Protein AF-A0A1V5XIF6-F1 (afdb_monomer)

Sequence (585 aa):
MMAWSLGCGCPCPEPATPQAPAAAAARTRPTLPPGALRQQCADTPAESTSPTIEVFADLGVIRLSADTFVDLPVQQRKLAYALAKVAQAATPIQYEQRHPQGKHIQILAEELALHLNAVPADLRPSVKTFVALVFAHKGPRDAWSDERLSFSLTRAQLETAVLAAWKAGASFPGVSSEPALRTWLSKLTPALFNDHPQVSPRKADSADAKRFEPIRQALREARPYATAAQQRLLDLQDRALDSTNPQEQRAFLDAWVSDGSSLELALSLRPGEPREASLTPQLFLVDSSATAALQEPVATFAGTTASSARWVVATPLWMGLVSPTPWATRMPDQDKTKIFQVPTAASAISHYLRGAMERAYVLDAEQKQDLLRCLGPSQKIMQMAQAAVAPASSPTLHTVARAHATAAVLASPLSFSDLFADRTCVNLLGETYLLASFFELGLEGTEEASARLTPSALILSYASQQGAIQESLREGRTQLQPSDQESWARTMAALRDETKRIIEKREEGGAEKLLTQSHESPMGRWTHQARQQVQALGIARRFVWQPPLLIPLRHDDGSLQDVTLDEEASWIEACLQAQGRERGP

Secondary structure (DSSP, 8-state):
-------------------PPPP----------TTHHHHHT--S--S-SPPPEEEETTEEEEE---GGGGGS-HHHHHHHHHHHHHHHHHHHHHHHHH-TTHHHHHHHHHHHHHTGGGS-TTTHHHHHHHHHHHHHHTSSB-TTT-PBPPPS--HHHHHHHHHHHHHTT---TT--SHHHHHHHHHHHHHHHHS--PPPPP----TT-GGGGHHHHHHHHHHGGGS-HHHHHHHHHHHHHTSTT-HHHHHHHHHHHHT---SEEEEEEE---SSS---EEEEEEEEEHHHHHHHHHHHHTSTTEEEEEEEEEEE-TT-PEESS---SEEEESSSSSEEEEE-HHHHHHHHHHHHHHHHHHS---HHHHHHHHHHHHHHHHHHHHHHHTSPPPSSHHHHHHHHHHHHHHHHH-GGGGGGG-SSGGGGGGHHHHHHHHHHHHHHHS-SHHHHTS--HHHHHHHHHHHTT-EEEEEETTEEEEEES-HHHHHHHHHHHHHHHHHHHHHT-HHHHHHHHHHHHSSSHHHHHHHHHHHHHTTT--SEEEEEPPEEEEEE-TTS-EEEEEEESS--HHHHHHHHTT-PPP-

Radius of gyration: 27.26 Å; Cα contacts (8 Å, |Δi|>4): 894; chains: 1; bounding box: 92×88×71 Å

pLDDT: mean 77.24, std 19.62, range [22.09, 98.31]

Solvent-accessible surface area (backbone atoms only — not comparable to full-atom values): 32429 Å² total; per-residue (Å²): 133,80,87,86,86,89,82,90,88,83,86,87,90,84,87,83,85,84,88,83,83,81,86,78,77,84,79,77,76,84,79,75,60,84,71,58,61,66,58,68,68,54,70,63,73,76,96,77,69,84,59,56,68,52,74,44,87,50,36,27,39,38,51,34,70,52,79,71,56,77,75,44,56,62,49,52,34,43,22,50,53,28,48,47,45,27,39,26,46,44,44,59,56,42,14,34,27,61,28,95,58,12,55,62,53,48,50,52,33,53,36,45,64,72,27,41,85,53,21,56,78,88,49,35,65,47,50,51,38,48,34,51,49,34,62,42,32,35,34,53,30,38,72,78,82,64,45,73,51,87,64,90,56,50,73,68,54,48,51,52,35,51,52,32,12,40,78,71,67,40,82,56,94,92,45,88,46,72,72,42,42,54,58,55,49,58,70,47,44,51,67,60,76,47,96,69,78,89,67,80,56,44,70,73,58,54,88,52,62,78,73,47,44,58,31,48,53,25,48,60,68,20,42,87,40,42,53,79,68,52,36,53,51,49,56,30,47,56,51,26,68,47,59,84,40,70,65,39,40,46,54,29,49,60,53,55,53,67,56,82,56,58,66,44,77,47,73,40,66,43,71,71,60,98,74,58,44,54,67,49,38,34,31,33,42,41,39,69,71,60,15,59,71,37,41,70,70,38,56,78,40,79,56,42,46,48,39,29,26,33,50,55,34,59,54,36,80,60,51,18,49,72,46,77,51,63,44,28,42,57,38,57,79,55,76,63,25,24,30,41,30,25,60,57,60,46,51,38,51,41,55,55,46,42,63,49,46,63,72,53,45,86,65,55,72,64,49,52,61,49,45,55,63,30,33,52,64,47,55,48,56,42,42,46,40,31,37,66,47,71,85,47,98,41,73,59,49,30,24,42,47,32,30,22,37,35,22,48,46,63,35,40,34,73,85,48,34,89,78,38,90,54,59,71,41,47,81,41,42,63,44,33,46,39,50,50,45,48,51,33,44,18,43,43,69,58,76,72,57,63,70,47,85,41,35,58,55,41,52,53,28,51,35,47,76,71,57,24,47,39,80,45,75,48,97,90,35,80,46,59,37,54,59,41,75,66,54,31,24,52,48,23,41,53,48,21,52,53,34,45,53,32,61,78,68,65,37,60,71,54,36,52,48,54,49,55,58,22,59,58,72,58,46,67,60,50,34,53,54,25,26,56,46,45,58,75,66,74,61,54,36,32,36,32,62,38,41,31,38,77,42,77,38,60,44,96,87,67,49,81,70,36,52,49,76,41,75,78,67,50,74,65,56,50,52,32,48,49,65,72,41,71,80,74,133

Nearest PDB structures (foldseek):
  5na8-assembly2_B  TM=8.129E-01  e=2.710E-19  Bacteroides thetaiotaomicron VPI-5482
  5na8-assembly1_A  TM=8.142E-01  e=2.457E-18  Bacteroides thetaiotaomicron VPI-5482
  5na6-assembly1_A  TM=7.320E-01  e=7.807E-19  Bacteroides thetaiotaomicron VPI-5482
  5na7-assembly1_A  TM=7.131E-01  e=2.059E-18  Bacteroides thetaiotaomicron VPI-5482

Foldseek 3Di:
DDDDDDDDDDDDDDDDDDDDDDDDDPPPDPDDPPVVVLVLVVPPPPLPDQFDWDDQQQEIETFFDPPCLVVDDQLVQLLLVLLLLLLLLQLCVLLQQLDVCLNQLLLLLLLLLLQLVLQDPVCSSLSVSSSLQCQLCSFQARLPLRHGDDGPDDLVSSLRSQVSSVVVPRDHPPDDDNVSSVVSSVVCCCRNPNDDPDDQGDAPDDPPLVSCVSSLVSLVVSLVSDDPLVNVLSVLVSVVSNVVDVVSVVVSQVSLLVDPDQKGWDQWQADFAPRHRRGWIWIWRFDNSVQVLCQVVCVVQQLEGETETATQDGRSSQKDFLLDSQCFAWPHLDSHTYTYRHSRSLSNSLSVVLVLLVQLDDDDPVCNVQLSVLLSLLSNQLSNQLNSFHRDPDPLLNLLSSLLSNLVCLLCVVVCCSSDSDSSSSQCNQVSLQSSLLLSLLLADPPVRLLDSHSSLLLVLQCVVLVQWDWDQDPNAIGIDGPDSVSRSVSSVVSNVQSVVCNVVVPSVSSVVSSVSSVPDDSSVSSVRSNVSSVVSSHRRMYGYQYWDWAFDADPVRHGPGIDTDSPDDSSQSSCVSNVHHNDD

Mean predicted aligned error: 10.82 Å

Structure (mmCIF, N/CA/C/O backbone):
data_AF-A0A1V5XIF6-F1
#
_entry.id   AF-A0A1V5XIF6-F1
#
loop_
_atom_site.group_PDB
_atom_site.id
_atom_site.type_symbol
_atom_site.label_atom_id
_atom_site.label_alt_id
_atom_site.label_comp_id
_atom_site.label_asym_id
_atom_site.label_entity_id
_atom_site.label_seq_id
_atom_site.pdbx_PDB_ins_code
_atom_site.Cartn_x
_atom_site.Cartn_y
_atom_site.Cartn_z
_atom_site.occupancy
_atom_site.B_iso_or_equiv
_atom_site.auth_seq_id
_atom_site.auth_comp_id
_atom_site.auth_asym_id
_atom_site.auth_atom_id
_atom_site.pdbx_PDB_model_num
ATOM 1 N N . MET A 1 1 ? -57.150 38.498 31.988 1.00 28.66 1 MET A N 1
ATOM 2 C CA . MET A 1 1 ? -58.175 38.966 31.033 1.00 28.66 1 MET A CA 1
ATOM 3 C C . MET A 1 1 ? -57.476 39.730 29.925 1.00 28.66 1 MET A C 1
ATOM 5 O O . MET A 1 1 ? -56.672 40.584 30.250 1.00 28.66 1 MET A O 1
ATOM 9 N N . MET A 1 2 ? -57.768 39.335 28.684 1.00 26.33 2 MET A N 1
ATOM 10 C CA . MET A 1 2 ? -57.760 40.094 27.424 1.00 26.33 2 MET A CA 1
ATOM 11 C C . MET A 1 2 ? -56.645 41.114 27.126 1.00 26.33 2 MET A C 1
ATOM 13 O O . MET A 1 2 ? -56.431 42.091 27.832 1.00 26.33 2 MET A O 1
ATOM 17 N N . ALA A 1 3 ? -56.035 40.882 25.961 1.00 25.33 3 ALA A N 1
ATOM 18 C CA . ALA A 1 3 ? -55.310 41.835 25.131 1.00 25.33 3 ALA A CA 1
ATOM 19 C C . ALA A 1 3 ? -56.084 43.149 24.898 1.00 25.33 3 ALA A C 1
ATOM 21 O O . ALA A 1 3 ? -57.299 43.177 25.074 1.00 25.33 3 ALA A O 1
ATOM 22 N N . TRP A 1 4 ? -55.392 44.181 24.401 1.00 22.42 4 TRP A N 1
ATOM 23 C CA . TRP A 1 4 ? -55.706 44.862 23.135 1.00 22.42 4 TRP A CA 1
ATOM 24 C C . TRP A 1 4 ? -54.588 45.845 22.739 1.00 22.42 4 TRP A C 1
ATOM 26 O O . TRP A 1 4 ? -53.777 46.283 23.547 1.00 22.42 4 TRP A O 1
ATOM 36 N N . SER A 1 5 ? -54.553 46.072 21.434 1.00 24.61 5 SER A N 1
ATOM 37 C CA . SER A 1 5 ? -53.554 46.664 20.544 1.00 24.61 5 SER A CA 1
ATOM 38 C C . SER A 1 5 ? -53.737 48.178 20.296 1.00 24.61 5 SER A C 1
ATOM 40 O O . SER A 1 5 ? -54.641 48.776 20.871 1.00 24.61 5 SER A O 1
ATOM 42 N N . LEU A 1 6 ? -52.949 48.715 19.335 1.00 25.70 6 LEU A N 1
ATOM 43 C CA . LEU A 1 6 ? -52.946 50.050 18.671 1.00 25.70 6 LEU A CA 1
ATOM 44 C C . LEU A 1 6 ? -51.820 50.970 19.192 1.00 25.70 6 LEU A C 1
ATOM 46 O O . LEU A 1 6 ? -51.610 51.051 20.390 1.00 25.70 6 LEU A O 1
ATOM 50 N N . GLY A 1 7 ? -51.040 51.709 18.401 1.00 22.09 7 GLY A N 1
ATOM 51 C CA . GLY A 1 7 ? -51.010 51.994 16.968 1.00 22.09 7 GLY A CA 1
ATOM 52 C C . GLY A 1 7 ? -50.217 53.300 16.727 1.00 22.09 7 GLY A C 1
ATOM 53 O O . GLY A 1 7 ? -50.218 54.175 17.583 1.00 22.09 7 GLY A O 1
ATOM 54 N N . CYS A 1 8 ? -49.585 53.403 15.551 1.00 22.78 8 CYS A N 1
ATOM 55 C CA . CYS A 1 8 ? -49.217 54.615 14.791 1.00 22.78 8 CYS A CA 1
ATOM 56 C C . CYS A 1 8 ? -48.235 55.678 15.350 1.00 22.78 8 CYS A C 1
ATOM 58 O O . CYS A 1 8 ? -48.515 56.390 16.305 1.00 22.78 8 CYS A O 1
ATOM 60 N N . GLY A 1 9 ? -47.164 55.916 14.576 1.00 24.72 9 GLY A N 1
ATOM 61 C CA . GLY A 1 9 ? -46.367 57.148 14.576 1.00 24.72 9 GLY A CA 1
ATOM 62 C C . GLY A 1 9 ? -45.382 57.210 13.392 1.00 24.72 9 GLY A C 1
ATOM 63 O O . GLY A 1 9 ? -44.321 56.603 13.442 1.00 24.72 9 GLY A O 1
ATOM 64 N N . CYS A 1 10 ? -45.741 57.946 12.336 1.00 24.64 10 CYS A N 1
ATOM 65 C CA . CYS A 1 10 ? -44.896 58.416 11.214 1.00 24.64 10 CYS A CA 1
ATOM 66 C C . CYS A 1 10 ? -45.082 59.957 11.123 1.00 24.64 10 CYS A C 1
ATOM 68 O O . CYS A 1 10 ? -46.149 60.392 11.572 1.00 24.64 10 CYS A O 1
ATOM 70 N N . PRO A 1 11 ? -44.162 60.799 10.563 1.00 34.88 11 PRO A N 1
ATOM 71 C CA . PRO A 1 11 ? -43.586 60.644 9.209 1.00 34.88 11 PRO A CA 1
ATOM 72 C C . PRO A 1 11 ? -42.136 61.158 8.940 1.00 34.88 11 PRO A C 1
ATOM 74 O O . PRO A 1 11 ? -41.473 61.740 9.792 1.00 34.88 11 PRO A O 1
ATOM 77 N N . CYS A 1 12 ? -41.690 60.880 7.702 1.00 25.00 12 CYS A N 1
ATOM 78 C CA . CYS A 1 12 ? -40.376 61.038 7.039 1.00 25.00 12 CYS A CA 1
ATOM 79 C C . CYS A 1 12 ? -39.979 62.496 6.661 1.00 25.00 12 CYS A C 1
ATOM 81 O O . CYS A 1 12 ? -40.798 63.397 6.847 1.00 25.00 12 CYS A O 1
ATOM 83 N N . PRO A 1 13 ? -38.772 62.753 6.085 1.00 29.33 13 PRO A N 1
ATOM 84 C CA . PRO A 1 13 ? -38.560 62.543 4.633 1.00 29.33 13 PRO A CA 1
ATOM 85 C C . PRO A 1 13 ? -37.133 62.109 4.215 1.00 29.33 13 PRO A C 1
ATOM 87 O O . PRO A 1 13 ? -36.151 62.582 4.770 1.00 29.33 13 PRO A O 1
ATOM 90 N N . GLU A 1 14 ? -37.002 61.318 3.146 1.00 24.78 14 GLU A N 1
ATOM 91 C CA . GLU A 1 14 ? -35.771 61.296 2.332 1.00 24.78 14 GLU A CA 1
ATOM 92 C C . GLU A 1 14 ? -36.114 60.963 0.864 1.00 24.78 14 GLU A C 1
ATOM 94 O O . GLU A 1 14 ? -36.847 59.997 0.622 1.00 24.78 14 GLU A O 1
ATOM 99 N N . PRO A 1 15 ? -35.680 61.770 -0.128 1.00 30.14 15 PRO A N 1
ATOM 100 C CA . PRO A 1 15 ? -36.108 61.606 -1.512 1.00 30.14 15 PRO A CA 1
ATOM 101 C C . PRO A 1 15 ? -35.135 60.798 -2.392 1.00 30.14 15 PRO A C 1
ATOM 103 O O . PRO A 1 15 ? -33.950 61.092 -2.493 1.00 30.14 15 PRO A O 1
ATOM 106 N N . ALA A 1 16 ? -35.752 59.855 -3.107 1.00 26.86 16 ALA A N 1
ATOM 107 C CA . ALA A 1 16 ? -35.633 59.522 -4.534 1.00 26.86 16 ALA A CA 1
ATOM 108 C C . ALA A 1 16 ? -34.300 59.019 -5.150 1.00 26.86 16 ALA A C 1
ATOM 110 O O . ALA A 1 16 ? -33.390 59.760 -5.507 1.00 26.86 16 ALA A O 1
ATOM 111 N N . THR A 1 17 ? -34.353 57.710 -5.400 1.00 30.20 17 THR A N 1
ATOM 112 C CA . THR A 1 17 ? -33.726 56.801 -6.381 1.00 30.20 17 THR A CA 1
ATOM 113 C C . THR A 1 17 ? -33.236 57.348 -7.734 1.00 30.20 17 THR A C 1
ATOM 115 O O . THR A 1 17 ? -33.827 58.260 -8.311 1.00 30.20 17 THR A O 1
ATOM 118 N N . PRO A 1 18 ? -32.328 56.577 -8.375 1.00 27.83 18 PRO A N 1
ATOM 119 C CA . PRO A 1 18 ? -32.686 55.984 -9.669 1.00 27.83 18 PRO A CA 1
ATOM 120 C C . PRO A 1 18 ? -32.462 54.455 -9.778 1.00 27.83 18 PRO A C 1
ATOM 122 O O . PRO A 1 18 ? -31.476 53.898 -9.312 1.00 27.83 18 PRO A O 1
ATOM 125 N N . GLN A 1 19 ? -33.463 53.841 -10.416 1.00 27.06 19 GLN A N 1
ATOM 126 C CA . GLN A 1 19 ? -33.689 52.512 -11.021 1.00 27.06 19 GLN A CA 1
ATOM 127 C C . GLN A 1 19 ? -32.634 51.377 -11.014 1.00 27.06 19 GLN A C 1
ATOM 129 O O . GLN A 1 19 ? -31.458 51.541 -11.314 1.00 27.06 19 GLN A O 1
ATOM 134 N N . ALA A 1 20 ? -33.176 50.170 -10.796 1.00 29.30 20 ALA A N 1
ATOM 135 C CA . ALA A 1 20 ? -32.545 48.849 -10.801 1.00 29.30 20 ALA A CA 1
ATOM 136 C C . ALA A 1 20 ? -32.330 48.241 -12.205 1.00 29.30 20 ALA A C 1
ATOM 138 O O . ALA A 1 20 ? -33.104 48.537 -13.118 1.00 29.30 20 ALA A O 1
ATOM 139 N N . PRO A 1 21 ? -31.420 47.257 -12.353 1.00 26.77 21 PRO A N 1
ATOM 140 C CA . PRO A 1 21 ? -31.573 46.180 -13.317 1.00 26.77 21 PRO A CA 1
ATOM 141 C C . PRO A 1 21 ? -32.215 44.927 -12.692 1.00 26.77 21 PRO A C 1
ATOM 143 O O . PRO A 1 21 ? -32.210 44.705 -11.482 1.00 26.77 21 PRO A O 1
ATOM 146 N N . ALA A 1 22 ? -32.806 44.143 -13.587 1.00 26.08 22 ALA A N 1
ATOM 147 C CA . ALA A 1 22 ? -33.778 43.081 -13.388 1.00 26.08 22 ALA A CA 1
ATOM 148 C C . ALA A 1 22 ? -33.375 41.910 -12.469 1.00 26.08 22 ALA A C 1
ATOM 150 O O . ALA A 1 22 ? -32.211 41.551 -12.308 1.00 26.08 22 ALA A O 1
ATOM 151 N N . ALA A 1 23 ? -34.425 41.279 -11.941 1.00 31.83 23 ALA A N 1
ATOM 152 C CA . ALA A 1 23 ? -34.443 40.093 -11.102 1.00 31.83 23 ALA A CA 1
ATOM 153 C C . ALA A 1 23 ? -33.575 38.931 -11.620 1.00 31.83 23 ALA A C 1
ATOM 155 O O . ALA A 1 23 ? -33.812 38.386 -12.699 1.00 31.83 23 ALA A O 1
ATOM 156 N N . ALA A 1 24 ? -32.642 38.473 -10.783 1.00 27.25 24 ALA A N 1
ATOM 157 C CA . ALA A 1 24 ? -32.083 37.133 -10.881 1.00 27.25 24 ALA A CA 1
ATOM 158 C C . ALA A 1 24 ? -33.062 36.156 -10.215 1.00 27.25 24 ALA A C 1
ATOM 160 O O . ALA A 1 24 ? -33.324 36.238 -9.015 1.00 27.25 24 ALA A O 1
ATOM 161 N N . ALA A 1 25 ? -33.635 35.265 -11.021 1.00 27.06 25 ALA A N 1
ATOM 162 C CA . ALA A 1 25 ? -34.560 34.228 -10.592 1.00 27.06 25 ALA A CA 1
ATOM 163 C C . ALA A 1 25 ? -34.013 33.442 -9.389 1.00 27.06 25 ALA A C 1
ATOM 165 O O . ALA A 1 25 ? -32.906 32.898 -9.429 1.00 27.06 25 ALA A O 1
ATOM 166 N N . ALA A 1 26 ? -34.822 33.357 -8.332 1.00 25.55 26 ALA A N 1
ATOM 167 C CA . ALA A 1 26 ? -34.600 32.452 -7.220 1.00 25.55 26 ALA A CA 1
ATOM 168 C C . ALA A 1 26 ? -34.512 31.015 -7.759 1.00 25.55 26 ALA A C 1
ATOM 170 O O . ALA A 1 26 ? -35.507 30.432 -8.185 1.00 25.55 26 ALA A O 1
ATOM 171 N N . ARG A 1 27 ? -33.305 30.440 -7.750 1.00 27.03 27 ARG A N 1
ATOM 172 C CA . ARG A 1 27 ? -33.116 29.001 -7.927 1.00 27.03 27 ARG A CA 1
ATOM 173 C C . ARG A 1 27 ? -33.636 28.326 -6.663 1.00 27.03 27 ARG A C 1
ATOM 175 O O . ARG A 1 27 ? -32.949 28.289 -5.645 1.00 27.03 27 ARG A O 1
ATOM 182 N N . THR A 1 28 ? -34.862 27.826 -6.717 1.00 26.77 28 THR A N 1
ATOM 183 C CA . THR A 1 28 ? -35.382 26.859 -5.751 1.00 26.77 28 THR A CA 1
ATOM 184 C C . THR A 1 28 ? -34.393 25.700 -5.634 1.00 26.77 28 THR A C 1
ATOM 186 O O . THR A 1 28 ? -34.146 24.991 -6.610 1.00 26.77 28 THR A O 1
ATOM 189 N N . ARG A 1 29 ? -33.803 25.529 -4.443 1.00 24.67 29 ARG A N 1
ATOM 190 C CA . ARG A 1 29 ? -33.075 24.311 -4.063 1.00 24.67 29 ARG A CA 1
ATOM 191 C C . ARG A 1 29 ? -34.016 23.120 -4.276 1.00 24.67 29 ARG A C 1
ATOM 193 O O . ARG A 1 29 ? -35.115 23.158 -3.723 1.00 24.67 29 ARG A O 1
ATOM 200 N N . PRO A 1 30 ? -33.625 22.073 -5.018 1.00 29.92 30 PRO A N 1
ATOM 201 C CA . PRO A 1 30 ? -34.385 20.838 -5.002 1.00 29.92 30 PRO A CA 1
ATOM 202 C C . PRO A 1 30 ? -34.231 20.219 -3.609 1.00 29.92 30 PRO A C 1
ATOM 204 O O . PRO A 1 30 ? -33.148 19.791 -3.214 1.00 29.92 30 PRO A O 1
ATOM 207 N N . THR A 1 31 ? -35.309 20.229 -2.833 1.00 28.78 31 THR A N 1
ATOM 208 C CA . THR A 1 31 ? -35.442 19.427 -1.619 1.00 28.78 31 THR A CA 1
ATOM 209 C C . THR A 1 31 ? -35.558 17.967 -2.042 1.00 28.78 31 THR A C 1
ATOM 211 O O . THR A 1 31 ? -36.592 17.533 -2.547 1.00 28.78 31 THR A O 1
ATOM 214 N N . LEU A 1 32 ? -34.471 17.214 -1.874 1.00 27.52 32 LEU A N 1
ATOM 215 C CA . LEU A 1 32 ? -34.483 15.762 -2.021 1.00 27.52 32 LEU A CA 1
ATOM 216 C C . LEU A 1 32 ? -35.378 15.145 -0.929 1.00 27.52 32 LEU A C 1
ATOM 218 O O . LEU A 1 32 ? -35.324 15.585 0.224 1.00 27.52 32 LEU A O 1
ATOM 222 N N . PRO A 1 33 ? -36.211 14.144 -1.261 1.00 30.83 33 PRO A N 1
ATOM 223 C CA . PRO A 1 33 ? -37.062 13.484 -0.284 1.00 30.83 33 PRO A CA 1
ATOM 224 C C . PRO A 1 33 ? -36.209 12.750 0.773 1.00 30.83 33 PRO A C 1
ATOM 226 O O . PRO A 1 33 ? -35.182 12.166 0.420 1.00 30.83 33 PRO A O 1
ATOM 229 N N . PRO A 1 34 ? -36.643 12.689 2.049 1.00 32.28 34 PRO A N 1
ATOM 230 C CA . PRO A 1 34 ? -35.883 12.079 3.154 1.00 32.28 34 PRO A CA 1
ATOM 231 C C . PRO A 1 34 ? -35.483 10.606 2.946 1.00 32.28 34 PRO A C 1
ATOM 233 O O . PRO A 1 34 ? -34.604 10.100 3.637 1.00 32.28 34 PRO A O 1
ATOM 236 N N . GLY A 1 35 ? -36.114 9.909 1.993 1.00 28.23 35 GLY A N 1
ATOM 237 C CA . GLY A 1 35 ? -35.775 8.534 1.618 1.00 28.23 35 GLY A CA 1
ATOM 238 C C . GLY A 1 35 ? -34.529 8.394 0.734 1.00 28.23 35 GLY A C 1
ATOM 239 O O . GLY A 1 35 ? -33.907 7.338 0.761 1.00 28.23 35 GLY A O 1
ATOM 240 N N . ALA A 1 36 ? -34.120 9.441 0.006 1.00 28.23 36 ALA A N 1
ATOM 241 C CA . ALA A 1 36 ? -32.973 9.387 -0.911 1.00 28.23 36 ALA A CA 1
ATOM 242 C C . ALA A 1 36 ? -31.613 9.425 -0.182 1.00 28.23 36 ALA A C 1
ATOM 244 O O . ALA A 1 36 ? -30.641 8.842 -0.656 1.00 28.23 36 ALA A O 1
ATOM 245 N N . LEU A 1 37 ? -31.559 10.019 1.018 1.00 32.50 37 LEU A N 1
ATOM 246 C CA . LEU A 1 37 ? -30.355 10.041 1.862 1.00 32.50 37 LEU A CA 1
ATOM 247 C C . LEU A 1 37 ? -30.000 8.655 2.431 1.00 32.50 37 LEU A C 1
ATOM 249 O O . LEU A 1 37 ? -28.827 8.360 2.631 1.00 32.50 37 LEU A O 1
ATOM 253 N N . ARG A 1 38 ? -30.988 7.768 2.636 1.00 30.55 38 ARG A N 1
ATOM 254 C CA . ARG A 1 38 ? -30.735 6.398 3.127 1.00 30.55 38 ARG A CA 1
ATOM 255 C C . ARG A 1 38 ? -30.078 5.491 2.088 1.00 30.55 38 ARG A C 1
ATOM 257 O O . ARG A 1 38 ? -29.415 4.540 2.478 1.00 30.55 38 ARG A O 1
ATOM 264 N N . GLN A 1 39 ? -30.252 5.778 0.798 1.00 29.23 39 GLN A N 1
ATOM 265 C CA . GLN A 1 39 ? -29.619 5.023 -0.288 1.00 29.23 39 GLN A CA 1
ATOM 266 C C . GLN A 1 39 ? -28.257 5.595 -0.699 1.00 29.23 39 GLN A C 1
ATOM 268 O O . GLN A 1 39 ? -27.436 4.852 -1.208 1.00 29.23 39 GLN A O 1
ATOM 273 N N . GLN A 1 40 ? -27.964 6.869 -0.421 1.00 34.44 40 GLN A N 1
ATOM 274 C CA . GLN A 1 40 ? -26.689 7.493 -0.817 1.00 34.44 40 GLN A CA 1
ATOM 275 C C . GLN A 1 40 ? -25.540 7.293 0.182 1.00 34.44 40 GLN A C 1
ATOM 277 O O . GLN A 1 40 ? -24.381 7.423 -0.193 1.00 34.44 40 GLN A O 1
ATOM 282 N N . CYS A 1 41 ? -25.831 6.899 1.425 1.00 29.78 41 CYS A N 1
ATOM 283 C CA . CYS A 1 41 ? -24.819 6.361 2.345 1.00 29.78 41 CYS A CA 1
ATOM 284 C C . CYS A 1 41 ? -24.669 4.829 2.232 1.00 29.78 41 CYS A C 1
ATOM 286 O O . CYS A 1 41 ? -23.877 4.242 2.969 1.00 29.78 41 CYS A O 1
ATOM 288 N N . ALA A 1 42 ? -25.445 4.184 1.346 1.00 33.12 42 ALA A N 1
ATOM 289 C CA . ALA A 1 42 ? -25.475 2.732 1.175 1.00 33.12 42 ALA A CA 1
ATOM 290 C C . ALA A 1 42 ? -24.398 2.196 0.218 1.00 33.12 42 ALA A C 1
ATOM 292 O O . ALA A 1 42 ? -24.170 0.992 0.200 1.00 33.12 42 ALA A O 1
ATOM 293 N N . ASP A 1 43 ? -23.666 3.056 -0.492 1.00 36.06 43 ASP A N 1
ATOM 294 C CA . ASP A 1 43 ? -22.615 2.615 -1.410 1.00 36.06 43 ASP A CA 1
ATOM 295 C C . ASP A 1 43 ? -21.246 2.571 -0.710 1.00 36.06 43 ASP A C 1
ATOM 297 O O . ASP A 1 43 ? -20.288 3.261 -1.053 1.00 36.06 43 ASP A O 1
ATOM 301 N N . THR A 1 44 ? -21.120 1.665 0.264 1.00 38.38 44 THR A N 1
ATOM 302 C CA . THR A 1 44 ? -19.988 0.744 0.109 1.00 38.38 44 THR A CA 1
ATOM 303 C C . THR A 1 44 ? -20.399 -0.105 -1.086 1.00 38.38 44 THR A C 1
ATOM 305 O O . THR A 1 44 ? -21.470 -0.706 -0.986 1.00 38.38 44 THR A O 1
ATOM 308 N N . PRO A 1 45 ? -19.669 -0.107 -2.220 1.00 35.62 45 PRO A N 1
ATOM 309 C CA . PRO A 1 45 ? -20.046 -0.933 -3.357 1.00 35.62 45 PRO A CA 1
ATOM 310 C C . PRO A 1 45 ? -20.407 -2.320 -2.848 1.00 35.62 45 PRO A C 1
ATOM 312 O O . PRO A 1 45 ? -19.708 -2.837 -1.967 1.00 35.62 45 PRO A O 1
ATOM 315 N N . ALA A 1 46 ? -21.528 -2.850 -3.344 1.00 34.38 46 ALA A N 1
ATOM 316 C CA . ALA A 1 46 ? -22.008 -4.174 -3.002 1.00 34.38 46 ALA A CA 1
ATOM 317 C C . ALA A 1 46 ? -20.826 -5.141 -2.862 1.00 34.38 46 ALA A C 1
ATOM 319 O O . ALA A 1 46 ? -19.902 -5.150 -3.674 1.00 34.38 46 ALA A O 1
ATOM 320 N N . GLU A 1 47 ? -20.880 -5.922 -1.795 1.00 42.78 47 GLU A N 1
ATOM 321 C CA . GLU A 1 47 ? -19.930 -6.927 -1.329 1.00 42.78 47 GLU A CA 1
ATOM 322 C C . GLU A 1 47 ? -19.745 -8.090 -2.339 1.00 42.78 47 GLU A C 1
ATOM 324 O O . GLU A 1 47 ? -19.814 -9.254 -1.963 1.00 42.78 47 GLU A O 1
ATOM 329 N N . SER A 1 48 ? -19.589 -7.823 -3.644 1.00 41.22 48 SER A N 1
ATOM 330 C CA . SER A 1 48 ? -19.887 -8.804 -4.697 1.00 41.22 48 SER A CA 1
ATOM 331 C C . SER A 1 48 ? -18.766 -9.119 -5.687 1.00 41.22 48 SER A C 1
ATOM 333 O O . SER A 1 48 ? -19.056 -9.651 -6.756 1.00 41.22 48 SER A O 1
ATOM 335 N N . THR A 1 49 ? -17.501 -8.904 -5.333 1.00 53.44 49 THR A N 1
ATOM 336 C CA . THR A 1 49 ? -16.395 -9.681 -5.919 1.00 53.44 49 THR A CA 1
ATOM 337 C C . THR A 1 49 ? -15.312 -9.879 -4.872 1.00 53.44 49 THR A C 1
ATOM 339 O O . THR A 1 49 ? -14.777 -8.904 -4.342 1.00 53.44 49 THR A O 1
ATOM 342 N N . SER A 1 50 ? -14.976 -11.135 -4.568 1.00 64.50 50 SER A N 1
ATOM 343 C CA . SER A 1 50 ? -13.771 -11.434 -3.796 1.00 64.50 50 SER A CA 1
ATOM 344 C C . SER A 1 50 ? -12.572 -10.766 -4.477 1.00 64.50 50 SER A C 1
ATOM 346 O O . SER A 1 50 ? -12.439 -10.892 -5.695 1.00 64.50 50 SER A O 1
ATOM 348 N N . PRO A 1 51 ? -11.721 -10.039 -3.735 1.00 72.62 51 PRO A N 1
ATOM 349 C CA . PRO A 1 51 ? -10.597 -9.340 -4.335 1.00 72.62 51 PRO A CA 1
ATOM 350 C C . PRO A 1 51 ? -9.646 -10.344 -4.984 1.00 72.62 51 PRO A C 1
ATOM 352 O O . PRO A 1 51 ? -9.335 -11.386 -4.399 1.00 72.62 51 PRO A O 1
ATOM 355 N N . THR A 1 52 ? -9.155 -10.021 -6.177 1.00 81.31 52 THR A N 1
ATOM 356 C CA . THR A 1 52 ? -8.093 -10.799 -6.815 1.00 81.31 52 THR A CA 1
ATOM 357 C C . THR A 1 52 ? -6.780 -10.522 -6.096 1.00 81.31 52 THR A C 1
ATOM 359 O O . THR A 1 52 ? -6.360 -9.366 -5.975 1.00 81.31 52 THR A O 1
ATOM 362 N N . ILE A 1 53 ? -6.138 -11.587 -5.608 1.00 84.00 53 ILE A N 1
ATOM 363 C CA . ILE A 1 53 ? -4.892 -11.499 -4.847 1.00 84.00 53 ILE A CA 1
ATOM 364 C C . ILE A 1 53 ? -3.825 -12.384 -5.480 1.00 84.00 53 ILE A C 1
ATOM 366 O O . ILE A 1 53 ? -4.001 -13.597 -5.592 1.00 84.00 53 ILE A O 1
ATOM 370 N N . GLU A 1 54 ? -2.689 -11.787 -5.834 1.00 89.69 54 GLU A N 1
ATOM 371 C CA . GLU A 1 54 ? -1.468 -12.530 -6.155 1.00 89.69 54 GLU A CA 1
ATOM 372 C C . GLU A 1 54 ? -0.586 -12.628 -4.907 1.00 89.69 54 GLU A C 1
ATOM 374 O O . GLU A 1 54 ? -0.403 -11.644 -4.195 1.00 89.69 54 GLU A O 1
ATOM 379 N N . VAL A 1 55 ? -0.019 -13.804 -4.628 1.00 89.75 55 VAL A N 1
ATOM 380 C CA . VAL A 1 55 ? 0.833 -14.018 -3.448 1.00 89.75 55 VAL A CA 1
ATOM 381 C C . VAL A 1 55 ? 2.260 -14.360 -3.869 1.00 89.75 55 VAL A C 1
ATOM 383 O O . VAL A 1 55 ? 2.489 -15.269 -4.668 1.00 89.75 55 VAL A O 1
ATOM 386 N N . PHE A 1 56 ? 3.228 -13.652 -3.289 1.00 89.94 56 PHE A N 1
ATOM 387 C CA . PHE A 1 56 ? 4.663 -13.830 -3.490 1.00 89.94 56 PHE A CA 1
ATOM 388 C C . PHE A 1 56 ? 5.360 -13.959 -2.132 1.00 89.94 56 PHE A C 1
ATOM 390 O O . PHE A 1 56 ? 5.672 -12.959 -1.494 1.00 89.94 56 PHE A O 1
ATOM 397 N N . ALA A 1 57 ? 5.628 -15.194 -1.697 1.00 87.19 57 ALA A N 1
ATOM 398 C CA . ALA A 1 57 ? 6.094 -15.470 -0.334 1.00 87.19 57 ALA A CA 1
ATOM 399 C C . ALA A 1 57 ? 5.134 -14.869 0.714 1.00 87.19 57 ALA A C 1
ATOM 401 O O . ALA A 1 57 ? 4.004 -15.338 0.821 1.00 87.19 57 ALA A O 1
ATOM 402 N N . ASP A 1 58 ? 5.549 -13.851 1.468 1.00 82.00 58 ASP A N 1
ATOM 403 C CA . ASP A 1 58 ? 4.720 -13.177 2.471 1.00 82.00 58 ASP A CA 1
ATOM 404 C C . ASP A 1 58 ? 4.083 -11.861 1.993 1.00 82.00 58 ASP A C 1
ATOM 406 O O . ASP A 1 58 ? 3.395 -11.200 2.780 1.00 82.00 58 ASP A O 1
ATOM 410 N N . LEU A 1 59 ? 4.248 -11.520 0.712 1.00 85.56 59 LEU A N 1
ATOM 411 C CA . LEU A 1 59 ? 3.608 -10.391 0.044 1.00 85.56 59 LEU A CA 1
ATOM 412 C C . LEU A 1 59 ? 2.305 -10.824 -0.640 1.00 85.56 59 LEU A C 1
ATOM 414 O O . LEU A 1 59 ? 2.313 -11.700 -1.501 1.00 85.56 59 LEU A O 1
ATOM 418 N N . GLY A 1 60 ? 1.200 -10.169 -0.305 1.00 87.06 60 GLY A N 1
ATOM 419 C CA . GLY A 1 60 ? -0.068 -10.234 -1.019 1.00 87.06 60 GLY A CA 1
ATOM 420 C C . GLY A 1 60 ? -0.277 -8.961 -1.833 1.00 87.06 60 GLY A C 1
ATOM 421 O O . GLY A 1 60 ? -0.154 -7.852 -1.321 1.00 87.06 60 GLY A O 1
ATOM 422 N N . VAL A 1 61 ? -0.592 -9.111 -3.109 1.00 87.44 61 VAL A N 1
ATOM 423 C CA . VAL A 1 61 ? -0.892 -8.011 -4.022 1.00 87.44 61 VAL A CA 1
ATOM 424 C C . VAL A 1 61 ? -2.391 -7.998 -4.237 1.00 87.44 61 VAL A C 1
ATOM 426 O O . VAL A 1 61 ? -2.922 -8.926 -4.840 1.00 87.44 61 VAL A O 1
ATOM 429 N N . ILE A 1 62 ? -3.068 -6.972 -3.732 1.00 85.75 62 ILE A N 1
ATOM 430 C CA . ILE A 1 62 ? -4.513 -6.805 -3.890 1.00 85.75 62 ILE A CA 1
ATOM 431 C C . ILE A 1 62 ? -4.758 -5.908 -5.097 1.00 85.75 62 ILE A C 1
ATOM 433 O O . ILE A 1 62 ? -4.354 -4.741 -5.096 1.00 85.75 62 ILE A O 1
ATOM 437 N N . ARG A 1 63 ? -5.442 -6.443 -6.109 1.00 86.44 63 ARG A N 1
ATOM 438 C CA . ARG A 1 63 ? -5.889 -5.651 -7.257 1.00 86.44 63 ARG A CA 1
ATOM 439 C C . ARG A 1 63 ? -7.074 -4.782 -6.863 1.00 86.44 63 ARG A C 1
ATOM 441 O O . ARG A 1 63 ? -7.991 -5.239 -6.181 1.00 86.44 63 ARG A O 1
ATOM 448 N N . LEU A 1 64 ? -7.028 -3.525 -7.278 1.00 83.69 64 LEU A N 1
ATOM 449 C CA . LEU A 1 64 ? -8.082 -2.549 -7.051 1.00 83.69 64 LEU A CA 1
ATOM 450 C C . LEU A 1 64 ? -8.796 -2.248 -8.356 1.00 83.69 64 LEU A C 1
ATOM 452 O O . LEU A 1 64 ? -8.160 -2.184 -9.403 1.00 83.69 64 LEU A O 1
ATOM 456 N N . SER A 1 65 ? -10.096 -1.993 -8.265 1.00 82.38 65 SER A N 1
ATOM 457 C CA . SER A 1 65 ? -10.865 -1.449 -9.375 1.00 82.38 65 SER A CA 1
ATOM 458 C C . SER A 1 65 ? -10.819 0.077 -9.379 1.00 82.38 65 SER A C 1
ATOM 460 O O . SER A 1 65 ? -10.760 0.736 -8.329 1.00 82.38 65 SER A O 1
ATOM 462 N N . ALA A 1 66 ? -10.884 0.637 -10.582 1.00 82.81 66 ALA A N 1
ATOM 463 C CA . ALA A 1 66 ? -11.143 2.055 -10.810 1.00 82.81 66 ALA A CA 1
ATOM 464 C C . ALA A 1 66 ? -12.288 2.203 -11.820 1.00 82.81 66 ALA A C 1
ATOM 466 O O . ALA A 1 66 ? -12.182 2.923 -12.808 1.00 82.81 66 ALA A O 1
ATOM 467 N N . ASP A 1 67 ? -13.387 1.503 -11.541 1.00 79.25 67 ASP A N 1
ATOM 468 C CA . ASP A 1 67 ? -14.602 1.402 -12.354 1.00 79.25 67 ASP A CA 1
ATOM 469 C C . ASP A 1 67 ? -15.121 2.753 -12.870 1.00 79.25 67 ASP A C 1
ATOM 471 O O . ASP A 1 67 ? -15.455 2.876 -14.044 1.00 79.25 67 ASP A O 1
ATOM 475 N N . THR A 1 68 ? -15.096 3.798 -12.043 1.00 84.06 68 THR A N 1
ATOM 476 C CA . THR A 1 68 ? -15.553 5.145 -12.431 1.00 84.06 68 THR A CA 1
ATOM 477 C C . THR A 1 68 ? -14.579 5.914 -13.338 1.00 84.06 68 THR A C 1
ATOM 479 O O . THR A 1 68 ? -14.856 7.045 -13.739 1.00 84.06 68 THR A O 1
ATOM 482 N N . PHE A 1 69 ? -13.424 5.345 -13.702 1.00 88.12 69 PHE A N 1
ATOM 483 C CA . PHE A 1 69 ? -12.462 5.990 -14.606 1.00 88.12 69 PHE A CA 1
ATOM 484 C C . PHE A 1 69 ? -13.028 6.185 -16.015 1.00 88.12 69 PHE A C 1
ATOM 486 O O . PHE A 1 69 ? -12.719 7.179 -16.677 1.00 88.12 69 PHE A O 1
ATOM 493 N N . VAL A 1 70 ? -13.878 5.263 -16.475 1.00 87.69 70 VAL A N 1
A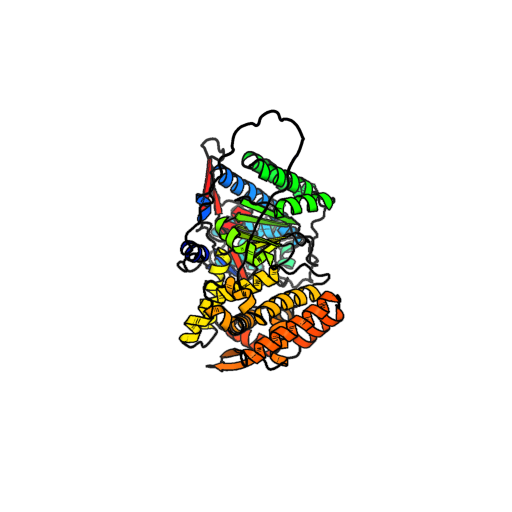TOM 494 C CA . VAL A 1 70 ? -14.508 5.345 -17.804 1.00 87.69 70 VAL A CA 1
ATOM 495 C C . VAL A 1 70 ? -15.464 6.535 -17.922 1.00 87.69 70 VAL A C 1
ATOM 497 O O . VAL A 1 70 ? -15.665 7.047 -19.025 1.00 87.69 70 VAL A O 1
ATOM 500 N N . ASP A 1 71 ? -15.968 7.034 -16.790 1.00 88.88 71 ASP A N 1
ATOM 501 C CA . ASP A 1 71 ? -16.875 8.181 -16.719 1.00 88.88 71 ASP A CA 1
ATOM 502 C C . ASP A 1 71 ? -16.140 9.527 -16.831 1.00 88.88 71 ASP A C 1
ATOM 504 O O . ASP A 1 71 ? -16.760 10.568 -17.071 1.00 88.88 71 ASP A O 1
ATOM 508 N N . LEU A 1 72 ? -14.808 9.538 -16.688 1.00 90.38 72 LEU A N 1
ATOM 509 C CA . LEU A 1 72 ? -14.017 10.749 -16.882 1.00 90.38 72 LEU A CA 1
ATOM 510 C C . LEU A 1 72 ? -14.113 11.231 -18.335 1.00 90.38 72 LEU A C 1
ATOM 512 O O . LEU A 1 72 ? -13.994 10.426 -19.257 1.00 90.38 72 LEU A O 1
ATOM 516 N N . PRO A 1 73 ? -14.193 12.549 -18.589 1.00 93.12 73 PRO A N 1
ATOM 517 C CA . PRO A 1 73 ? -14.008 13.075 -19.935 1.00 93.12 73 PRO A CA 1
ATOM 518 C C . PRO A 1 73 ? -12.667 12.622 -20.529 1.00 93.12 73 PRO A C 1
ATOM 520 O O . PRO A 1 73 ? -11.662 12.578 -19.819 1.00 93.12 73 PRO A O 1
ATOM 523 N N . VAL A 1 74 ? -12.615 12.387 -21.845 1.00 94.19 74 VAL A N 1
ATOM 524 C CA . VAL A 1 74 ? -11.398 11.955 -22.571 1.00 94.19 74 VAL A CA 1
ATOM 525 C C . VAL A 1 74 ? -10.163 12.777 -22.177 1.00 94.19 74 VAL A C 1
ATOM 527 O O . VAL A 1 74 ? -9.096 12.225 -21.927 1.00 94.19 74 VAL A O 1
ATOM 530 N N . GLN A 1 75 ? -10.296 14.103 -22.061 1.00 93.56 75 GLN A N 1
ATOM 531 C CA . GLN A 1 75 ? -9.187 14.973 -21.649 1.00 93.56 75 GLN A CA 1
ATOM 532 C C . GLN A 1 75 ? -8.671 14.664 -20.235 1.00 93.56 75 GLN A C 1
ATOM 534 O O . GLN A 1 75 ? -7.466 14.669 -20.011 1.00 93.56 75 GLN A O 1
ATOM 539 N N . GLN A 1 76 ? -9.552 14.328 -19.290 1.00 93.62 76 GLN A N 1
ATOM 540 C CA . GLN A 1 76 ? -9.156 13.942 -17.933 1.00 93.62 76 GLN A CA 1
ATOM 541 C C . GLN A 1 76 ? -8.524 12.544 -17.891 1.00 93.62 76 GLN A C 1
ATOM 543 O O . GLN A 1 76 ? -7.584 12.336 -17.129 1.00 93.62 76 GLN A O 1
ATOM 548 N N . ARG A 1 77 ? -8.942 11.609 -18.755 1.00 94.06 77 ARG A N 1
ATOM 549 C CA . ARG A 1 77 ? -8.252 10.314 -18.904 1.00 94.06 77 ARG A CA 1
ATOM 550 C C . ARG A 1 77 ? -6.839 10.476 -19.469 1.00 94.06 77 ARG A C 1
ATOM 552 O O . ARG A 1 77 ? -5.892 9.889 -18.948 1.00 94.06 77 ARG A O 1
ATOM 559 N N . LYS A 1 78 ? -6.668 11.344 -20.473 1.00 94.38 78 LYS A N 1
ATOM 560 C CA . LYS A 1 78 ? -5.341 11.726 -20.991 1.00 94.38 78 LYS A CA 1
ATOM 561 C C . LYS A 1 78 ? -4.480 12.395 -19.925 1.00 94.38 78 LYS A C 1
ATOM 563 O O . LYS A 1 78 ? -3.302 12.063 -19.806 1.00 94.38 78 LYS A O 1
ATOM 568 N N . LEU A 1 79 ? -5.070 13.290 -19.129 1.00 93.31 79 LEU A N 1
ATOM 569 C CA . LEU A 1 79 ? -4.393 13.908 -17.994 1.00 93.31 79 LEU A CA 1
ATOM 570 C C . LEU A 1 79 ? -3.935 12.849 -16.985 1.00 93.31 79 LEU A C 1
ATOM 572 O O . LEU A 1 79 ? -2.778 12.878 -16.587 1.00 93.31 79 LEU A O 1
ATOM 576 N N . ALA A 1 80 ? -4.786 11.886 -16.623 1.00 91.38 80 ALA A N 1
ATOM 577 C CA . ALA A 1 80 ? -4.425 10.808 -15.704 1.00 91.38 80 ALA A CA 1
ATOM 578 C C . ALA A 1 80 ? -3.216 10.001 -16.192 1.00 91.38 80 ALA A C 1
ATOM 580 O O . ALA A 1 80 ? -2.267 9.799 -15.436 1.00 91.38 80 ALA A O 1
ATOM 581 N N . TYR A 1 81 ? -3.192 9.625 -17.472 1.00 90.56 81 TYR A N 1
ATOM 582 C CA . TYR A 1 81 ? -2.031 8.964 -18.074 1.00 90.56 81 TYR A CA 1
ATOM 583 C C . TYR A 1 81 ? -0.776 9.843 -18.078 1.00 90.56 81 TYR A C 1
ATOM 585 O O . TYR A 1 81 ? 0.315 9.367 -17.763 1.00 90.56 81 TYR A O 1
ATOM 593 N N . ALA A 1 82 ? -0.903 11.136 -18.376 1.00 90.75 82 ALA A N 1
ATOM 594 C CA . ALA A 1 82 ? 0.232 12.051 -18.312 1.00 90.75 82 ALA A CA 1
ATOM 595 C C . ALA A 1 82 ? 0.765 12.220 -16.874 1.00 90.75 82 ALA A C 1
ATOM 597 O O . ALA A 1 82 ? 1.976 12.230 -16.667 1.00 90.75 82 ALA A O 1
ATOM 598 N N . LEU A 1 83 ? -0.113 12.266 -15.868 1.00 89.50 83 LEU A N 1
ATOM 599 C CA . LEU A 1 83 ? 0.269 12.314 -14.451 1.00 89.50 83 LEU A CA 1
ATOM 600 C C . LEU A 1 83 ? 0.867 10.983 -13.964 1.00 89.50 83 LEU A C 1
ATOM 602 O O . LEU A 1 83 ? 1.765 10.989 -13.124 1.00 89.50 83 LEU A O 1
ATOM 606 N N . ALA A 1 84 ? 0.466 9.845 -14.533 1.00 86.62 84 ALA A N 1
ATOM 607 C CA . ALA A 1 84 ? 1.115 8.561 -14.267 1.00 86.62 84 ALA A CA 1
ATOM 608 C C . ALA A 1 84 ? 2.589 8.554 -14.705 1.00 86.62 84 ALA A C 1
ATOM 610 O O . ALA A 1 84 ? 3.441 8.010 -14.003 1.00 86.62 84 ALA A O 1
ATOM 611 N N . LYS A 1 85 ? 2.929 9.247 -15.800 1.00 88.38 85 LYS A N 1
ATOM 612 C CA . LYS A 1 85 ? 4.332 9.438 -16.205 1.00 88.38 85 LYS A CA 1
ATOM 613 C C . LYS A 1 85 ? 5.130 10.288 -15.216 1.00 88.38 85 LYS A C 1
ATOM 615 O O . LYS A 1 85 ? 6.329 10.071 -15.060 1.00 88.38 85 LYS A O 1
ATOM 620 N N . VAL A 1 86 ? 4.484 11.223 -14.514 1.00 86.44 86 VAL A N 1
ATOM 621 C CA . VAL A 1 86 ? 5.121 11.979 -13.419 1.00 86.44 86 VAL A CA 1
ATOM 622 C C . VAL A 1 86 ? 5.511 11.022 -12.288 1.00 86.44 86 VAL A C 1
ATOM 624 O O . VAL A 1 86 ? 6.639 11.070 -11.796 1.00 86.44 86 VAL A O 1
ATOM 627 N N . ALA A 1 87 ? 4.617 10.099 -11.919 1.00 81.62 87 ALA A N 1
ATOM 628 C CA . ALA A 1 87 ? 4.900 9.063 -10.926 1.00 81.62 87 ALA A CA 1
ATOM 629 C C . ALA A 1 87 ? 6.017 8.102 -11.371 1.00 81.62 87 ALA A C 1
ATOM 631 O O . ALA A 1 87 ? 6.912 7.767 -10.593 1.00 81.62 87 ALA A O 1
ATOM 632 N N . GLN A 1 88 ? 6.009 7.709 -12.642 1.00 85.69 88 GLN A N 1
ATOM 633 C CA . GLN A 1 88 ? 7.059 6.895 -13.246 1.00 85.69 88 GLN A CA 1
ATOM 634 C C . GLN A 1 88 ? 8.428 7.589 -13.163 1.00 85.69 88 GLN A C 1
ATOM 636 O O . GLN A 1 88 ? 9.402 6.987 -12.712 1.00 85.69 88 GLN A O 1
ATOM 641 N N . ALA A 1 89 ? 8.500 8.874 -13.520 1.00 86.19 89 ALA A N 1
ATOM 642 C CA . ALA A 1 89 ? 9.726 9.670 -13.453 1.00 86.19 89 ALA A CA 1
ATOM 643 C C . ALA A 1 89 ? 10.290 9.797 -12.023 1.00 86.19 89 ALA A C 1
ATOM 645 O O . ALA A 1 89 ? 11.500 9.934 -11.845 1.00 86.19 89 ALA A O 1
ATOM 646 N N . ALA A 1 90 ? 9.432 9.705 -11.004 1.00 80.69 90 ALA A N 1
ATOM 647 C CA . ALA A 1 90 ? 9.822 9.703 -9.598 1.00 80.69 90 ALA A CA 1
ATOM 648 C C . ALA A 1 90 ? 10.381 8.356 -9.103 1.00 80.69 90 ALA A C 1
ATOM 650 O O . ALA A 1 90 ? 11.106 8.328 -8.107 1.00 80.69 90 ALA A O 1
ATOM 651 N N . THR A 1 91 ? 10.084 7.244 -9.781 1.00 81.69 91 THR A N 1
ATOM 652 C CA . THR A 1 91 ? 10.403 5.890 -9.297 1.00 81.69 91 THR A CA 1
ATOM 653 C C . THR A 1 91 ? 11.898 5.671 -9.016 1.00 81.69 91 THR A C 1
ATOM 655 O O . THR A 1 91 ? 12.214 5.191 -7.926 1.00 81.69 91 THR A O 1
ATOM 658 N N . PRO A 1 92 ? 12.851 6.065 -9.888 1.00 83.19 92 PRO A N 1
ATOM 659 C CA . PRO A 1 92 ? 14.277 5.884 -9.600 1.00 83.19 92 PRO A CA 1
ATOM 660 C C . PRO A 1 92 ? 14.742 6.588 -8.318 1.00 83.19 92 PRO A C 1
ATOM 662 O O . PRO A 1 92 ? 15.577 6.055 -7.588 1.00 83.19 92 PRO A O 1
ATOM 665 N N . ILE A 1 93 ? 14.162 7.755 -8.008 1.00 80.12 93 ILE A N 1
ATOM 666 C CA . ILE A 1 93 ? 14.461 8.499 -6.778 1.00 80.12 93 ILE A CA 1
ATOM 667 C C . ILE A 1 93 ? 14.028 7.678 -5.559 1.00 80.12 93 ILE A C 1
ATOM 669 O O . ILE A 1 93 ? 14.790 7.571 -4.603 1.00 80.12 93 ILE A O 1
ATOM 673 N N . GLN A 1 94 ? 12.862 7.025 -5.606 1.00 78.94 94 GLN A N 1
ATOM 674 C CA . GLN A 1 94 ? 12.364 6.185 -4.506 1.00 78.94 94 GLN A CA 1
ATOM 675 C C . GLN A 1 94 ? 13.325 5.039 -4.164 1.00 78.94 94 GLN A C 1
ATOM 677 O O . GLN A 1 94 ? 13.601 4.786 -2.990 1.00 78.94 94 GLN A O 1
ATOM 682 N N . TYR A 1 95 ? 13.878 4.368 -5.178 1.00 83.25 95 TYR A N 1
ATOM 683 C CA . TYR A 1 95 ? 14.874 3.315 -4.970 1.00 83.25 95 TYR A CA 1
ATOM 684 C C . TYR A 1 95 ? 16.165 3.867 -4.354 1.00 83.25 95 TYR A C 1
ATOM 686 O O . TYR A 1 95 ? 16.714 3.274 -3.424 1.00 83.25 95 TYR A O 1
ATOM 694 N N . GLU A 1 96 ? 16.657 5.007 -4.847 1.00 80.56 96 GLU A N 1
ATOM 695 C CA . GLU A 1 96 ? 17.868 5.650 -4.319 1.00 80.56 96 GLU A CA 1
ATOM 696 C C . GLU A 1 96 ? 17.709 6.138 -2.876 1.00 80.56 96 GLU A C 1
ATOM 698 O O . GLU A 1 96 ? 18.670 6.074 -2.107 1.00 80.56 96 GLU A 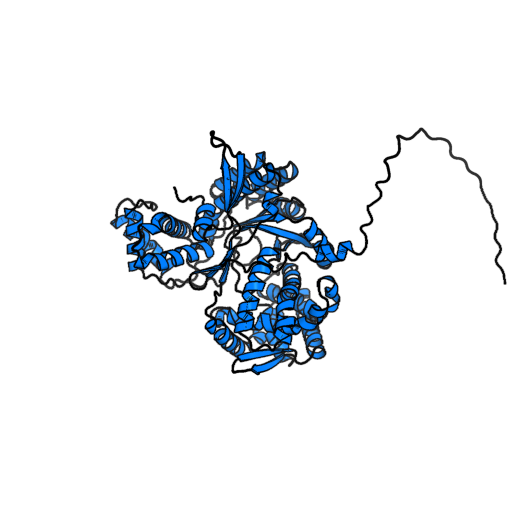O 1
ATOM 703 N N . GLN A 1 97 ? 16.509 6.590 -2.500 1.00 76.31 97 GLN A N 1
ATOM 704 C CA . GLN A 1 97 ? 16.190 6.951 -1.122 1.00 76.31 97 GLN A CA 1
ATOM 705 C C . GLN A 1 97 ? 16.278 5.728 -0.209 1.00 76.31 97 GLN A C 1
ATOM 707 O O . GLN A 1 97 ? 16.895 5.805 0.846 1.00 76.31 97 GLN A O 1
ATOM 712 N N . ARG A 1 98 ? 15.741 4.577 -0.632 1.00 77.06 98 ARG A N 1
ATOM 713 C CA . ARG A 1 98 ? 15.728 3.342 0.172 1.00 77.06 98 ARG A CA 1
ATOM 714 C C . ARG A 1 98 ? 17.099 2.695 0.333 1.00 77.06 98 ARG A C 1
ATOM 716 O O . ARG A 1 98 ? 17.348 2.052 1.351 1.00 77.06 98 ARG A O 1
ATOM 723 N N . HIS A 1 99 ? 17.977 2.805 -0.663 1.00 79.12 99 HIS A N 1
ATOM 724 C CA . HIS A 1 99 ? 19.301 2.192 -0.599 1.00 79.12 99 HIS A CA 1
ATOM 725 C C . HIS A 1 99 ? 20.310 2.891 -1.528 1.00 79.12 99 HIS A C 1
ATOM 727 O O . HIS A 1 99 ? 19.971 3.191 -2.674 1.00 79.12 99 HIS A O 1
ATOM 733 N N . PRO A 1 100 ? 21.595 3.042 -1.140 1.00 82.56 100 PRO A N 1
ATOM 734 C CA . PRO A 1 100 ? 22.617 3.643 -2.009 1.00 82.56 100 PRO A CA 1
ATOM 735 C C . PRO A 1 100 ? 22.808 2.939 -3.361 1.00 82.56 100 PRO A C 1
ATOM 737 O O . PRO A 1 100 ? 23.206 3.568 -4.337 1.00 82.56 100 PRO A O 1
ATOM 740 N N . GLN A 1 101 ? 22.534 1.632 -3.422 1.00 88.00 101 GLN A N 1
ATOM 741 C CA . GLN A 1 101 ? 22.559 0.833 -4.657 1.00 88.00 101 GLN A CA 1
ATOM 742 C C . GLN A 1 101 ? 21.163 0.636 -5.273 1.00 88.00 101 GLN A C 1
ATOM 744 O O . GLN A 1 101 ? 21.006 -0.184 -6.174 1.00 88.00 101 GLN A O 1
ATOM 749 N N . GLY A 1 102 ? 20.146 1.353 -4.790 1.00 87.00 102 GLY A N 1
ATOM 750 C CA . GLY A 1 102 ? 18.743 1.145 -5.144 1.00 87.00 102 GLY A CA 1
ATOM 751 C C . GLY A 1 102 ? 18.490 1.161 -6.646 1.00 87.00 102 GLY A C 1
ATOM 752 O O . GLY A 1 102 ? 17.862 0.242 -7.154 1.00 87.00 102 GLY A O 1
ATOM 753 N N . LYS A 1 103 ? 19.075 2.114 -7.381 1.00 88.88 103 LYS A N 1
ATOM 754 C CA . LYS A 1 103 ? 18.977 2.172 -8.848 1.00 88.88 103 LYS A CA 1
ATOM 755 C C . LYS A 1 103 ? 19.515 0.916 -9.546 1.00 88.88 103 LYS A C 1
ATOM 757 O O . LYS A 1 103 ? 18.938 0.449 -10.519 1.00 88.88 103 LYS A O 1
ATOM 762 N N . HIS A 1 104 ? 20.613 0.340 -9.058 1.00 93.81 104 HIS A N 1
ATOM 763 C CA . HIS A 1 104 ? 21.153 -0.900 -9.627 1.00 93.81 104 HIS A CA 1
ATOM 764 C C . HIS A 1 104 ? 20.276 -2.111 -9.294 1.00 93.81 104 HIS A C 1
ATOM 766 O O . HIS A 1 104 ? 20.128 -3.003 -10.124 1.00 93.81 104 HIS A O 1
ATOM 772 N N . ILE A 1 105 ? 19.679 -2.127 -8.100 1.00 94.31 105 ILE A N 1
ATOM 773 C CA . ILE A 1 105 ? 18.730 -3.161 -7.670 1.00 94.31 105 ILE A CA 1
ATOM 774 C C . ILE A 1 105 ? 17.425 -3.070 -8.476 1.00 94.31 105 ILE A C 1
ATOM 776 O O . ILE A 1 105 ? 16.888 -4.100 -8.873 1.00 94.31 105 ILE A O 1
ATOM 780 N N . GLN A 1 106 ? 16.957 -1.856 -8.776 1.00 93.38 106 GLN A N 1
ATOM 781 C CA . GLN A 1 106 ? 15.837 -1.611 -9.682 1.00 93.38 106 GLN A CA 1
ATOM 782 C C . GLN A 1 106 ? 16.116 -2.223 -11.058 1.00 93.38 106 GLN A C 1
ATOM 784 O O . GLN A 1 106 ? 15.363 -3.082 -11.505 1.00 93.38 106 GLN A O 1
ATOM 789 N N . ILE A 1 107 ? 17.242 -1.856 -11.683 1.00 95.44 107 ILE A N 1
ATOM 790 C CA . ILE A 1 107 ? 17.629 -2.376 -13.004 1.00 95.44 107 ILE A CA 1
ATOM 791 C C . ILE A 1 107 ? 17.752 -3.905 -12.978 1.00 95.44 107 ILE A C 1
ATOM 793 O O . ILE A 1 107 ? 17.274 -4.572 -13.888 1.00 95.44 107 ILE A O 1
ATOM 797 N N . LEU A 1 108 ? 18.337 -4.481 -11.920 1.00 97.38 108 LEU A N 1
ATOM 798 C CA . LEU A 1 108 ? 18.398 -5.934 -11.750 1.00 97.38 108 LEU A CA 1
ATOM 799 C C . LEU A 1 108 ? 17.004 -6.580 -11.814 1.00 97.38 108 LEU A C 1
ATOM 801 O O . LEU A 1 108 ? 16.825 -7.572 -12.519 1.00 97.38 108 LEU A O 1
ATOM 805 N N . ALA A 1 109 ? 16.029 -6.030 -11.089 1.00 96.44 109 ALA A N 1
ATOM 806 C CA . ALA A 1 109 ? 14.669 -6.557 -11.069 1.00 96.44 109 ALA A CA 1
ATOM 807 C C . ALA A 1 109 ? 13.933 -6.343 -12.404 1.00 96.44 109 ALA A C 1
ATOM 809 O O . ALA A 1 109 ? 13.292 -7.276 -12.883 1.00 96.44 109 ALA A O 1
ATOM 810 N N . GLU A 1 110 ? 14.061 -5.167 -13.030 1.00 95.81 110 GLU A N 1
ATOM 811 C CA . GLU A 1 110 ? 13.479 -4.871 -14.350 1.00 95.81 110 GLU A CA 1
ATOM 812 C C . GLU A 1 110 ? 13.979 -5.844 -15.422 1.00 95.81 110 GLU A C 1
ATOM 814 O O . GLU A 1 110 ? 13.186 -6.465 -16.131 1.00 95.81 110 GLU A O 1
ATOM 819 N N . GLU A 1 111 ? 15.295 -6.022 -15.519 1.00 97.50 111 GLU A N 1
ATOM 820 C CA . GLU A 1 111 ? 15.907 -6.870 -16.537 1.00 97.50 111 GLU A CA 1
ATOM 821 C C . GLU A 1 111 ? 15.551 -8.350 -16.344 1.00 97.50 111 GLU A C 1
ATOM 823 O O . GLU A 1 111 ? 15.237 -9.039 -17.317 1.00 97.50 111 GLU A O 1
ATOM 828 N N . LEU A 1 112 ? 15.520 -8.838 -15.098 1.00 97.69 112 LEU A N 1
ATOM 829 C CA . LEU A 1 112 ? 15.058 -10.197 -14.795 1.00 97.69 112 LEU A CA 1
ATOM 830 C C . LEU A 1 112 ? 13.568 -10.390 -15.108 1.00 97.69 112 LEU A C 1
ATOM 832 O O . LEU A 1 112 ? 13.176 -11.464 -15.560 1.00 97.69 112 LEU A O 1
ATOM 836 N N . ALA A 1 113 ? 12.734 -9.371 -14.891 1.00 96.44 113 ALA A N 1
ATOM 837 C CA . ALA A 1 113 ? 11.303 -9.425 -15.181 1.00 96.44 113 ALA A CA 1
ATOM 838 C C . ALA A 1 113 ? 11.001 -9.458 -16.690 1.00 96.44 113 ALA A C 1
ATOM 840 O O . ALA A 1 113 ? 10.123 -10.212 -17.135 1.00 96.44 113 ALA A O 1
ATOM 841 N N . LEU A 1 114 ? 11.736 -8.660 -17.472 1.00 96.00 114 LEU A N 1
ATOM 842 C CA . LEU A 1 114 ? 11.631 -8.597 -18.933 1.00 96.00 114 LEU A CA 1
ATOM 843 C C . LEU A 1 114 ? 12.150 -9.876 -19.598 1.00 96.00 114 LEU A C 1
ATOM 845 O O . LEU A 1 114 ? 11.551 -10.353 -20.557 1.00 96.00 114 LEU A O 1
ATOM 849 N N . HIS A 1 115 ? 13.203 -10.480 -19.045 1.00 96.94 115 HIS A N 1
ATOM 850 C CA . HIS A 1 115 ? 13.852 -11.670 -19.605 1.00 96.94 115 HIS A CA 1
ATOM 851 C C . HIS A 1 115 ? 13.543 -12.948 -18.813 1.00 96.94 115 HIS A C 1
ATOM 853 O O . HIS A 1 115 ? 14.286 -13.928 -18.886 1.00 96.94 115 HIS A O 1
ATOM 859 N N . LEU A 1 116 ? 12.428 -12.977 -18.073 1.00 96.00 116 LEU A N 1
ATOM 860 C CA . LEU A 1 116 ? 12.059 -14.109 -17.214 1.00 96.00 116 LEU A CA 1
ATOM 861 C C . LEU A 1 116 ? 11.950 -15.431 -17.994 1.00 96.00 116 LEU A C 1
ATOM 863 O O . LEU A 1 116 ? 12.254 -16.496 -17.462 1.00 96.00 116 LEU A O 1
ATOM 867 N N . ASN A 1 117 ? 11.571 -15.374 -19.274 1.00 95.88 117 ASN A N 1
ATOM 868 C CA . ASN A 1 117 ? 11.473 -16.551 -20.141 1.00 95.88 117 ASN A CA 1
ATOM 869 C C . ASN A 1 117 ? 12.838 -17.197 -20.438 1.00 95.88 117 ASN A C 1
ATOM 871 O O . ASN A 1 117 ? 12.904 -18.410 -20.644 1.00 95.88 117 ASN A O 1
ATOM 875 N N . ALA A 1 118 ? 13.924 -16.419 -20.419 1.00 97.12 118 ALA A N 1
ATOM 876 C CA . ALA A 1 118 ? 15.282 -16.920 -20.624 1.00 97.12 118 ALA A CA 1
ATOM 877 C C . ALA A 1 118 ? 15.866 -17.596 -19.374 1.00 97.12 118 ALA A C 1
ATOM 879 O O . ALA A 1 118 ? 16.792 -18.397 -19.479 1.00 97.12 118 ALA A O 1
ATOM 880 N N . VAL A 1 119 ? 15.321 -17.301 -18.191 1.00 97.94 119 VAL A N 1
ATOM 881 C CA . VAL A 1 119 ? 15.737 -17.916 -16.925 1.00 97.94 119 VAL A CA 1
ATOM 882 C C . VAL A 1 119 ? 15.395 -19.418 -16.933 1.00 97.94 119 VAL A C 1
ATOM 884 O O . VAL A 1 119 ? 14.306 -19.781 -17.403 1.00 97.94 119 VAL A O 1
ATOM 887 N N . PRO A 1 120 ? 16.273 -20.297 -16.396 1.00 98.06 120 PRO A N 1
ATOM 888 C CA . PRO A 1 120 ? 15.983 -21.722 -16.233 1.00 98.06 120 PRO A CA 1
ATOM 889 C C . PRO A 1 120 ? 14.626 -21.967 -15.570 1.00 98.06 120 PRO A C 1
ATOM 891 O O . PRO A 1 120 ? 14.273 -21.293 -14.602 1.00 98.06 120 PRO A O 1
ATOM 894 N N . ALA A 1 121 ? 13.848 -22.905 -16.114 1.00 97.62 121 ALA A N 1
ATOM 895 C CA . ALA A 1 121 ? 12.441 -23.088 -15.751 1.00 97.62 121 ALA A CA 1
ATOM 896 C C . ALA A 1 121 ? 12.225 -23.368 -14.253 1.00 97.62 121 ALA A C 1
ATOM 898 O O . ALA A 1 121 ? 11.253 -22.885 -13.679 1.00 97.62 121 ALA A O 1
ATOM 899 N N . ASP A 1 122 ? 13.156 -24.082 -13.622 1.00 97.00 122 ASP A N 1
ATOM 900 C CA . ASP A 1 122 ? 13.190 -24.386 -12.190 1.00 97.00 122 ASP A CA 1
ATOM 901 C C . ASP A 1 122 ? 13.455 -23.149 -11.311 1.00 97.00 122 ASP A C 1
ATOM 903 O O . ASP A 1 122 ? 12.979 -23.081 -10.180 1.00 97.00 122 ASP A O 1
ATOM 907 N N . LEU A 1 123 ? 14.156 -22.137 -11.834 1.00 98.06 123 LEU A N 1
ATOM 908 C CA . LEU A 1 123 ? 14.452 -20.891 -11.119 1.00 98.06 123 LEU A CA 1
ATOM 909 C C . LEU A 1 123 ? 13.391 -19.804 -11.324 1.00 98.06 123 LEU A C 1
ATOM 911 O O . LEU A 1 123 ? 13.309 -18.882 -10.508 1.00 98.06 123 LEU A O 1
ATOM 915 N N . ARG A 1 124 ? 12.570 -19.890 -12.381 1.00 97.06 124 ARG A N 1
ATOM 916 C CA . ARG A 1 124 ? 11.577 -18.853 -12.723 1.00 97.06 124 ARG A CA 1
ATOM 917 C C . ARG A 1 124 ? 10.645 -18.487 -11.563 1.00 97.06 124 ARG A C 1
ATOM 919 O O . ARG A 1 124 ? 10.477 -17.287 -11.357 1.00 97.06 124 ARG A O 1
ATOM 926 N N . PRO A 1 125 ? 10.067 -19.425 -10.780 1.00 96.06 125 PRO A N 1
ATOM 927 C CA . PRO A 1 125 ? 9.201 -19.055 -9.659 1.00 96.06 125 PRO A CA 1
ATOM 928 C C . PRO A 1 125 ? 9.934 -18.220 -8.601 1.00 96.06 125 PRO A C 1
ATOM 930 O O . PRO A 1 125 ? 9.447 -17.166 -8.202 1.00 96.06 125 PRO A O 1
ATOM 933 N N . SER A 1 126 ? 11.144 -18.630 -8.213 1.00 96.94 126 SER A N 1
ATOM 934 C CA . SER A 1 126 ? 11.952 -17.915 -7.217 1.00 96.94 126 SER A CA 1
ATOM 935 C C . SER A 1 126 ? 12.431 -16.550 -7.721 1.00 96.94 126 SER A C 1
ATOM 937 O O . SER A 1 126 ? 12.439 -15.584 -6.960 1.00 96.94 126 SER A O 1
ATOM 939 N N . VAL A 1 127 ? 12.771 -16.432 -9.010 1.00 97.75 127 VAL A N 1
ATOM 940 C CA . VAL A 1 127 ? 13.081 -15.139 -9.647 1.00 97.75 127 VAL A CA 1
ATOM 941 C C . VAL A 1 127 ? 11.845 -14.246 -9.714 1.00 97.75 127 VAL A C 1
ATOM 943 O O . VAL A 1 127 ? 11.945 -13.061 -9.404 1.00 97.75 127 VAL A O 1
ATOM 946 N N . LYS A 1 128 ? 10.670 -14.802 -10.036 1.00 96.62 128 LYS A N 1
ATOM 947 C CA . LYS A 1 128 ? 9.395 -14.071 -10.034 1.00 96.62 128 LYS A CA 1
ATOM 948 C C . LYS A 1 128 ? 9.117 -13.471 -8.651 1.00 96.62 128 LYS A C 1
ATOM 950 O O . LYS A 1 128 ? 8.829 -12.282 -8.554 1.00 96.62 128 LYS A O 1
ATOM 955 N N . THR A 1 129 ? 9.269 -14.261 -7.588 1.00 95.88 129 THR A N 1
ATOM 956 C CA . THR A 1 129 ? 9.121 -13.793 -6.200 1.00 95.88 129 THR A CA 1
ATOM 957 C C . THR A 1 129 ? 10.166 -12.741 -5.830 1.00 95.88 129 THR A C 1
ATOM 959 O O . THR A 1 129 ? 9.808 -11.718 -5.254 1.00 95.88 129 THR A O 1
ATOM 962 N N . PHE A 1 130 ? 11.439 -12.938 -6.194 1.00 96.31 130 PHE A N 1
ATOM 963 C CA . PHE A 1 130 ? 12.500 -11.950 -5.967 1.00 96.31 130 PHE A CA 1
ATOM 964 C C . PHE A 1 130 ? 12.159 -10.589 -6.592 1.00 96.31 130 PHE A C 1
ATOM 966 O O . PHE A 1 130 ? 12.197 -9.567 -5.908 1.00 96.31 130 PHE A O 1
ATOM 973 N N . VAL A 1 131 ? 11.771 -10.584 -7.871 1.00 95.88 131 VAL A N 1
ATOM 974 C CA . VAL A 1 131 ? 11.359 -9.378 -8.603 1.00 95.88 131 VAL A CA 1
ATOM 975 C C . VAL A 1 131 ? 10.162 -8.713 -7.923 1.00 95.88 131 VAL A C 1
ATOM 977 O O . VAL A 1 131 ? 10.195 -7.509 -7.668 1.00 95.88 131 VAL A O 1
ATOM 980 N N . ALA A 1 132 ? 9.126 -9.490 -7.590 1.00 93.56 132 ALA A N 1
ATOM 981 C CA . ALA A 1 132 ? 7.910 -8.978 -6.968 1.00 93.56 132 ALA A CA 1
ATOM 982 C C . ALA A 1 132 ? 8.192 -8.268 -5.634 1.00 93.56 132 ALA A C 1
ATOM 984 O O . ALA A 1 132 ? 7.691 -7.163 -5.416 1.00 93.56 132 ALA A O 1
ATOM 985 N N . LEU A 1 133 ? 9.032 -8.867 -4.784 1.00 91.69 133 LEU A N 1
ATOM 986 C CA . LEU A 1 133 ? 9.447 -8.289 -3.508 1.00 91.69 133 LEU A CA 1
ATOM 987 C C . LEU A 1 133 ? 10.267 -7.007 -3.714 1.00 91.69 133 LEU A C 1
ATOM 989 O O . LEU A 1 133 ? 9.963 -5.979 -3.112 1.00 91.69 133 LEU A O 1
ATOM 993 N N . VAL A 1 134 ? 11.261 -7.011 -4.608 1.00 92.06 134 VAL A N 1
ATOM 994 C CA . VAL A 1 134 ? 12.066 -5.806 -4.888 1.00 92.06 134 VAL A CA 1
ATOM 995 C C . VAL A 1 134 ? 11.199 -4.652 -5.405 1.00 92.06 134 VAL A C 1
ATOM 997 O O . VAL A 1 134 ? 11.427 -3.495 -5.041 1.00 92.06 134 VAL A O 1
ATOM 1000 N N . PHE A 1 135 ? 10.188 -4.940 -6.228 1.00 90.50 135 PHE A N 1
ATOM 1001 C CA . PHE A 1 135 ? 9.250 -3.931 -6.720 1.00 90.50 135 PHE A CA 1
ATOM 1002 C C . PHE A 1 135 ? 8.326 -3.368 -5.640 1.00 90.50 135 PHE A C 1
ATOM 1004 O O . PHE A 1 135 ? 8.109 -2.151 -5.628 1.00 90.50 135 PHE A O 1
ATOM 1011 N N . ALA A 1 136 ? 7.831 -4.214 -4.733 1.00 86.75 136 ALA A N 1
ATOM 1012 C CA . ALA A 1 136 ? 6.990 -3.802 -3.610 1.00 86.75 136 ALA A CA 1
ATOM 1013 C C . ALA A 1 136 ? 7.763 -2.933 -2.613 1.00 86.75 136 ALA A C 1
ATOM 1015 O O . ALA A 1 136 ? 7.343 -1.837 -2.260 1.00 86.75 136 ALA A O 1
ATOM 1016 N N . HIS A 1 137 ? 8.950 -3.390 -2.226 1.00 83.75 137 HIS A N 1
ATOM 1017 C CA . HIS A 1 137 ? 9.740 -2.780 -1.162 1.00 83.75 137 HIS A CA 1
ATOM 1018 C C . HIS A 1 137 ? 10.668 -1.646 -1.629 1.00 83.75 137 HIS A C 1
ATOM 1020 O O . HIS A 1 137 ? 11.313 -0.985 -0.807 1.00 83.75 137 HIS A O 1
ATOM 1026 N N . LYS A 1 138 ? 10.763 -1.434 -2.949 1.00 85.12 138 LYS A N 1
ATOM 1027 C CA . LYS A 1 138 ? 11.686 -0.487 -3.599 1.00 85.12 138 LYS A CA 1
ATOM 1028 C C . LYS A 1 138 ? 13.151 -0.700 -3.200 1.00 85.12 138 LYS A C 1
ATOM 1030 O O . LYS A 1 138 ? 13.931 0.244 -3.096 1.00 85.12 138 LYS A O 1
ATOM 1035 N N . GLY A 1 139 ? 13.540 -1.954 -2.969 1.00 87.62 139 GLY A N 1
ATOM 1036 C CA . GLY A 1 139 ? 14.886 -2.301 -2.525 1.00 87.62 139 GLY A CA 1
ATOM 1037 C C . GLY A 1 139 ? 14.968 -3.648 -1.800 1.00 87.62 139 GLY A C 1
ATOM 1038 O O . GLY A 1 139 ? 14.033 -4.441 -1.859 1.00 87.62 139 GLY A O 1
ATOM 1039 N N . PRO A 1 140 ? 16.096 -3.919 -1.117 1.00 86.50 140 PRO A N 1
ATOM 1040 C CA . PRO A 1 140 ? 16.377 -5.203 -0.469 1.00 86.50 140 PRO A CA 1
ATOM 1041 C C . PRO A 1 140 ? 15.881 -5.296 0.985 1.00 86.50 140 PRO A C 1
ATOM 1043 O O . PRO A 1 140 ? 16.186 -6.262 1.684 1.00 86.50 140 PRO A O 1
ATOM 1046 N N . ARG A 1 141 ? 15.168 -4.278 1.472 1.00 82.62 141 ARG A N 1
ATOM 1047 C CA . ARG A 1 141 ? 14.673 -4.177 2.850 1.00 82.62 141 ARG A CA 1
ATOM 1048 C C . ARG A 1 141 ? 13.178 -3.943 2.851 1.00 82.62 141 ARG A C 1
ATOM 1050 O O . ARG A 1 141 ? 12.694 -3.166 2.030 1.00 82.62 141 ARG A O 1
ATOM 1057 N N . ASP A 1 142 ? 12.483 -4.544 3.805 1.00 78.88 142 ASP A N 1
ATOM 1058 C CA . ASP A 1 142 ? 11.060 -4.336 4.026 1.00 78.88 142 ASP A CA 1
ATOM 1059 C C . ASP A 1 142 ? 10.782 -2.835 4.230 1.00 78.88 142 ASP A C 1
ATOM 1061 O O . ASP A 1 142 ? 11.433 -2.178 5.041 1.00 78.88 142 ASP A O 1
ATOM 1065 N N . ALA A 1 143 ? 9.878 -2.251 3.438 1.00 73.19 143 ALA A N 1
ATOM 1066 C CA . ALA A 1 143 ? 9.593 -0.813 3.476 1.00 73.19 143 ALA A CA 1
ATOM 1067 C C . ALA A 1 143 ? 8.923 -0.351 4.782 1.00 73.19 143 ALA A C 1
ATOM 1069 O O . ALA A 1 143 ? 8.932 0.842 5.069 1.00 73.19 143 ALA A O 1
ATOM 1070 N N . TRP A 1 144 ? 8.396 -1.279 5.584 1.00 70.75 144 TRP A N 1
ATOM 1071 C CA . TRP A 1 144 ? 7.767 -1.013 6.871 1.00 70.75 144 TRP A CA 1
ATOM 1072 C C . TRP A 1 144 ? 8.708 -1.309 8.047 1.00 70.75 144 TRP A C 1
ATOM 1074 O O . TRP A 1 144 ? 8.949 -0.460 8.911 1.00 70.75 144 TRP A O 1
ATOM 1084 N N . SER A 1 145 ? 9.266 -2.522 8.108 1.00 69.31 145 SER A N 1
ATOM 1085 C CA . SER A 1 145 ? 10.122 -2.939 9.218 1.00 69.31 145 SER A CA 1
ATOM 1086 C C . SER A 1 145 ? 11.568 -2.461 9.078 1.00 69.31 145 SER A C 1
ATOM 1088 O O . SER A 1 145 ? 12.253 -2.328 10.092 1.00 69.31 145 SER A O 1
ATOM 1090 N N . ASP A 1 146 ? 12.011 -2.150 7.859 1.00 72.94 146 ASP A N 1
ATOM 1091 C CA . ASP A 1 146 ? 13.411 -1.923 7.474 1.00 72.94 146 ASP A CA 1
ATOM 1092 C C . ASP A 1 146 ? 14.341 -3.136 7.699 1.00 72.94 146 ASP A C 1
ATOM 1094 O O . ASP A 1 146 ? 15.565 -3.073 7.519 1.00 72.94 146 ASP A O 1
ATOM 1098 N N . GLU A 1 147 ? 13.758 -4.286 8.046 1.00 76.50 147 GLU A N 1
ATOM 1099 C CA . GLU A 1 147 ? 14.466 -5.561 8.098 1.00 76.50 147 GLU A CA 1
ATOM 1100 C C . GLU A 1 147 ? 14.862 -5.991 6.682 1.00 76.50 147 GLU A C 1
ATOM 1102 O O . GLU A 1 147 ? 14.222 -5.640 5.689 1.00 76.50 147 GLU A O 1
ATOM 1107 N N . ARG A 1 148 ? 15.948 -6.756 6.566 1.00 82.44 148 ARG A N 1
ATOM 1108 C CA . ARG A 1 148 ? 16.375 -7.303 5.277 1.00 82.44 148 ARG A CA 1
ATOM 1109 C C . ARG A 1 148 ? 15.336 -8.307 4.775 1.00 82.44 148 ARG A C 1
ATOM 1111 O O . ARG A 1 148 ? 14.887 -9.165 5.531 1.00 82.44 148 ARG A O 1
ATOM 1118 N N . LEU A 1 149 ? 15.013 -8.241 3.487 1.00 84.44 149 LEU A N 1
ATOM 1119 C CA . LEU A 1 149 ? 14.162 -9.242 2.852 1.00 84.44 149 LEU A CA 1
ATOM 1120 C C . LEU A 1 149 ? 14.891 -10.583 2.774 1.00 84.44 149 LEU A C 1
ATOM 1122 O O . LEU A 1 149 ? 16.087 -10.658 2.474 1.00 84.44 149 LEU A O 1
ATOM 1126 N N . SER A 1 150 ? 14.152 -11.658 3.030 1.00 84.12 150 SER A N 1
ATOM 1127 C CA . SER A 1 150 ? 14.643 -13.014 2.823 1.00 84.12 150 SER A CA 1
ATOM 1128 C C . SER A 1 150 ? 14.188 -13.506 1.455 1.00 84.12 150 SER A C 1
ATOM 1130 O O . SER A 1 150 ? 12.991 -13.604 1.190 1.00 84.12 150 SER A O 1
ATOM 1132 N N . PHE A 1 151 ? 15.141 -13.804 0.575 1.00 90.94 151 PHE A N 1
ATOM 1133 C CA . PHE A 1 151 ? 14.862 -14.341 -0.754 1.00 90.94 151 PHE A CA 1
ATOM 1134 C C . PHE A 1 151 ? 15.050 -15.859 -0.764 1.00 90.94 151 PHE A C 1
ATOM 1136 O O . PHE A 1 151 ? 15.988 -16.376 -0.162 1.00 90.94 151 PHE A O 1
ATOM 1143 N N . SER A 1 152 ? 14.198 -16.574 -1.501 1.00 89.38 152 SER A N 1
ATOM 1144 C CA . SER A 1 152 ? 14.334 -18.025 -1.701 1.00 89.38 152 SER A CA 1
ATOM 1145 C C . SER A 1 152 ? 15.499 -18.407 -2.623 1.00 89.38 152 SER A C 1
ATOM 1147 O O . SER A 1 152 ? 15.915 -19.564 -2.647 1.00 89.38 152 SER A O 1
ATOM 1149 N N . LEU A 1 153 ? 16.028 -17.451 -3.394 1.00 93.38 153 LEU A N 1
ATOM 1150 C CA . LEU A 1 153 ? 17.187 -17.650 -4.259 1.00 93.38 153 LEU A CA 1
ATOM 1151 C C . LEU A 1 153 ? 18.483 -17.681 -3.453 1.00 93.38 153 LEU A C 1
ATOM 1153 O O . LEU A 1 153 ? 18.737 -16.820 -2.619 1.00 93.38 153 LEU A O 1
ATOM 1157 N N . THR A 1 154 ? 19.372 -18.607 -3.793 1.00 94.69 154 THR A N 1
ATOM 1158 C CA . THR A 1 154 ? 20.786 -18.512 -3.417 1.00 94.69 154 THR A CA 1
ATOM 1159 C C . THR A 1 154 ? 21.533 -17.546 -4.341 1.00 94.69 154 THR A C 1
ATOM 1161 O O . THR A 1 154 ? 21.093 -17.242 -5.453 1.00 94.69 154 THR A O 1
ATOM 1164 N N . ARG A 1 155 ? 22.729 -17.115 -3.925 1.00 94.19 155 ARG A N 1
ATOM 1165 C CA . ARG A 1 155 ? 23.616 -16.268 -4.746 1.00 94.19 155 ARG A CA 1
ATOM 1166 C C . ARG A 1 155 ? 23.928 -16.891 -6.107 1.00 94.19 155 ARG A C 1
ATOM 1168 O O . ARG A 1 155 ? 23.845 -16.208 -7.120 1.00 94.19 155 ARG A O 1
ATOM 1175 N N . ALA A 1 156 ? 24.242 -18.187 -6.126 1.00 95.75 156 ALA A N 1
ATOM 1176 C CA . ALA A 1 156 ? 24.569 -18.918 -7.350 1.00 95.75 156 ALA A CA 1
ATOM 1177 C C . ALA A 1 156 ? 23.358 -19.047 -8.290 1.00 95.75 156 ALA A C 1
ATOM 1179 O O . ALA A 1 156 ? 23.495 -18.935 -9.508 1.00 95.75 156 ALA A O 1
ATOM 1180 N N . GLN A 1 157 ? 22.157 -19.236 -7.733 1.00 97.69 157 GLN A N 1
ATOM 1181 C CA . GLN A 1 157 ? 20.923 -19.258 -8.521 1.00 97.69 157 GLN A CA 1
ATOM 1182 C C . GLN A 1 157 ? 20.603 -17.879 -9.106 1.00 97.69 157 GLN A C 1
ATOM 1184 O O . GLN A 1 157 ? 20.247 -17.797 -10.280 1.00 97.69 157 GLN A O 1
ATOM 1189 N N . LEU A 1 158 ? 20.782 -16.798 -8.336 1.00 97.44 158 LEU A N 1
ATOM 1190 C CA . LEU A 1 158 ? 20.633 -15.440 -8.863 1.00 97.44 158 LEU A CA 1
ATOM 1191 C C . LEU A 1 158 ? 21.633 -15.178 -9.994 1.00 97.44 158 LEU A C 1
ATOM 1193 O O . LEU A 1 158 ? 21.245 -14.686 -11.046 1.00 97.44 158 LEU A O 1
ATOM 1197 N N . GLU A 1 159 ? 22.901 -15.546 -9.815 1.00 97.44 159 GLU A N 1
ATOM 1198 C CA . GLU A 1 159 ? 23.926 -15.397 -10.851 1.00 97.44 159 GLU A CA 1
ATOM 1199 C C . GLU A 1 159 ? 23.583 -16.179 -12.124 1.00 97.44 159 GLU A C 1
ATOM 1201 O O . GLU A 1 159 ? 23.719 -15.652 -13.227 1.00 97.44 159 GLU A O 1
ATOM 1206 N N . THR A 1 160 ? 23.062 -17.398 -11.978 1.00 98.25 160 THR A N 1
ATOM 1207 C CA . THR A 1 160 ? 22.589 -18.214 -13.105 1.00 98.25 160 THR A CA 1
ATOM 1208 C C . THR A 1 160 ? 21.440 -17.529 -13.847 1.00 98.25 160 THR A C 1
ATOM 1210 O O . THR A 1 160 ? 21.469 -17.436 -15.074 1.00 98.25 160 THR A O 1
ATOM 1213 N N . ALA A 1 161 ? 20.447 -17.009 -13.119 1.00 98.31 161 ALA A N 1
ATOM 1214 C CA . ALA A 1 161 ? 19.314 -16.296 -13.704 1.00 98.31 161 ALA A CA 1
ATOM 1215 C C . ALA A 1 161 ? 19.747 -15.006 -14.421 1.00 98.31 161 ALA A C 1
ATOM 1217 O O . ALA A 1 161 ? 19.323 -14.754 -15.547 1.00 98.31 161 ALA A O 1
ATOM 1218 N N . VAL A 1 162 ? 20.633 -14.223 -13.801 1.00 98.25 162 VAL A N 1
ATOM 1219 C CA . VAL A 1 162 ? 21.172 -12.975 -14.362 1.00 98.25 162 VAL A CA 1
ATOM 1220 C C . VAL A 1 162 ? 22.004 -13.244 -15.613 1.00 98.25 162 VAL A C 1
ATOM 1222 O O . VAL A 1 162 ? 21.869 -12.529 -16.603 1.00 98.25 162 VAL A O 1
ATOM 1225 N N . LEU A 1 163 ? 22.823 -14.299 -15.612 1.00 98.25 163 LEU A N 1
ATOM 1226 C CA . LEU A 1 163 ? 23.593 -14.701 -16.786 1.00 98.25 163 LEU A CA 1
ATOM 1227 C C . LEU A 1 163 ? 22.687 -15.135 -17.942 1.00 98.25 163 LEU A C 1
ATOM 1229 O O . LEU A 1 163 ? 22.956 -14.789 -19.092 1.00 98.25 163 LEU A O 1
ATOM 1233 N N . ALA A 1 164 ? 21.624 -15.883 -17.648 1.00 98.31 164 ALA A N 1
ATOM 1234 C CA . ALA A 1 164 ? 20.656 -16.307 -18.652 1.00 98.31 164 ALA A CA 1
ATOM 1235 C C . ALA A 1 164 ? 19.907 -15.108 -19.258 1.00 98.31 164 ALA A C 1
ATOM 1237 O O . ALA A 1 164 ? 19.820 -14.998 -20.480 1.00 98.31 164 ALA A O 1
ATOM 1238 N N . ALA A 1 165 ? 19.451 -14.173 -18.419 1.00 98.12 165 ALA A N 1
ATOM 1239 C CA . ALA A 1 165 ? 18.833 -12.926 -18.861 1.00 98.12 165 ALA A CA 1
ATOM 1240 C C . ALA A 1 165 ? 19.791 -12.092 -19.731 1.00 98.12 165 ALA A C 1
ATOM 1242 O O . ALA A 1 165 ? 19.416 -11.662 -20.818 1.00 98.12 165 ALA A O 1
ATOM 1243 N N . TRP A 1 166 ? 21.049 -11.924 -19.305 1.00 98.31 166 TRP A N 1
ATOM 1244 C CA . TRP A 1 166 ? 22.069 -11.186 -20.061 1.00 98.31 166 TRP A CA 1
ATOM 1245 C C . TRP A 1 166 ? 22.332 -11.800 -21.439 1.00 98.31 166 TRP A C 1
ATOM 1247 O O . TRP A 1 166 ? 22.343 -11.092 -22.443 1.00 98.31 166 TRP A O 1
ATOM 1257 N N . LYS A 1 167 ? 22.466 -13.131 -21.516 1.00 97.50 167 LYS A N 1
ATOM 1258 C CA . LYS A 1 167 ? 22.612 -13.853 -22.793 1.00 97.50 167 LYS A CA 1
ATOM 1259 C C . LYS A 1 167 ? 21.399 -13.688 -23.712 1.00 97.50 167 LYS A C 1
ATOM 1261 O O . LYS A 1 167 ? 21.552 -13.792 -24.924 1.00 97.50 167 LYS A O 1
ATOM 1266 N N . ALA A 1 168 ? 20.223 -13.424 -23.148 1.00 97.31 168 ALA A N 1
ATOM 1267 C CA . ALA A 1 168 ? 18.993 -13.149 -23.883 1.00 97.31 168 ALA A CA 1
ATOM 1268 C C . ALA A 1 168 ? 18.785 -11.662 -24.223 1.00 97.31 168 ALA A C 1
ATOM 1270 O O . ALA A 1 168 ? 17.728 -11.313 -24.738 1.00 97.31 168 ALA A O 1
ATOM 1271 N N . GLY A 1 169 ? 19.776 -10.801 -23.967 1.00 96.69 169 GLY A N 1
ATOM 1272 C CA . GLY A 1 169 ? 19.736 -9.384 -24.335 1.00 96.69 169 GLY A CA 1
ATOM 1273 C C . GLY A 1 169 ? 19.505 -8.418 -23.175 1.00 96.69 169 GLY A C 1
ATOM 1274 O O . GLY A 1 169 ? 19.447 -7.213 -23.420 1.00 96.69 169 GLY A O 1
ATOM 1275 N N . ALA A 1 170 ? 19.429 -8.901 -21.930 1.00 96.75 170 ALA A N 1
ATOM 1276 C CA . ALA A 1 170 ? 19.312 -8.013 -20.779 1.00 96.75 170 ALA A CA 1
ATOM 1277 C C . ALA A 1 170 ? 20.506 -7.057 -20.674 1.00 96.75 170 ALA A C 1
ATOM 1279 O O . ALA A 1 170 ? 21.664 -7.459 -20.824 1.00 96.75 170 ALA A O 1
ATOM 1280 N N . SER A 1 171 ? 20.225 -5.790 -20.373 1.00 95.31 171 SER A N 1
ATOM 1281 C CA . SER A 1 171 ? 21.224 -4.721 -20.382 1.00 95.31 171 SER A CA 1
ATOM 1282 C C . SER A 1 171 ? 21.528 -4.223 -18.973 1.00 95.31 171 SER A C 1
ATOM 1284 O O . SER A 1 171 ? 20.664 -3.691 -18.280 1.00 95.31 171 SER A O 1
ATOM 1286 N N . PHE A 1 172 ? 22.788 -4.360 -18.550 1.00 95.69 172 PHE A N 1
ATOM 1287 C CA . PHE A 1 172 ? 23.251 -3.925 -17.232 1.00 95.69 172 PHE A CA 1
ATOM 1288 C C . PHE A 1 172 ? 24.301 -2.804 -17.350 1.00 95.69 172 PHE A C 1
ATOM 1290 O O . PHE A 1 172 ? 25.176 -2.866 -18.219 1.00 95.69 172 PHE A O 1
ATOM 1297 N N . PRO A 1 173 ? 24.275 -1.777 -16.475 1.00 93.25 173 PRO A N 1
ATOM 1298 C CA . PRO A 1 173 ? 25.172 -0.628 -16.579 1.00 93.25 173 PRO A CA 1
ATOM 1299 C C . PRO A 1 173 ? 26.653 -1.011 -16.545 1.00 93.25 173 PRO A C 1
ATOM 1301 O O . PRO A 1 173 ? 27.133 -1.584 -15.566 1.00 93.25 173 PRO A O 1
ATOM 1304 N N . GLY A 1 174 ? 27.389 -0.635 -17.594 1.00 91.94 174 GLY A N 1
ATOM 1305 C CA . GLY A 1 174 ? 28.831 -0.879 -17.692 1.00 91.94 174 GLY A CA 1
ATOM 1306 C C . GLY A 1 174 ? 29.213 -2.351 -17.889 1.00 91.94 174 GLY A C 1
ATOM 1307 O O . GLY A 1 174 ? 30.366 -2.708 -17.656 1.00 91.94 174 GLY A O 1
ATOM 1308 N N . VAL A 1 175 ? 28.270 -3.206 -18.298 1.00 95.25 175 VAL A N 1
ATOM 1309 C CA . VAL A 1 175 ? 28.507 -4.633 -18.539 1.00 95.25 175 VAL A CA 1
ATOM 1310 C C . VAL A 1 175 ? 28.607 -4.911 -20.038 1.00 95.25 175 VAL A C 1
ATOM 1312 O O . VAL A 1 175 ? 27.630 -4.786 -20.766 1.00 95.25 175 VAL A O 1
ATOM 1315 N N . SER A 1 176 ? 29.789 -5.334 -20.493 1.00 93.75 176 SER A N 1
ATOM 1316 C CA . SER A 1 176 ? 30.059 -5.709 -21.894 1.00 93.75 176 SER A CA 1
ATOM 1317 C C . SER A 1 176 ? 30.550 -7.151 -22.071 1.00 93.75 176 SER A C 1
ATOM 1319 O O . SER A 1 176 ? 30.787 -7.597 -23.189 1.00 93.75 176 SER A O 1
ATOM 1321 N N . SER A 1 177 ? 30.733 -7.890 -20.976 1.00 97.06 177 SER A N 1
ATOM 1322 C CA . SER A 1 177 ? 31.222 -9.270 -20.982 1.00 97.06 177 SER A CA 1
ATOM 1323 C C . SER A 1 177 ? 30.736 -10.023 -19.746 1.00 97.06 177 SER A C 1
ATOM 1325 O O . SER A 1 177 ? 30.361 -9.410 -18.744 1.00 97.06 177 SER A O 1
ATOM 1327 N N . GLU A 1 178 ? 30.798 -11.354 -19.779 1.00 96.38 178 GLU A N 1
ATOM 1328 C CA . GLU A 1 178 ? 30.428 -12.185 -18.631 1.00 96.38 178 GLU A CA 1
ATOM 1329 C C . GLU A 1 178 ? 31.263 -11.870 -17.361 1.00 96.38 178 GLU A C 1
ATOM 1331 O O . GLU A 1 178 ? 30.668 -11.700 -16.296 1.00 96.38 178 GLU A O 1
ATOM 1336 N N . PRO A 1 179 ? 32.601 -11.680 -17.409 1.00 96.88 179 PRO A N 1
ATOM 1337 C CA . PRO A 1 179 ? 33.363 -11.236 -16.234 1.00 96.88 179 PRO A CA 1
ATOM 1338 C C . PRO A 1 179 ? 32.927 -9.867 -15.688 1.00 96.88 179 PRO A C 1
ATOM 1340 O O . PRO A 1 179 ? 32.889 -9.669 -14.469 1.00 96.88 179 PRO A O 1
ATOM 1343 N N . ALA A 1 180 ? 32.562 -8.927 -16.569 1.00 96.50 180 ALA A N 1
ATOM 1344 C CA . ALA A 1 180 ? 32.027 -7.629 -16.160 1.00 96.50 180 ALA A CA 1
ATOM 1345 C C . ALA A 1 180 ? 30.661 -7.784 -15.473 1.00 96.50 180 ALA A C 1
ATOM 1347 O O . ALA A 1 180 ? 30.423 -7.142 -14.451 1.00 96.50 180 ALA A O 1
ATOM 1348 N N . LEU A 1 181 ? 29.806 -8.689 -15.967 1.00 97.19 181 LEU A N 1
ATOM 1349 C CA . LEU A 1 181 ? 28.513 -9.015 -15.359 1.00 97.19 181 LEU A CA 1
ATOM 1350 C C . LEU A 1 181 ? 28.690 -9.562 -13.941 1.00 97.19 181 LEU A C 1
ATOM 1352 O O . LEU A 1 181 ? 28.066 -9.067 -13.005 1.00 97.19 181 LEU A O 1
ATOM 1356 N N . ARG A 1 182 ? 29.590 -10.537 -13.764 1.00 95.88 182 ARG A N 1
ATOM 1357 C CA . ARG A 1 182 ? 29.889 -11.126 -12.448 1.00 95.88 182 ARG A CA 1
ATOM 1358 C C . ARG A 1 182 ? 30.453 -10.087 -11.480 1.00 95.88 182 ARG A C 1
ATOM 1360 O O . ARG A 1 182 ? 30.070 -10.056 -10.314 1.00 95.88 182 ARG A O 1
ATOM 1367 N N . THR A 1 183 ? 31.304 -9.185 -11.973 1.00 96.06 183 THR A N 1
ATOM 1368 C CA . THR A 1 183 ? 31.856 -8.068 -11.187 1.00 96.06 183 THR A CA 1
ATOM 1369 C C . THR A 1 183 ? 30.790 -7.041 -10.805 1.00 96.06 183 THR A C 1
ATOM 1371 O O . THR A 1 183 ? 30.839 -6.461 -9.723 1.00 96.06 183 THR A O 1
ATOM 1374 N N . TRP A 1 184 ? 29.830 -6.772 -11.688 1.00 96.31 184 TRP A N 1
ATOM 1375 C CA . TRP A 1 184 ? 28.716 -5.875 -11.397 1.00 96.31 184 TRP A CA 1
ATOM 1376 C C . TRP A 1 184 ? 27.770 -6.491 -10.360 1.00 96.31 184 TRP A C 1
ATOM 1378 O O . TRP A 1 184 ? 27.454 -5.845 -9.361 1.00 96.31 184 TRP A O 1
ATOM 1388 N N . LEU A 1 185 ? 27.395 -7.761 -10.541 1.00 96.19 185 LEU A N 1
ATOM 1389 C CA . LEU A 1 185 ? 26.503 -8.481 -9.634 1.00 96.19 185 LEU A CA 1
ATOM 1390 C C . LEU A 1 185 ? 27.125 -8.669 -8.243 1.00 96.19 185 LEU A C 1
ATOM 1392 O O . LEU A 1 185 ? 26.444 -8.475 -7.237 1.00 96.19 185 LEU A O 1
ATOM 1396 N N . SER A 1 186 ? 28.427 -8.969 -8.162 1.00 93.88 186 SER A N 1
ATOM 1397 C CA . SER A 1 186 ? 29.122 -9.163 -6.882 1.00 93.88 186 SER A CA 1
ATOM 1398 C C . SER A 1 186 ? 29.093 -7.926 -5.982 1.00 93.88 186 SER A C 1
ATOM 1400 O O . SER A 1 186 ? 29.147 -8.070 -4.763 1.00 93.88 186 SER A O 1
ATOM 1402 N N . LYS A 1 187 ? 28.934 -6.721 -6.549 1.00 92.62 187 LYS A N 1
ATOM 1403 C CA . LYS A 1 187 ? 28.755 -5.477 -5.783 1.00 92.62 187 LYS A CA 1
ATOM 1404 C C . LYS A 1 187 ? 27.377 -5.374 -5.127 1.00 92.62 187 LYS A C 1
ATOM 1406 O O . LYS A 1 187 ? 27.267 -4.697 -4.110 1.00 92.62 187 LYS A O 1
ATOM 1411 N N . LEU A 1 188 ? 26.347 -6.010 -5.691 1.00 92.31 188 LEU A N 1
ATOM 1412 C CA . LEU A 1 188 ? 24.971 -5.996 -5.170 1.00 92.31 188 LEU A CA 1
ATOM 1413 C C . LEU A 1 188 ? 24.719 -7.126 -4.170 1.00 92.31 188 LEU A C 1
ATOM 1415 O O . LEU A 1 188 ? 23.921 -6.975 -3.248 1.00 92.31 188 LEU A O 1
ATOM 1419 N N . THR A 1 189 ? 25.426 -8.248 -4.323 1.00 88.12 189 THR A N 1
ATOM 1420 C CA . THR A 1 189 ? 25.311 -9.431 -3.459 1.00 88.12 189 THR A CA 1
ATOM 1421 C C . THR A 1 189 ? 25.348 -9.126 -1.956 1.00 88.12 189 THR A C 1
ATOM 1423 O O . THR A 1 189 ? 24.527 -9.703 -1.243 1.00 88.12 189 THR A O 1
ATOM 1426 N N . PRO A 1 190 ? 26.224 -8.238 -1.440 1.00 88.75 190 PRO A N 1
ATOM 1427 C CA . PRO A 1 190 ? 26.224 -7.894 -0.025 1.00 88.75 190 PRO A CA 1
ATOM 1428 C C . PRO A 1 190 ? 24.882 -7.302 0.422 1.00 88.75 190 PRO A C 1
ATOM 1430 O O . PRO A 1 190 ? 24.292 -7.791 1.378 1.00 88.75 190 PRO A O 1
ATOM 1433 N N . ALA A 1 191 ? 24.330 -6.340 -0.320 1.00 85.56 191 ALA A N 1
ATOM 1434 C CA . ALA A 1 191 ? 23.041 -5.734 0.010 1.00 85.56 191 ALA A CA 1
ATOM 1435 C C . ALA A 1 191 ? 21.863 -6.725 -0.059 1.00 85.56 191 ALA A C 1
ATOM 1437 O O . ALA A 1 191 ? 20.899 -6.577 0.688 1.00 85.56 191 ALA A O 1
ATOM 1438 N N . LEU A 1 192 ? 21.936 -7.725 -0.944 1.00 90.12 192 LEU A N 1
ATOM 1439 C CA . LEU A 1 192 ? 20.869 -8.711 -1.152 1.00 90.12 192 LEU A CA 1
ATOM 1440 C C . LEU A 1 192 ? 20.928 -9.902 -0.178 1.00 90.12 192 LEU A C 1
ATOM 1442 O O . LEU A 1 192 ? 19.883 -10.438 0.182 1.00 90.12 192 LEU A O 1
ATOM 1446 N N . PHE A 1 193 ? 22.125 -10.340 0.233 1.00 88.62 193 PHE A N 1
ATOM 1447 C CA . PHE A 1 193 ? 22.319 -11.640 0.900 1.00 88.62 193 PHE A CA 1
ATOM 1448 C C . PHE A 1 193 ? 23.220 -11.634 2.138 1.00 88.62 193 PHE A C 1
ATOM 1450 O O . PHE A 1 193 ? 23.434 -12.706 2.707 1.00 88.62 193 PHE A O 1
ATOM 1457 N N . ASN A 1 194 ? 23.813 -10.507 2.523 1.00 81.62 194 ASN A N 1
ATOM 1458 C CA . ASN A 1 194 ? 24.569 -10.400 3.770 1.00 81.62 194 ASN A CA 1
ATOM 1459 C C . ASN A 1 194 ? 23.792 -9.552 4.775 1.00 81.62 194 ASN A C 1
ATOM 1461 O O . ASN A 1 194 ? 23.099 -8.601 4.406 1.00 81.62 194 ASN A O 1
ATOM 1465 N N . ASP A 1 195 ? 23.985 -9.842 6.057 1.00 63.12 195 ASP A N 1
ATOM 1466 C CA . ASP A 1 195 ? 23.541 -8.952 7.120 1.00 63.12 195 ASP A CA 1
ATOM 1467 C C . ASP A 1 195 ? 24.512 -7.771 7.200 1.00 63.12 195 ASP A C 1
ATOM 1469 O O . ASP A 1 195 ? 25.646 -7.888 7.660 1.00 63.12 195 ASP A O 1
ATOM 1473 N N . HIS A 1 196 ? 24.075 -6.626 6.680 1.00 57.44 196 HIS A N 1
ATOM 1474 C CA . HIS A 1 196 ? 24.777 -5.357 6.830 1.00 57.44 196 HIS A CA 1
ATOM 1475 C C . HIS A 1 196 ? 24.019 -4.446 7.799 1.00 57.44 196 HIS A C 1
ATOM 1477 O O . HIS A 1 196 ? 22.779 -4.475 7.814 1.00 57.44 196 HIS A O 1
ATOM 1483 N N . PRO A 1 197 ? 24.741 -3.614 8.578 1.00 54.75 197 PRO A N 1
ATOM 1484 C CA . PRO A 1 197 ? 24.116 -2.608 9.426 1.00 54.75 197 PRO A CA 1
ATOM 1485 C C . PRO A 1 197 ? 23.187 -1.715 8.598 1.00 54.75 197 PRO A C 1
ATOM 1487 O O . PRO A 1 197 ? 23.386 -1.542 7.390 1.00 54.75 197 PRO A O 1
ATOM 1490 N N . GLN A 1 198 ? 22.148 -1.181 9.244 1.00 53.12 198 GLN A N 1
ATOM 1491 C CA . GLN A 1 198 ? 21.252 -0.219 8.610 1.00 53.12 198 GLN A CA 1
ATOM 1492 C C . GLN A 1 198 ? 22.086 0.918 8.017 1.00 53.12 198 GLN A C 1
ATOM 1494 O O . GLN A 1 198 ? 22.863 1.568 8.715 1.00 53.12 198 GLN A O 1
ATOM 1499 N N . VAL A 1 199 ? 21.951 1.124 6.711 1.00 51.69 199 VAL A N 1
ATOM 1500 C CA . VAL A 1 199 ? 22.515 2.294 6.048 1.00 51.69 199 VAL A CA 1
ATOM 1501 C C . VAL A 1 199 ? 21.413 3.331 6.063 1.00 51.69 199 VAL A C 1
ATOM 1503 O O . VAL A 1 199 ? 20.325 3.049 5.563 1.00 51.69 199 VAL A O 1
ATOM 1506 N N . SER A 1 200 ? 21.675 4.495 6.661 1.00 48.19 200 SER A N 1
ATOM 1507 C CA . SER A 1 200 ? 20.708 5.590 6.655 1.00 48.19 200 SER A CA 1
ATOM 1508 C C . SER A 1 200 ? 20.262 5.858 5.215 1.00 48.19 200 SER A C 1
ATOM 1510 O O . SER A 1 200 ? 21.126 5.918 4.325 1.00 48.19 200 SER A O 1
ATOM 1512 N N . PRO A 1 201 ? 18.947 5.960 4.970 1.00 52.44 201 PRO A N 1
ATOM 1513 C CA . PRO A 1 201 ? 18.455 6.247 3.641 1.00 52.44 201 PRO A CA 1
ATOM 1514 C C . PRO A 1 201 ? 19.055 7.569 3.125 1.00 52.44 201 PRO A C 1
ATOM 1516 O O . PRO A 1 201 ? 19.573 8.410 3.870 1.00 52.44 201 PRO A O 1
ATOM 1519 N N . ARG A 1 202 ? 19.159 7.702 1.799 1.00 51.72 202 ARG A N 1
ATOM 1520 C CA . ARG A 1 202 ? 19.625 8.970 1.233 1.00 51.72 202 ARG A CA 1
ATOM 1521 C C . ARG A 1 202 ? 18.456 9.934 1.301 1.00 51.72 202 ARG A C 1
ATOM 1523 O O . ARG A 1 202 ? 17.488 9.766 0.560 1.00 51.72 202 ARG A O 1
ATOM 1530 N N . LYS A 1 203 ? 18.601 11.006 2.083 1.00 51.47 203 LYS A N 1
ATOM 1531 C CA . LYS A 1 203 ? 17.724 12.174 1.957 1.00 51.47 203 LYS A CA 1
ATOM 1532 C C . LYS A 1 203 ? 17.645 12.575 0.482 1.00 51.47 203 LYS A C 1
ATOM 1534 O O . LYS A 1 203 ? 18.677 12.655 -0.191 1.00 51.47 203 LYS A O 1
ATOM 1539 N N . ALA A 1 204 ? 16.433 12.836 -0.016 1.00 49.16 204 ALA A N 1
ATOM 1540 C CA . ALA A 1 204 ? 16.283 13.559 -1.275 1.00 49.16 204 ALA A CA 1
ATOM 1541 C C . ALA A 1 204 ? 16.802 14.976 -1.050 1.00 49.16 204 ALA A C 1
ATOM 1543 O O . ALA A 1 204 ? 16.080 15.865 -0.610 1.00 49.16 204 ALA A O 1
ATOM 1544 N N . ASP A 1 205 ? 18.090 15.167 -1.291 1.00 49.09 205 ASP A N 1
ATOM 1545 C CA . ASP A 1 205 ? 18.669 16.491 -1.331 1.00 49.09 205 ASP A CA 1
ATOM 1546 C C . ASP A 1 205 ? 18.209 17.131 -2.653 1.00 49.09 205 ASP A C 1
ATOM 1548 O O . ASP A 1 205 ? 18.798 16.904 -3.709 1.00 49.09 205 ASP A O 1
ATOM 1552 N N . SER A 1 206 ? 17.193 18.004 -2.583 1.00 47.38 206 SER A N 1
ATOM 1553 C CA . SER A 1 206 ? 17.682 19.373 -2.513 1.00 47.38 206 SER A CA 1
ATOM 1554 C C . SER A 1 206 ? 18.461 19.959 -3.680 1.00 47.38 206 SER A C 1
ATOM 1556 O O . SER A 1 206 ? 17.958 20.441 -4.694 1.00 47.38 206 SER A O 1
ATOM 1558 N N . ALA A 1 207 ? 19.769 19.918 -3.435 1.00 43.84 207 ALA A N 1
ATOM 1559 C CA . ALA A 1 207 ? 20.835 20.490 -4.217 1.00 43.84 207 ALA A CA 1
ATOM 1560 C C . ALA A 1 207 ? 20.977 19.883 -5.618 1.00 43.84 207 ALA A C 1
ATOM 1562 O O . ALA A 1 207 ? 21.627 20.496 -6.463 1.00 43.84 207 ALA A O 1
ATOM 1563 N N . ASP A 1 208 ? 20.401 18.707 -5.894 1.00 61.16 208 ASP A N 1
ATOM 1564 C CA . ASP A 1 208 ? 20.568 18.025 -7.181 1.00 61.16 208 ASP A CA 1
ATOM 1565 C C . ASP A 1 208 ? 19.350 18.219 -8.100 1.00 61.16 208 ASP A C 1
ATOM 1567 O O . ASP A 1 208 ? 18.699 17.263 -8.525 1.00 61.16 208 ASP A O 1
ATOM 1571 N N . ALA A 1 209 ? 19.041 19.483 -8.424 1.00 64.19 209 ALA A N 1
ATOM 1572 C CA . ALA A 1 209 ? 17.908 19.894 -9.267 1.00 64.19 209 ALA A CA 1
ATOM 1573 C C . ALA A 1 209 ? 17.794 19.107 -10.592 1.00 64.19 209 ALA A C 1
ATOM 1575 O O . ALA A 1 209 ? 16.695 18.880 -11.098 1.00 64.19 209 ALA A O 1
ATOM 1576 N N . LYS A 1 210 ? 18.923 18.613 -11.125 1.00 74.25 210 LYS A N 1
ATOM 1577 C CA . LYS A 1 210 ? 18.968 17.773 -12.333 1.00 74.25 210 LYS A CA 1
ATOM 1578 C C . LYS A 1 210 ? 18.206 16.455 -12.179 1.00 74.25 210 LYS A C 1
ATOM 1580 O O . LYS A 1 210 ? 17.707 15.937 -13.173 1.00 74.25 210 LYS A O 1
ATOM 1585 N N . ARG A 1 211 ? 18.094 15.907 -10.963 1.00 76.06 211 ARG A N 1
ATOM 1586 C CA . ARG A 1 211 ? 17.364 14.652 -10.706 1.00 76.06 211 ARG A CA 1
ATOM 1587 C C . ARG A 1 211 ? 15.857 14.795 -10.870 1.00 76.06 211 ARG A C 1
ATOM 1589 O O . ARG A 1 211 ? 15.202 13.814 -11.200 1.00 76.06 211 ARG A O 1
ATOM 1596 N N . PHE A 1 212 ? 15.319 15.997 -10.673 1.00 81.69 212 PHE A N 1
ATOM 1597 C CA . PHE A 1 212 ? 13.889 16.265 -10.815 1.00 81.69 212 PHE A CA 1
ATOM 1598 C C . PHE A 1 212 ? 13.486 16.615 -12.252 1.00 81.69 212 PHE A C 1
ATOM 1600 O O . PHE A 1 212 ? 12.297 16.630 -12.549 1.00 81.69 212 PHE A O 1
ATOM 1607 N N . GLU A 1 213 ? 14.432 16.841 -13.169 1.00 87.50 213 GLU A N 1
ATOM 1608 C CA . GLU A 1 213 ? 14.120 17.248 -14.546 1.00 87.50 213 GLU A CA 1
ATOM 1609 C C . GLU A 1 213 ? 13.169 16.287 -15.289 1.00 87.50 213 GLU A C 1
ATOM 1611 O O . GLU A 1 213 ? 12.233 16.774 -15.922 1.00 87.50 213 GLU A O 1
ATOM 1616 N N . PRO A 1 214 ? 13.291 14.947 -15.175 1.00 89.06 214 PRO A N 1
ATOM 1617 C CA . PRO A 1 214 ? 12.307 14.037 -15.766 1.00 89.06 214 PRO A CA 1
ATOM 1618 C C . PRO A 1 214 ? 10.882 14.247 -15.228 1.00 89.06 214 PRO A C 1
ATOM 1620 O O . PRO A 1 214 ? 9.915 14.139 -15.978 1.00 89.06 214 PRO A O 1
ATOM 1623 N N . ILE A 1 215 ? 10.745 14.595 -13.943 1.00 88.00 215 ILE A N 1
ATOM 1624 C CA . ILE A 1 215 ? 9.453 14.902 -13.312 1.00 88.00 215 ILE A CA 1
ATOM 1625 C C . ILE A 1 215 ? 8.920 16.230 -13.859 1.00 88.00 215 ILE A C 1
ATOM 1627 O O . ILE A 1 215 ? 7.757 16.300 -14.253 1.00 88.00 215 ILE A O 1
ATOM 1631 N N . ARG A 1 216 ? 9.768 17.265 -13.959 1.00 89.38 216 ARG A N 1
ATOM 1632 C CA . ARG A 1 216 ? 9.400 18.568 -14.543 1.00 89.38 216 ARG A CA 1
ATOM 1633 C C . ARG A 1 216 ? 8.941 18.429 -15.991 1.00 89.38 216 ARG A C 1
ATOM 1635 O O . ARG A 1 216 ? 7.929 19.003 -16.385 1.00 89.38 216 ARG A O 1
ATOM 1642 N N . GLN A 1 217 ? 9.654 17.630 -16.780 1.00 92.31 217 GLN A N 1
ATOM 1643 C CA . GLN A 1 217 ? 9.278 17.328 -18.157 1.00 92.31 217 GLN A CA 1
ATOM 1644 C C . GLN A 1 217 ? 7.905 16.648 -18.226 1.00 92.31 217 GLN A C 1
ATOM 1646 O O . GLN A 1 217 ? 7.052 17.090 -18.994 1.00 92.31 217 GLN A O 1
ATOM 1651 N N . ALA A 1 218 ? 7.650 15.646 -17.381 1.00 91.00 218 ALA A N 1
ATOM 1652 C CA . ALA A 1 218 ? 6.348 14.987 -17.317 1.00 91.00 218 ALA A CA 1
ATOM 1653 C C . ALA A 1 218 ? 5.215 15.943 -16.880 1.00 91.00 218 ALA A C 1
ATOM 1655 O O . ALA A 1 218 ? 4.123 15.894 -17.445 1.00 91.00 218 ALA A O 1
ATOM 1656 N N . LEU A 1 219 ? 5.469 16.864 -15.938 1.00 91.81 219 LEU A N 1
ATOM 1657 C CA . LEU A 1 219 ? 4.504 17.904 -15.546 1.00 91.81 219 LEU A CA 1
ATOM 1658 C C . LEU A 1 219 ? 4.160 18.831 -16.725 1.00 91.81 219 LEU A C 1
ATOM 1660 O O . LEU A 1 219 ? 2.985 19.132 -16.954 1.00 91.81 219 LEU A O 1
ATOM 1664 N N . ARG A 1 220 ? 5.160 19.238 -17.520 1.00 93.44 220 ARG A N 1
ATOM 1665 C CA . ARG A 1 220 ? 4.947 20.045 -18.736 1.00 93.44 220 ARG A CA 1
ATOM 1666 C C . ARG A 1 220 ? 4.118 19.302 -19.783 1.00 93.44 220 ARG A C 1
ATOM 1668 O O . ARG A 1 220 ? 3.234 19.903 -20.387 1.00 93.44 220 ARG A O 1
ATOM 1675 N N . GLU A 1 221 ? 4.363 18.006 -19.967 1.00 92.50 221 GLU A N 1
ATOM 1676 C CA . GLU A 1 221 ? 3.600 17.150 -20.887 1.00 92.50 221 GLU A CA 1
ATOM 1677 C C . GLU A 1 221 ? 2.151 16.909 -20.437 1.00 92.50 221 GLU A C 1
ATOM 1679 O O . GLU A 1 221 ? 1.281 16.691 -21.280 1.00 92.50 221 GLU A O 1
ATOM 1684 N N . ALA A 1 222 ? 1.865 16.977 -19.134 1.00 92.75 222 ALA A N 1
ATOM 1685 C CA . ALA A 1 222 ? 0.509 16.857 -18.595 1.00 92.75 222 ALA A CA 1
ATOM 1686 C C . ALA A 1 222 ? -0.339 18.125 -18.794 1.00 92.75 222 ALA A C 1
ATOM 1688 O O . ALA A 1 222 ? -1.565 18.056 -18.912 1.00 92.75 222 ALA A O 1
ATOM 1689 N N . ARG A 1 223 ? 0.312 19.290 -18.878 1.00 93.75 223 ARG A N 1
ATOM 1690 C CA . ARG A 1 223 ? -0.322 20.616 -18.921 1.00 93.75 223 ARG A CA 1
ATOM 1691 C C . ARG A 1 223 ? -1.396 20.797 -20.013 1.00 93.75 223 ARG A C 1
ATOM 1693 O O . ARG A 1 223 ? -2.427 21.395 -19.697 1.00 93.75 223 ARG A O 1
ATOM 1700 N N . PRO A 1 224 ? -1.234 20.299 -21.258 1.00 94.44 224 PRO A N 1
ATOM 1701 C CA . PRO A 1 224 ? -2.239 20.460 -22.316 1.00 94.44 224 PRO A CA 1
ATOM 1702 C C . PRO A 1 224 ? -3.577 19.762 -22.037 1.00 94.44 224 PRO A C 1
ATOM 1704 O O . PRO A 1 224 ? -4.593 20.169 -22.591 1.00 94.44 224 PRO A O 1
ATOM 1707 N N . TYR A 1 225 ? -3.586 18.732 -21.186 1.00 93.56 225 TYR A N 1
ATOM 1708 C CA . TYR A 1 225 ? -4.790 17.969 -20.834 1.00 93.56 225 TYR A CA 1
ATOM 1709 C C . TYR A 1 225 ? -5.500 18.518 -19.585 1.00 93.56 225 TYR A C 1
ATOM 1711 O O . TYR A 1 225 ? -6.635 18.144 -19.284 1.00 93.56 225 TYR A O 1
ATOM 1719 N N . ALA A 1 226 ? -4.825 19.398 -18.842 1.00 92.50 226 ALA A N 1
ATOM 1720 C CA . ALA A 1 226 ? -5.298 19.952 -17.584 1.00 92.50 226 ALA A CA 1
ATOM 1721 C C . ALA A 1 226 ? -6.272 21.121 -17.785 1.00 92.50 226 ALA A C 1
ATOM 1723 O O . ALA A 1 226 ? -6.105 21.960 -18.672 1.00 92.50 226 ALA A O 1
ATOM 1724 N N . THR A 1 227 ? -7.267 21.221 -16.901 1.00 92.69 227 THR A N 1
ATOM 1725 C CA . THR A 1 227 ? -8.091 22.433 -16.775 1.00 92.69 227 THR A CA 1
ATOM 1726 C C . THR A 1 227 ? -7.249 23.617 -16.294 1.00 92.69 227 THR A C 1
ATOM 1728 O O . THR A 1 227 ? -6.174 23.436 -15.728 1.00 92.69 227 THR A O 1
ATOM 1731 N N . ALA A 1 228 ? -7.747 24.849 -16.433 1.00 91.31 228 ALA A N 1
ATOM 1732 C CA . ALA A 1 228 ? -7.026 26.033 -15.952 1.00 91.31 228 ALA A CA 1
ATOM 1733 C C . ALA A 1 228 ? -6.702 25.982 -14.442 1.00 91.31 228 ALA A C 1
ATOM 1735 O O . ALA A 1 228 ? -5.660 26.483 -14.023 1.00 91.31 228 ALA A O 1
ATOM 1736 N N . ALA A 1 229 ? -7.569 25.372 -13.625 1.00 88.44 229 ALA A N 1
ATOM 1737 C CA . ALA A 1 229 ? -7.316 25.172 -12.197 1.00 88.44 229 ALA A CA 1
ATOM 1738 C C . ALA A 1 229 ? -6.200 24.139 -11.963 1.00 88.44 229 ALA A C 1
ATOM 1740 O O . ALA A 1 229 ? -5.243 24.421 -11.246 1.00 88.44 229 ALA A O 1
ATOM 1741 N N . GLN A 1 230 ? -6.265 22.994 -12.647 1.00 91.31 230 GLN A N 1
ATOM 1742 C CA . GLN A 1 230 ? -5.236 21.954 -12.570 1.00 91.31 230 GLN A CA 1
ATOM 1743 C C . GLN A 1 230 ? -3.880 22.445 -13.103 1.00 91.31 230 GLN A C 1
ATOM 1745 O O . GLN A 1 230 ? -2.857 22.164 -12.495 1.00 91.31 230 GLN A O 1
ATOM 1750 N N . GLN A 1 231 ? -3.844 23.246 -14.174 1.00 92.62 231 GLN A N 1
ATOM 1751 C CA . GLN A 1 231 ? -2.602 23.847 -14.680 1.00 92.62 231 GLN A CA 1
ATOM 1752 C C . GLN A 1 231 ? -1.905 24.701 -13.615 1.00 92.62 231 GLN A C 1
ATOM 1754 O O . GLN A 1 231 ? -0.691 24.615 -13.474 1.00 92.62 231 GLN A O 1
ATOM 1759 N N . ARG A 1 232 ? -2.661 25.466 -12.813 1.00 90.81 232 ARG A N 1
ATOM 1760 C CA . ARG A 1 232 ? -2.085 26.233 -11.696 1.00 90.81 232 ARG A CA 1
ATOM 1761 C C . ARG A 1 232 ? -1.463 25.324 -10.637 1.00 90.81 232 ARG A C 1
ATOM 1763 O O . ARG A 1 232 ? -0.413 25.673 -10.107 1.00 90.81 232 ARG A O 1
ATOM 1770 N N . LEU A 1 233 ? -2.088 24.184 -10.337 1.00 89.38 233 LEU A N 1
ATOM 1771 C CA . LEU A 1 233 ? -1.539 23.194 -9.404 1.00 89.38 233 LEU A CA 1
ATOM 1772 C C . LEU A 1 233 ? -0.269 22.536 -9.955 1.00 89.38 233 LEU A C 1
ATOM 1774 O O . LEU A 1 233 ? 0.693 22.389 -9.210 1.00 89.38 233 LEU A O 1
ATOM 1778 N N . LEU A 1 234 ? -0.227 22.211 -11.251 1.00 90.69 234 LEU A N 1
ATOM 1779 C CA . LEU A 1 234 ? 0.982 21.692 -11.904 1.00 90.69 234 LEU A CA 1
ATOM 1780 C C . LEU A 1 234 ? 2.123 22.718 -11.879 1.00 90.69 234 LEU A C 1
ATOM 1782 O O . LEU A 1 234 ? 3.252 22.365 -11.550 1.00 90.69 234 LEU A O 1
ATOM 1786 N N . ASP A 1 235 ? 1.821 23.989 -12.159 1.00 89.62 235 ASP A N 1
ATOM 1787 C CA . ASP A 1 235 ? 2.802 25.077 -12.123 1.00 89.62 235 ASP A CA 1
ATOM 1788 C C . ASP A 1 235 ? 3.316 25.317 -10.678 1.00 89.62 235 ASP A C 1
ATOM 1790 O O . ASP A 1 235 ? 4.496 25.598 -10.472 1.00 89.62 235 ASP A O 1
ATOM 1794 N N . LEU A 1 236 ? 2.455 25.183 -9.658 1.00 88.19 236 LEU A N 1
ATOM 1795 C CA . LEU A 1 236 ? 2.846 25.230 -8.239 1.00 88.19 236 LEU A CA 1
ATOM 1796 C C . LEU A 1 236 ? 3.711 24.028 -7.835 1.00 88.19 236 LEU A C 1
ATOM 1798 O O . LEU A 1 236 ? 4.710 24.202 -7.141 1.00 88.19 236 LEU A O 1
ATOM 1802 N N . GLN A 1 237 ? 3.354 22.822 -8.280 1.00 85.81 237 GLN A N 1
ATOM 1803 C CA . GLN A 1 237 ? 4.122 21.604 -8.022 1.00 85.81 237 GLN A CA 1
ATOM 1804 C C . GLN A 1 237 ? 5.530 21.703 -8.618 1.00 85.81 237 GLN A C 1
ATOM 1806 O O . GLN A 1 237 ? 6.493 21.346 -7.946 1.00 85.81 237 GLN A O 1
ATOM 1811 N N . ASP A 1 238 ? 5.661 22.199 -9.852 1.00 86.94 238 ASP A N 1
ATOM 1812 C CA . ASP A 1 238 ? 6.956 22.394 -10.512 1.00 86.94 238 ASP A CA 1
ATOM 1813 C C . ASP A 1 238 ? 7.862 23.336 -9.701 1.00 86.94 238 ASP A C 1
ATOM 1815 O O . ASP A 1 238 ? 9.035 23.036 -9.482 1.00 86.94 238 ASP A O 1
ATOM 1819 N N . ARG A 1 239 ? 7.312 24.429 -9.153 1.00 84.06 239 ARG A N 1
ATOM 1820 C CA . ARG A 1 239 ? 8.056 25.312 -8.236 1.00 84.06 239 ARG A CA 1
ATOM 1821 C C . ARG A 1 239 ? 8.384 24.644 -6.900 1.00 84.06 239 ARG A C 1
ATOM 1823 O O . ARG A 1 239 ? 9.468 24.846 -6.366 1.00 84.06 239 ARG A O 1
ATOM 1830 N N . ALA A 1 240 ? 7.483 23.821 -6.367 1.00 78.69 240 ALA A N 1
ATOM 1831 C CA . ALA A 1 240 ? 7.688 23.110 -5.104 1.00 78.69 240 ALA A CA 1
ATOM 1832 C C . ALA A 1 240 ? 8.776 22.017 -5.173 1.00 78.69 240 ALA A C 1
ATOM 1834 O O . ALA A 1 240 ? 9.314 21.628 -4.131 1.00 78.69 240 ALA A O 1
ATOM 1835 N N . LEU A 1 241 ? 9.120 21.530 -6.375 1.00 76.06 241 LEU A N 1
ATOM 1836 C CA . LEU A 1 241 ? 10.237 20.598 -6.583 1.00 76.06 241 LEU A CA 1
ATOM 1837 C C . LEU A 1 241 ? 11.605 21.240 -6.303 1.00 76.06 241 LEU A C 1
ATOM 1839 O O . LEU A 1 241 ? 12.555 20.518 -6.000 1.00 76.06 241 LEU A O 1
ATOM 1843 N N . ASP A 1 242 ? 11.711 22.574 -6.331 1.00 66.12 242 ASP A N 1
ATOM 1844 C CA . ASP A 1 242 ? 12.883 23.298 -5.832 1.00 66.12 242 ASP A CA 1
ATOM 1845 C C . ASP A 1 242 ? 12.860 23.303 -4.306 1.00 66.12 242 ASP A C 1
ATOM 1847 O O . ASP A 1 242 ? 12.447 24.248 -3.633 1.00 66.12 242 ASP A O 1
ATOM 1851 N N . SER A 1 243 ? 13.297 22.183 -3.746 1.00 58.66 243 SER A N 1
ATOM 1852 C CA . SER A 1 243 ? 13.124 21.831 -2.340 1.00 58.66 243 SER A CA 1
ATOM 1853 C C . SER A 1 243 ? 13.887 22.761 -1.357 1.00 58.66 243 SER A C 1
ATOM 1855 O O . SER A 1 243 ? 13.792 22.628 -0.139 1.00 58.66 243 SER A O 1
ATOM 1857 N N . THR A 1 244 ? 14.611 23.767 -1.870 1.00 57.88 244 THR A N 1
ATOM 1858 C CA . THR A 1 244 ? 15.227 24.863 -1.104 1.00 57.88 244 THR A CA 1
ATOM 1859 C C . THR A 1 244 ? 14.259 25.996 -0.748 1.00 57.88 244 THR A C 1
ATOM 1861 O O . THR A 1 244 ? 14.647 26.865 0.031 1.00 57.88 244 THR A O 1
ATOM 1864 N N . ASN A 1 245 ? 13.031 26.027 -1.287 1.00 69.19 245 ASN A N 1
ATOM 1865 C CA . ASN A 1 245 ? 12.042 27.062 -0.968 1.00 69.19 245 ASN A CA 1
ATOM 1866 C C . ASN A 1 245 ? 10.807 26.492 -0.231 1.00 69.19 245 ASN A C 1
ATOM 1868 O O . ASN A 1 245 ? 9.816 26.116 -0.864 1.00 69.19 245 ASN A O 1
ATOM 1872 N N . PRO A 1 246 ? 10.808 26.492 1.118 1.00 71.75 246 PRO A N 1
ATOM 1873 C CA . PRO A 1 246 ? 9.670 26.042 1.923 1.00 71.75 246 PRO A CA 1
ATOM 1874 C C . PRO A 1 246 ? 8.359 26.799 1.657 1.00 71.75 246 PRO A C 1
ATOM 1876 O O . PRO A 1 246 ? 7.283 26.273 1.940 1.00 71.75 246 PRO A O 1
ATOM 1879 N N . GLN A 1 247 ? 8.422 28.030 1.132 1.00 77.88 247 GLN A N 1
ATOM 1880 C CA . GLN A 1 247 ? 7.224 28.816 0.823 1.00 77.88 247 GLN A CA 1
ATOM 1881 C C . GLN A 1 247 ? 6.502 28.282 -0.415 1.00 77.88 247 GLN A C 1
ATOM 1883 O O . GLN A 1 247 ? 5.279 28.204 -0.399 1.00 77.88 247 GLN A O 1
ATOM 1888 N N . GLU A 1 248 ? 7.234 27.859 -1.450 1.00 79.69 248 GLU A N 1
ATOM 1889 C CA . GLU A 1 248 ? 6.640 27.259 -2.658 1.00 79.69 248 GLU A CA 1
ATOM 1890 C C . GLU A 1 248 ? 6.031 25.890 -2.348 1.00 79.69 248 GLU A C 1
ATOM 1892 O O . GLU A 1 248 ? 4.916 25.595 -2.776 1.00 79.69 248 GLU A O 1
ATOM 1897 N N . GLN A 1 249 ? 6.702 25.088 -1.512 1.00 76.12 249 GLN A N 1
ATOM 1898 C CA . GLN A 1 249 ? 6.133 23.835 -1.008 1.00 76.12 249 GLN A CA 1
ATOM 1899 C C . GLN A 1 249 ? 4.829 24.078 -0.244 1.00 76.12 249 GLN A C 1
ATOM 1901 O O . GLN A 1 249 ? 3.838 23.398 -0.493 1.00 76.12 249 GLN A O 1
ATOM 1906 N N . ARG A 1 250 ? 4.794 25.075 0.648 1.00 78.31 250 ARG A N 1
ATOM 1907 C CA . ARG A 1 250 ? 3.569 25.439 1.370 1.00 78.31 250 ARG A CA 1
ATOM 1908 C C . ARG A 1 250 ? 2.476 25.959 0.435 1.00 78.31 250 ARG A C 1
ATOM 1910 O O . ARG A 1 250 ? 1.333 25.548 0.578 1.00 78.31 250 ARG A O 1
ATOM 1917 N N . ALA A 1 251 ? 2.817 26.804 -0.536 1.00 82.88 251 ALA A N 1
ATOM 1918 C CA . ALA A 1 251 ? 1.859 27.356 -1.491 1.00 82.88 251 ALA A CA 1
ATOM 1919 C C . ALA A 1 251 ? 1.205 26.267 -2.354 1.00 82.88 251 ALA A C 1
ATOM 1921 O O . ALA A 1 251 ? -0.011 26.291 -2.552 1.00 82.88 251 ALA A O 1
ATOM 1922 N N . PHE A 1 252 ? 1.990 25.297 -2.836 1.00 85.56 252 PHE A N 1
ATOM 1923 C CA . PHE A 1 252 ? 1.456 24.125 -3.528 1.00 85.56 252 PHE A CA 1
ATOM 1924 C C . PHE A 1 252 ? 0.505 23.336 -2.623 1.00 85.56 252 PHE A C 1
ATOM 1926 O O . PHE A 1 252 ? -0.631 23.063 -3.005 1.00 85.56 252 PHE A O 1
ATOM 1933 N N . LEU A 1 253 ? 0.954 23.012 -1.412 1.00 80.88 253 LEU A N 1
ATOM 1934 C CA . LEU A 1 253 ? 0.200 22.204 -0.465 1.00 80.88 253 LEU A CA 1
ATOM 1935 C C . LEU A 1 253 ? -1.129 22.852 -0.043 1.00 80.88 253 LEU A C 1
ATOM 1937 O O . LEU A 1 253 ? -2.158 22.179 -0.051 1.00 80.88 253 LEU A O 1
ATOM 1941 N N . ASP A 1 254 ? -1.137 24.153 0.251 1.00 82.50 254 ASP A N 1
ATOM 1942 C CA . ASP A 1 254 ? -2.351 24.908 0.585 1.00 82.50 254 ASP A CA 1
ATOM 1943 C C . ASP A 1 254 ? -3.365 24.908 -0.572 1.00 82.50 254 ASP A C 1
ATOM 1945 O O . ASP A 1 254 ? -4.575 24.758 -0.356 1.00 82.50 254 ASP A O 1
ATOM 1949 N N . ALA A 1 255 ? -2.875 25.067 -1.806 1.00 85.56 255 ALA A N 1
ATOM 1950 C CA . ALA A 1 255 ? -3.710 25.028 -3.000 1.00 85.56 255 ALA A CA 1
ATOM 1951 C C . ALA A 1 255 ? -4.271 23.621 -3.250 1.00 85.56 255 ALA A C 1
ATOM 1953 O O . ALA A 1 255 ? -5.448 23.485 -3.570 1.00 85.56 255 ALA A O 1
ATOM 1954 N N . TRP A 1 256 ? -3.454 22.585 -3.057 1.00 85.88 256 TRP A N 1
ATOM 1955 C CA . TRP A 1 256 ? -3.830 21.190 -3.275 1.00 85.88 256 TRP A CA 1
ATOM 1956 C C . TRP A 1 256 ? -4.843 20.667 -2.243 1.00 85.88 256 TRP A C 1
ATOM 1958 O O . TRP A 1 256 ? -5.805 19.988 -2.603 1.00 85.88 256 TRP A O 1
ATOM 1968 N N . VAL A 1 257 ? -4.716 21.049 -0.965 1.00 82.62 257 VAL A N 1
ATOM 1969 C CA . VAL A 1 257 ? -5.732 20.735 0.065 1.00 82.62 257 VAL A CA 1
ATOM 1970 C C . VAL A 1 257 ? -7.097 21.317 -0.300 1.00 82.62 257 VAL A C 1
ATOM 1972 O O . VAL A 1 257 ? -8.127 20.732 0.020 1.00 82.62 257 VAL A O 1
ATOM 1975 N N . SER A 1 258 ? -7.111 22.452 -0.997 1.00 82.38 258 SER A N 1
ATOM 1976 C CA . SER A 1 258 ? -8.342 23.112 -1.437 1.00 82.38 258 SER A CA 1
ATOM 1977 C C . SER A 1 258 ? -8.820 22.642 -2.817 1.00 82.38 258 SER A C 1
ATOM 1979 O O . SER A 1 258 ? -9.835 23.145 -3.302 1.00 82.38 258 SER A O 1
ATOM 1981 N N . ASP A 1 259 ? -8.099 21.723 -3.468 1.00 82.06 259 ASP A N 1
ATOM 1982 C CA . ASP A 1 259 ? -8.509 21.168 -4.755 1.00 82.06 259 ASP A CA 1
ATOM 1983 C C . ASP A 1 259 ? -9.784 20.332 -4.582 1.00 82.06 259 ASP A C 1
ATOM 1985 O O . ASP A 1 259 ? -9.944 19.615 -3.598 1.00 82.06 259 ASP A O 1
ATOM 1989 N N . GLY A 1 260 ? -10.708 20.467 -5.524 1.00 78.69 260 GLY A N 1
ATOM 1990 C CA . GLY A 1 260 ? -11.942 19.680 -5.593 1.00 78.69 260 GLY A CA 1
ATOM 1991 C C . GLY A 1 260 ? -12.100 19.013 -6.954 1.00 78.69 260 GLY A C 1
ATOM 1992 O O . GLY A 1 260 ? -13.220 18.722 -7.379 1.00 78.69 260 GLY A O 1
ATOM 1993 N N . SER A 1 261 ? -10.993 18.872 -7.686 1.00 84.06 261 SER A N 1
ATOM 1994 C CA . SER A 1 261 ? -10.956 18.244 -8.998 1.00 84.06 261 SER A CA 1
ATOM 1995 C C . SER A 1 261 ? -11.337 16.767 -8.902 1.00 84.06 261 SER A C 1
ATOM 1997 O O . SER A 1 261 ? -11.015 16.080 -7.940 1.00 84.06 261 SER A O 1
ATOM 1999 N N . SER A 1 262 ? -11.971 16.235 -9.950 1.00 81.56 262 SER A N 1
ATOM 2000 C CA . SER A 1 262 ? -12.259 14.795 -10.052 1.00 81.56 262 SER A CA 1
ATOM 2001 C C . SER A 1 262 ? -10.990 13.941 -10.136 1.00 81.56 262 SER A C 1
ATOM 2003 O O . SER A 1 262 ? -11.042 12.737 -9.920 1.00 81.56 262 SER A O 1
ATOM 2005 N N . LEU A 1 263 ? -9.856 14.550 -10.482 1.00 83.94 263 LEU A N 1
ATOM 2006 C CA . LEU A 1 263 ? -8.559 13.902 -10.580 1.00 83.94 263 LEU A CA 1
ATOM 2007 C C . LEU A 1 263 ? -7.528 14.731 -9.815 1.00 83.94 263 LEU A C 1
ATOM 2009 O O . LEU A 1 263 ? -7.265 15.875 -10.193 1.00 83.94 263 LEU A O 1
ATOM 2013 N N . GLU A 1 264 ? -6.928 14.131 -8.790 1.00 83.88 264 GLU A N 1
ATOM 2014 C CA . GLU A 1 264 ? -5.941 14.780 -7.927 1.00 83.88 264 GLU A CA 1
ATOM 2015 C C . GLU A 1 264 ? -4.628 13.986 -7.915 1.00 83.88 264 GLU A C 1
ATOM 2017 O O . GLU A 1 264 ? -4.599 12.806 -7.561 1.00 83.88 264 GLU A O 1
ATOM 2022 N N . LEU A 1 265 ? -3.518 14.635 -8.285 1.00 77.75 265 LEU A N 1
ATOM 2023 C CA . LEU A 1 265 ? -2.170 14.090 -8.105 1.00 77.75 265 LEU A CA 1
ATOM 2024 C C . LEU A 1 265 ? -1.611 14.582 -6.770 1.00 77.75 265 LEU A C 1
ATOM 2026 O O . LEU A 1 265 ? -1.313 15.765 -6.619 1.00 77.75 265 LEU A O 1
ATOM 2030 N N . ALA A 1 266 ? -1.405 13.665 -5.833 1.00 70.00 266 ALA A N 1
ATOM 2031 C CA . ALA A 1 266 ? -0.592 13.902 -4.653 1.00 70.00 266 ALA A CA 1
ATOM 2032 C C . ALA A 1 266 ? 0.862 13.533 -4.975 1.00 70.00 266 ALA A C 1
ATOM 2034 O O . ALA A 1 266 ? 1.231 12.360 -4.955 1.00 70.00 266 ALA A O 1
ATOM 2035 N N . LEU A 1 267 ? 1.706 14.521 -5.270 1.00 67.69 267 LEU A N 1
ATOM 2036 C CA . LEU A 1 267 ? 3.154 14.327 -5.377 1.00 67.69 267 LEU A CA 1
ATOM 2037 C C . LEU A 1 267 ? 3.830 15.012 -4.188 1.00 67.69 267 LEU A C 1
ATOM 2039 O O . LEU A 1 267 ? 4.304 16.144 -4.264 1.00 67.69 267 LEU A O 1
ATOM 2043 N N . SER A 1 268 ? 3.837 14.318 -3.051 1.00 55.72 268 SER A N 1
ATOM 2044 C CA . SER A 1 268 ? 4.441 14.841 -1.829 1.00 55.72 268 SER A CA 1
ATOM 2045 C C . SER A 1 268 ? 5.901 14.414 -1.704 1.00 55.72 268 SER A C 1
ATOM 2047 O O . SER A 1 268 ? 6.234 13.233 -1.821 1.00 55.72 268 SER A O 1
ATOM 2049 N N . LEU A 1 269 ? 6.761 15.391 -1.416 1.00 52.38 269 LEU A N 1
ATOM 2050 C CA . LEU A 1 269 ? 7.990 15.197 -0.655 1.00 52.38 269 LEU A CA 1
ATOM 2051 C C . LEU A 1 269 ? 7.577 15.291 0.815 1.00 52.38 269 LEU A C 1
ATOM 2053 O O . LEU A 1 269 ? 7.447 16.409 1.296 1.00 52.38 269 LEU A O 1
ATOM 2057 N N . ARG A 1 270 ? 7.273 14.185 1.511 1.00 43.47 270 ARG A N 1
ATOM 2058 C CA . ARG A 1 270 ? 6.719 14.272 2.881 1.00 43.47 270 ARG A CA 1
ATOM 2059 C C . ARG A 1 270 ? 7.700 14.949 3.851 1.00 43.47 270 ARG A C 1
ATOM 2061 O O . ARG A 1 270 ? 8.657 14.303 4.256 1.00 43.47 270 ARG A O 1
ATOM 2068 N N . PRO A 1 271 ? 7.498 16.182 4.326 1.00 34.50 271 PRO A N 1
ATOM 2069 C CA . PRO A 1 271 ? 8.329 16.730 5.385 1.00 34.50 271 PRO A CA 1
ATOM 2070 C C . PRO A 1 271 ? 7.613 16.422 6.703 1.00 34.50 271 PRO A C 1
ATOM 2072 O O . PRO A 1 271 ? 6.662 17.122 7.033 1.00 34.50 271 PRO A O 1
ATOM 2075 N N . GLY A 1 272 ? 7.996 15.382 7.452 1.00 32.72 272 GLY A N 1
ATOM 2076 C CA . GLY A 1 272 ? 7.326 15.189 8.747 1.00 32.72 272 GLY A CA 1
ATOM 2077 C C . GLY A 1 272 ? 7.542 13.892 9.503 1.00 32.72 272 GLY A C 1
ATOM 2078 O O . GLY A 1 272 ? 7.538 13.934 10.729 1.00 32.72 272 GLY A O 1
ATOM 2079 N N . GLU A 1 273 ? 7.792 12.759 8.845 1.00 32.31 273 GLU A N 1
ATOM 2080 C CA . GLU A 1 273 ? 8.199 11.580 9.608 1.00 32.31 273 GLU A CA 1
ATOM 2081 C C . GLU A 1 273 ? 9.700 11.661 9.924 1.00 32.31 273 GLU A C 1
ATOM 2083 O O . GLU A 1 273 ? 10.504 11.980 9.043 1.00 32.31 273 GLU A O 1
ATOM 2088 N N . PRO A 1 274 ? 10.130 11.351 11.161 1.00 31.55 274 PRO A N 1
ATOM 2089 C CA . PRO A 1 274 ? 11.543 11.368 11.554 1.00 31.55 274 PRO A CA 1
ATOM 2090 C C . PRO A 1 274 ? 12.413 10.368 10.767 1.00 31.55 274 PRO A C 1
ATOM 2092 O O . PRO A 1 274 ? 13.629 10.327 10.949 1.00 31.55 274 PRO A O 1
ATOM 2095 N N . ARG A 1 275 ? 11.810 9.609 9.844 1.00 39.25 275 ARG A N 1
ATOM 2096 C CA . ARG A 1 275 ? 12.460 8.868 8.766 1.00 39.25 275 ARG A CA 1
ATOM 2097 C C . ARG A 1 275 ? 12.094 9.479 7.407 1.00 39.25 275 ARG A C 1
ATOM 2099 O O . ARG A 1 275 ? 11.243 8.962 6.710 1.00 39.25 275 ARG A O 1
ATOM 2106 N N . GLU A 1 276 ? 12.789 10.563 7.072 1.00 45.72 276 GLU A N 1
ATOM 2107 C CA . GLU A 1 276 ? 13.076 11.074 5.720 1.00 45.72 276 GLU A CA 1
ATOM 2108 C C . GLU A 1 276 ? 11.912 11.346 4.744 1.00 45.72 276 GLU A C 1
ATOM 2110 O O . GLU A 1 276 ? 11.072 10.507 4.442 1.00 45.72 276 GLU A O 1
ATOM 2115 N N . ALA A 1 277 ? 11.938 12.532 4.129 1.00 50.50 277 ALA A N 1
ATOM 2116 C CA . ALA A 1 277 ? 11.008 12.909 3.073 1.00 50.50 277 ALA A CA 1
ATOM 2117 C C . ALA A 1 277 ? 11.135 12.015 1.834 1.00 50.50 277 ALA A C 1
ATOM 2119 O O . ALA A 1 277 ? 11.968 12.264 0.962 1.00 50.50 277 ALA A O 1
ATOM 2120 N N . SER A 1 278 ? 10.302 10.974 1.742 1.00 57.97 278 SER A N 1
ATOM 2121 C CA . SER A 1 278 ? 10.221 10.126 0.555 1.00 57.97 278 SER A CA 1
ATOM 2122 C C . SER A 1 278 ? 9.259 10.712 -0.476 1.00 57.97 278 SER A C 1
ATOM 2124 O O . SER A 1 278 ? 8.149 11.139 -0.145 1.00 57.97 278 SER A O 1
ATOM 2126 N N . LEU A 1 279 ? 9.699 10.742 -1.735 1.00 68.88 279 LEU A N 1
ATOM 2127 C CA . LEU A 1 279 ? 8.873 11.172 -2.857 1.00 68.88 279 LEU A CA 1
ATOM 2128 C C . LEU A 1 279 ? 7.825 10.088 -3.133 1.00 68.88 279 LEU A C 1
ATOM 2130 O O . LEU A 1 279 ? 8.175 8.995 -3.568 1.00 68.88 279 LEU A O 1
ATOM 2134 N N . THR A 1 280 ? 6.546 10.365 -2.878 1.00 69.88 280 THR A N 1
ATOM 2135 C CA . THR A 1 280 ? 5.455 9.373 -2.989 1.00 69.88 280 THR A CA 1
ATOM 2136 C C . THR A 1 280 ? 4.330 9.880 -3.898 1.00 69.88 280 THR A C 1
ATOM 2138 O O . THR A 1 280 ? 3.388 10.508 -3.420 1.00 69.88 280 THR A O 1
ATOM 2141 N N . PRO A 1 281 ? 4.415 9.633 -5.218 1.00 74.69 281 PRO A N 1
ATOM 2142 C CA . PRO A 1 281 ? 3.333 9.924 -6.148 1.00 74.69 281 PRO A CA 1
ATOM 2143 C C . PRO A 1 281 ? 2.102 9.053 -5.883 1.00 74.69 281 PRO A C 1
ATOM 2145 O O . PRO A 1 281 ? 2.194 7.825 -5.795 1.00 74.69 281 PRO A O 1
ATOM 2148 N N . GLN A 1 282 ? 0.936 9.681 -5.840 1.00 78.75 282 GLN A N 1
ATOM 2149 C CA . GLN A 1 282 ? -0.360 9.012 -5.845 1.00 78.75 282 GLN A CA 1
ATOM 2150 C C . GLN A 1 282 ? -1.328 9.787 -6.725 1.00 78.75 282 GLN A C 1
ATOM 2152 O O . GLN A 1 282 ? -1.401 11.009 -6.636 1.00 78.75 282 GLN A O 1
ATOM 2157 N N . LEU A 1 283 ? -2.081 9.077 -7.555 1.00 83.81 283 LEU A N 1
ATOM 2158 C CA . LEU A 1 283 ? -3.131 9.649 -8.382 1.00 83.81 283 LEU A CA 1
ATOM 2159 C C . LEU A 1 283 ? -4.479 9.115 -7.914 1.00 83.81 283 LEU A C 1
ATOM 2161 O O . LEU A 1 283 ? -4.709 7.901 -7.899 1.00 83.81 283 LEU A O 1
ATOM 2165 N N . PHE A 1 284 ? -5.353 10.045 -7.559 1.00 84.56 284 PHE A N 1
ATOM 2166 C CA . PHE A 1 284 ? -6.669 9.788 -7.007 1.00 84.56 284 PHE A CA 1
ATOM 2167 C C . PHE A 1 284 ? -7.757 10.203 -7.992 1.00 84.56 284 PHE A C 1
ATOM 2169 O O . PHE A 1 284 ? -7.736 11.315 -8.520 1.00 84.56 284 PHE A O 1
ATOM 2176 N N . LEU A 1 285 ? -8.731 9.320 -8.189 1.00 86.88 285 LEU A N 1
ATOM 2177 C CA . LEU A 1 285 ? -10.017 9.626 -8.804 1.00 86.88 285 LEU A CA 1
ATOM 2178 C C . LEU A 1 285 ? -11.016 9.937 -7.689 1.00 86.88 285 LEU A C 1
ATOM 2180 O O . LEU A 1 285 ? -11.408 9.033 -6.950 1.00 86.88 285 LEU A O 1
ATOM 2184 N N . VAL A 1 286 ? -11.381 11.207 -7.536 1.00 86.38 286 VAL A N 1
ATOM 2185 C CA . VAL A 1 286 ? -12.228 11.694 -6.441 1.00 86.38 286 VAL A CA 1
ATOM 2186 C C . VAL A 1 286 ? -13.703 11.482 -6.771 1.00 86.38 286 VAL A C 1
ATOM 2188 O O . VAL A 1 286 ? -14.204 11.926 -7.803 1.00 86.38 286 VAL A O 1
ATOM 2191 N N . ASP A 1 287 ? -14.409 10.835 -5.851 1.00 84.56 287 ASP A N 1
ATOM 2192 C CA . ASP A 1 287 ? -15.852 10.642 -5.887 1.00 84.56 287 ASP A CA 1
ATOM 2193 C C . ASP A 1 287 ? -16.528 11.793 -5.140 1.00 84.56 287 ASP A C 1
ATOM 2195 O O . ASP A 1 287 ? -16.523 11.847 -3.907 1.00 84.56 287 ASP A O 1
ATOM 2199 N N . SER A 1 288 ? -17.084 12.749 -5.880 1.00 80.62 288 SER A N 1
ATOM 2200 C CA . SER A 1 288 ? -17.688 13.954 -5.301 1.00 80.62 288 SER A CA 1
ATOM 2201 C C . SER A 1 288 ? -18.910 13.647 -4.430 1.00 80.62 288 SER A C 1
ATOM 2203 O O . SER A 1 288 ? -19.124 14.321 -3.420 1.00 80.62 288 SER A O 1
ATOM 2205 N N . SER A 1 289 ? -19.677 12.609 -4.774 1.00 77.94 289 SER A N 1
ATOM 2206 C CA . SER A 1 289 ? -20.878 12.210 -4.039 1.00 77.94 289 SER A CA 1
ATOM 2207 C C . SER A 1 289 ? -20.524 11.583 -2.691 1.00 77.94 289 SER A C 1
ATOM 2209 O O . SER A 1 289 ? -20.979 12.057 -1.648 1.00 77.94 289 SER A O 1
ATOM 2211 N N . ALA A 1 290 ? -19.611 10.608 -2.690 1.00 76.56 290 ALA A N 1
ATOM 2212 C CA . ALA A 1 290 ? -19.122 9.979 -1.470 1.00 76.56 290 ALA A CA 1
ATOM 2213 C C . ALA A 1 290 ? -18.298 10.960 -0.619 1.00 76.56 290 ALA A C 1
ATOM 2215 O O . ALA A 1 290 ? -18.351 10.919 0.606 1.00 76.56 290 ALA A O 1
ATOM 2216 N N . THR A 1 291 ? -17.579 11.894 -1.250 1.00 80.00 291 THR A N 1
ATOM 2217 C CA . THR A 1 291 ? -16.849 12.965 -0.556 1.00 80.00 291 THR A CA 1
ATOM 2218 C C . THR A 1 291 ? -17.781 13.879 0.234 1.00 80.00 291 THR A C 1
ATOM 2220 O O . THR A 1 291 ? -17.444 14.255 1.356 1.00 80.00 291 THR A O 1
ATOM 2223 N N . ALA A 1 292 ? -18.953 14.227 -0.307 1.00 77.31 292 ALA A N 1
ATOM 2224 C CA . ALA A 1 292 ? -19.919 15.070 0.397 1.00 77.31 292 ALA A CA 1
ATOM 2225 C C . ALA A 1 292 ? -20.394 14.425 1.711 1.00 77.31 292 ALA A C 1
ATOM 2227 O O . ALA A 1 292 ? -20.498 15.115 2.724 1.00 77.31 292 ALA A O 1
ATOM 2228 N N . ALA A 1 293 ? -20.587 13.102 1.718 1.00 70.94 293 ALA A N 1
ATOM 2229 C CA . ALA A 1 293 ? -20.977 12.343 2.907 1.00 70.94 293 ALA A CA 1
ATOM 2230 C C . ALA A 1 293 ? -19.882 12.287 3.994 1.00 70.94 293 ALA A C 1
ATOM 2232 O O . ALA A 1 293 ? -20.185 12.009 5.151 1.00 70.94 293 ALA A O 1
ATOM 2233 N N . LEU A 1 294 ? -18.617 12.564 3.652 1.00 71.12 294 LEU A N 1
ATOM 2234 C CA . LEU A 1 294 ? -17.500 12.573 4.606 1.00 71.12 294 LEU A CA 1
ATOM 2235 C C . LEU A 1 294 ? -17.256 13.937 5.260 1.00 71.12 294 LEU A C 1
ATOM 2237 O O . LEU A 1 294 ? -16.615 13.983 6.309 1.00 71.12 294 LEU A O 1
ATOM 2241 N N . GLN A 1 295 ? -17.745 15.038 4.677 1.00 71.38 295 GLN A N 1
ATOM 2242 C CA . GLN A 1 295 ? -17.411 16.385 5.164 1.00 71.38 295 GLN A CA 1
ATOM 2243 C C . GLN A 1 295 ? -17.938 16.654 6.573 1.00 71.38 295 GLN A C 1
ATOM 2245 O O . GLN A 1 295 ? -17.197 17.150 7.415 1.00 71.38 295 GLN A O 1
ATOM 2250 N N . GLU A 1 296 ? -19.200 16.322 6.844 1.00 67.19 296 GLU A N 1
ATOM 2251 C CA . GLU A 1 296 ? -19.818 16.531 8.159 1.00 67.19 296 GLU A CA 1
ATOM 2252 C C . GLU A 1 296 ? -19.145 15.685 9.260 1.00 67.19 296 GLU A C 1
ATOM 2254 O O . GLU A 1 296 ? -18.715 16.263 10.259 1.00 67.19 296 GLU A O 1
ATOM 2259 N N . PRO A 1 297 ? -18.918 14.370 9.065 1.00 62.97 297 PRO A N 1
ATOM 2260 C CA . PRO A 1 297 ? -18.092 13.555 9.955 1.00 62.97 297 PRO A CA 1
ATOM 2261 C C . PRO A 1 297 ? -16.729 14.158 10.291 1.00 62.97 297 PRO A C 1
ATOM 2263 O O . PRO A 1 297 ? -16.323 14.213 11.455 1.00 62.97 297 PRO A O 1
ATOM 2266 N N . VAL A 1 298 ? -16.009 14.595 9.256 1.00 66.44 298 VAL A N 1
ATOM 2267 C CA . VAL A 1 298 ? -14.613 15.018 9.372 1.00 66.44 298 VAL A CA 1
ATOM 2268 C C . VAL A 1 298 ? -14.489 16.447 9.888 1.00 66.44 298 VAL A C 1
ATOM 2270 O O . VAL A 1 298 ? -13.469 16.769 10.487 1.00 66.44 298 VAL A O 1
ATOM 2273 N N . ALA A 1 299 ? -15.542 17.264 9.794 1.00 65.69 299 ALA A N 1
ATOM 2274 C CA . ALA A 1 299 ? -15.598 18.586 10.418 1.00 65.69 299 ALA A CA 1
ATOM 2275 C C . ALA A 1 299 ? -15.419 18.539 11.947 1.00 65.69 299 ALA A C 1
AT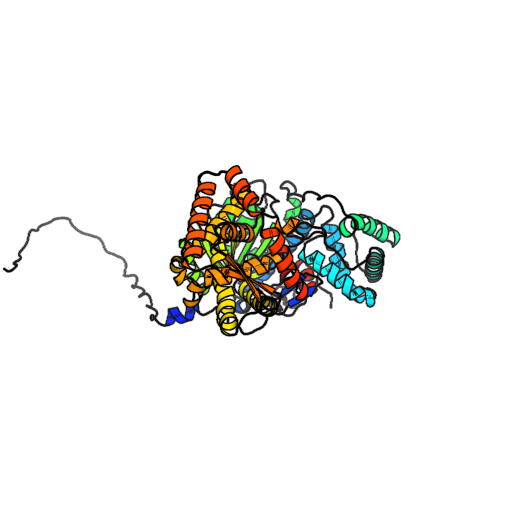OM 2277 O O . ALA A 1 299 ? -15.004 19.531 12.548 1.00 65.69 299 ALA A O 1
ATOM 2278 N N . THR A 1 300 ? -15.664 17.383 12.575 1.00 63.41 300 THR A N 1
ATOM 2279 C CA . THR A 1 300 ? -15.335 17.127 13.988 1.00 63.41 300 THR A CA 1
ATOM 2280 C C . THR A 1 300 ? -13.828 17.260 14.264 1.00 63.41 300 THR A C 1
ATOM 2282 O O . THR A 1 300 ? -13.421 17.576 15.382 1.00 63.41 300 THR A O 1
ATOM 2285 N N . PHE A 1 301 ? -12.986 17.058 13.247 1.00 66.69 301 PHE A N 1
ATOM 2286 C CA . PHE A 1 301 ? -11.537 17.214 13.300 1.00 66.69 301 PHE A CA 1
ATOM 2287 C C . PHE A 1 301 ? -11.131 18.575 12.710 1.00 66.69 301 PHE A C 1
ATOM 2289 O O . PHE A 1 301 ? -11.155 18.795 11.499 1.00 66.69 301 PHE A O 1
ATOM 2296 N N . ALA A 1 302 ? -10.742 19.516 13.573 1.00 65.56 302 ALA A N 1
ATOM 2297 C CA . ALA A 1 302 ? -10.378 20.872 13.160 1.00 65.56 302 ALA A CA 1
ATOM 2298 C C . ALA A 1 302 ? -9.277 20.890 12.074 1.00 65.56 302 ALA A C 1
ATOM 2300 O O . ALA A 1 302 ? -8.323 20.116 12.130 1.00 65.56 302 ALA A O 1
ATOM 2301 N N . GLY A 1 303 ? -9.401 21.790 11.089 1.00 67.81 303 GLY A N 1
ATOM 2302 C CA . GLY A 1 303 ? -8.393 21.983 10.029 1.00 67.81 303 GLY A CA 1
ATOM 2303 C C . GLY A 1 303 ? -8.302 20.853 8.992 1.00 67.81 303 GLY A C 1
ATOM 2304 O O . GLY A 1 303 ? -7.385 20.847 8.169 1.00 67.81 303 GLY A O 1
ATOM 2305 N N . THR A 1 304 ? -9.248 19.912 9.019 1.00 72.69 304 THR A N 1
ATOM 2306 C CA . THR A 1 304 ? -9.226 18.699 8.200 1.00 72.69 304 THR A CA 1
ATOM 2307 C C . THR A 1 304 ? -10.356 18.720 7.176 1.00 72.69 304 THR A C 1
ATOM 2309 O O . THR A 1 304 ? -11.511 18.966 7.510 1.00 72.69 304 THR A O 1
ATOM 2312 N N . THR A 1 305 ? -10.022 18.438 5.921 1.00 78.31 305 THR A N 1
ATOM 2313 C CA . THR A 1 305 ? -10.991 18.084 4.874 1.00 78.31 305 THR A CA 1
ATOM 2314 C C . THR A 1 305 ? -10.876 16.596 4.569 1.00 78.31 305 THR A C 1
ATOM 2316 O O . THR A 1 305 ? -9.870 15.970 4.906 1.00 78.31 305 THR A O 1
ATOM 2319 N N . ALA A 1 306 ? -11.881 16.006 3.931 1.00 79.56 306 ALA A N 1
ATOM 2320 C CA . ALA A 1 306 ? -11.781 14.635 3.444 1.00 79.56 306 ALA A CA 1
ATOM 2321 C C . ALA A 1 306 ? -12.232 14.508 1.997 1.00 79.56 306 ALA A C 1
ATOM 2323 O O . ALA A 1 306 ? -13.050 15.288 1.521 1.00 79.56 306 ALA A O 1
ATOM 2324 N N . SER A 1 307 ? -11.715 13.498 1.314 1.00 82.62 307 SER A N 1
ATOM 2325 C CA . SER A 1 307 ? -12.130 13.120 -0.029 1.00 82.62 307 SER A CA 1
ATOM 2326 C C . SER A 1 307 ? -12.253 11.609 -0.092 1.00 82.62 307 SER A C 1
ATOM 2328 O O . SER A 1 307 ? -11.356 10.895 0.345 1.00 82.62 307 SER A O 1
ATOM 2330 N N . SER A 1 308 ? -13.366 11.116 -0.621 1.00 81.69 308 SER A N 1
ATOM 2331 C CA . SER A 1 308 ? -13.493 9.714 -1.007 1.00 81.69 308 SER A CA 1
ATOM 2332 C C . SER A 1 308 ? -12.915 9.566 -2.404 1.00 81.69 308 SER A C 1
ATOM 2334 O O . SER A 1 308 ? -13.316 10.292 -3.313 1.00 81.69 308 SER A O 1
ATOM 2336 N N . ALA A 1 309 ? -11.963 8.662 -2.582 1.00 83.56 309 ALA A N 1
ATOM 2337 C CA . ALA A 1 309 ? -11.250 8.504 -3.834 1.00 83.56 309 ALA A CA 1
ATOM 2338 C C . ALA A 1 309 ? -10.917 7.044 -4.147 1.00 83.56 309 ALA A C 1
ATOM 2340 O O . ALA A 1 309 ? -10.896 6.177 -3.279 1.00 83.56 309 ALA A O 1
ATOM 2341 N N . ARG A 1 310 ? -10.619 6.774 -5.413 1.00 83.44 310 ARG A N 1
ATOM 2342 C CA . ARG A 1 310 ? -10.048 5.510 -5.890 1.00 83.44 310 ARG A CA 1
ATOM 2343 C C . ARG A 1 310 ? -8.615 5.759 -6.346 1.00 83.44 310 ARG A C 1
ATOM 2345 O O . ARG A 1 310 ? -8.329 6.813 -6.916 1.00 83.44 310 ARG A O 1
ATOM 2352 N N . TRP A 1 311 ? -7.711 4.812 -6.109 1.00 81.12 311 TRP A N 1
ATOM 2353 C CA . TRP A 1 311 ? -6.364 4.903 -6.669 1.00 81.12 311 TRP A CA 1
ATOM 2354 C C . TRP A 1 311 ? -6.376 4.535 -8.149 1.00 81.12 311 TRP A C 1
ATOM 2356 O O . TRP A 1 311 ? -6.887 3.488 -8.530 1.00 81.12 311 TRP A O 1
ATOM 2366 N N . VAL A 1 312 ? -5.758 5.391 -8.956 1.00 79.69 312 VAL A N 1
ATOM 2367 C CA . VAL A 1 312 ? -5.460 5.132 -10.373 1.00 79.69 312 VAL A CA 1
ATOM 2368 C C . VAL A 1 312 ? -3.958 4.920 -10.564 1.00 79.69 312 VAL A C 1
ATOM 2370 O O . VAL A 1 312 ? -3.528 4.139 -11.401 1.00 79.69 312 VAL A O 1
ATOM 2373 N N . VAL A 1 313 ? -3.141 5.575 -9.737 1.00 71.94 313 VAL A N 1
ATOM 2374 C CA . VAL A 1 313 ? -1.707 5.303 -9.607 1.00 71.94 313 VAL A CA 1
ATOM 2375 C C . VAL A 1 313 ? -1.374 5.321 -8.127 1.00 71.94 313 VAL A C 1
ATOM 2377 O O . VAL A 1 313 ? -1.713 6.269 -7.422 1.00 71.94 313 VAL A O 1
ATOM 2380 N N . ALA A 1 314 ? -0.676 4.298 -7.658 1.00 61.94 314 ALA A N 1
ATOM 2381 C CA . ALA A 1 314 ? -0.183 4.218 -6.296 1.00 61.94 314 ALA A CA 1
ATOM 2382 C C . ALA A 1 314 ? 1.249 3.710 -6.358 1.00 61.94 314 ALA A C 1
ATOM 2384 O O . ALA A 1 314 ? 1.515 2.653 -6.934 1.00 61.94 314 ALA A O 1
ATOM 2385 N N . THR A 1 315 ? 2.197 4.454 -5.786 1.00 60.47 315 THR A N 1
ATOM 2386 C CA . THR A 1 315 ? 3.531 3.880 -5.631 1.00 60.47 315 THR A CA 1
ATOM 2387 C C . THR A 1 315 ? 3.524 2.813 -4.533 1.00 60.47 315 THR A C 1
ATOM 2389 O O . THR A 1 315 ? 3.018 3.096 -3.445 1.00 60.47 315 THR A O 1
ATOM 2392 N N . PRO A 1 316 ? 4.139 1.635 -4.760 1.00 50.88 316 PRO A N 1
ATOM 2393 C CA . PRO A 1 316 ? 4.145 0.503 -3.823 1.00 50.88 316 PRO A CA 1
ATOM 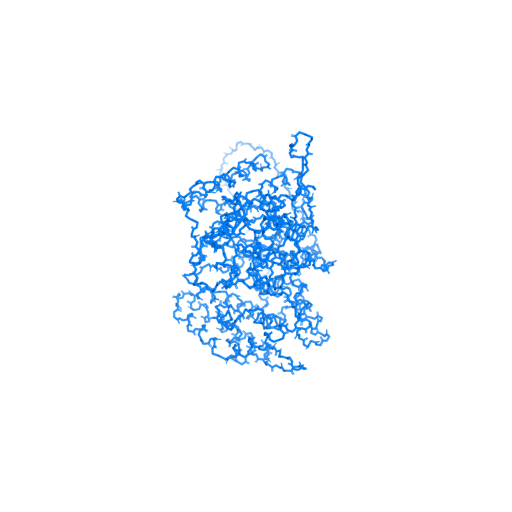2394 C C . PRO A 1 316 ? 4.735 0.770 -2.433 1.00 50.88 316 PRO A C 1
ATOM 2396 O O . PRO A 1 316 ? 4.664 -0.100 -1.575 1.00 50.88 316 PRO A O 1
ATOM 2399 N N . LEU A 1 317 ? 5.302 1.958 -2.186 1.00 46.72 317 LEU A N 1
ATOM 2400 C CA . LEU A 1 317 ? 5.768 2.373 -0.858 1.00 46.72 317 LEU A CA 1
ATOM 2401 C C . LEU A 1 317 ? 4.653 2.351 0.200 1.00 46.72 317 LEU A C 1
ATOM 2403 O O . LEU A 1 317 ? 4.948 2.301 1.391 1.00 46.72 317 LEU A O 1
ATOM 2407 N N . TRP A 1 318 ? 3.386 2.342 -0.217 1.00 49.72 318 TRP A N 1
ATOM 2408 C CA . TRP A 1 318 ? 2.243 2.069 0.649 1.00 49.72 318 TRP A CA 1
ATOM 2409 C C . TRP A 1 318 ? 2.088 0.570 0.885 1.00 49.72 318 TRP A C 1
ATOM 2411 O O . TRP A 1 318 ? 1.142 -0.062 0.417 1.00 49.72 318 TRP A O 1
ATOM 2421 N N . MET A 1 319 ? 3.045 0.007 1.615 1.00 46.34 319 MET A N 1
ATOM 2422 C CA . MET A 1 319 ? 2.903 -1.319 2.186 1.00 46.34 319 MET A CA 1
ATOM 2423 C C . MET A 1 319 ? 2.291 -1.202 3.569 1.00 46.34 319 MET A C 1
ATOM 2425 O O . MET A 1 319 ? 2.862 -0.569 4.460 1.00 46.34 319 MET A O 1
ATOM 2429 N N . GLY A 1 320 ? 1.158 -1.856 3.761 1.00 40.34 320 GLY A N 1
ATOM 2430 C CA . GLY A 1 320 ? 0.682 -2.151 5.097 1.00 40.34 320 GLY A CA 1
ATOM 2431 C C . GLY A 1 320 ? 1.315 -3.436 5.607 1.00 40.34 320 GLY A C 1
ATOM 2432 O O . GLY A 1 320 ? 1.542 -4.396 4.859 1.00 40.34 320 GLY A O 1
ATOM 2433 N N . LEU A 1 321 ? 1.471 -3.510 6.926 1.00 40.19 321 LEU A N 1
ATOM 2434 C CA . LEU A 1 321 ? 1.101 -4.744 7.607 1.00 40.19 321 LEU A CA 1
ATOM 2435 C C . LEU A 1 321 ? -0.344 -5.100 7.214 1.00 40.19 321 LEU A C 1
ATOM 2437 O O . LEU A 1 321 ? -1.069 -4.341 6.585 1.00 40.19 321 LEU A O 1
ATOM 2441 N N . VAL A 1 322 ? -0.813 -6.263 7.611 1.00 41.44 322 VAL A N 1
ATOM 2442 C CA . VAL A 1 322 ? -2.256 -6.523 7.563 1.00 41.44 322 VAL A CA 1
ATOM 2443 C C . VAL A 1 322 ? -2.989 -5.708 8.664 1.00 41.44 322 VAL A C 1
ATOM 2445 O O . VAL A 1 322 ? -4.215 -5.684 8.727 1.00 41.44 322 VAL A O 1
ATOM 2448 N N . SER A 1 323 ? -2.227 -4.962 9.483 1.00 37.59 323 SER A N 1
ATOM 2449 C CA . SER A 1 323 ? -2.668 -3.681 10.041 1.00 37.59 323 SER A CA 1
ATOM 2450 C C . SER A 1 323 ? -3.081 -2.783 8.884 1.00 37.59 323 SER A C 1
ATOM 2452 O O . SER A 1 323 ? -2.234 -2.482 8.045 1.00 37.59 323 SER A O 1
ATOM 2454 N N . PRO A 1 324 ? -4.348 -2.380 8.782 1.00 37.47 324 PRO A N 1
ATOM 2455 C CA . PRO A 1 324 ? -4.820 -1.641 7.631 1.00 37.47 324 PRO A CA 1
ATOM 2456 C C . PRO A 1 324 ? -3.925 -0.419 7.414 1.00 37.47 324 PRO A C 1
ATOM 2458 O O . PRO A 1 324 ? -3.963 0.551 8.171 1.00 37.47 324 PRO A O 1
ATOM 2461 N N . THR A 1 325 ? -3.101 -0.479 6.361 1.00 41.47 325 THR A N 1
ATOM 2462 C CA . THR A 1 325 ? -2.546 0.712 5.716 1.00 41.47 325 THR A CA 1
ATOM 2463 C C . THR A 1 325 ? -3.682 1.720 5.666 1.00 41.47 325 THR A C 1
ATOM 2465 O O . THR A 1 325 ? -4.784 1.311 5.281 1.00 41.47 325 THR A O 1
ATOM 2468 N N . PRO A 1 326 ? -3.476 2.985 6.063 1.00 49.81 326 PRO A N 1
ATOM 2469 C CA . PRO A 1 326 ? -4.583 3.906 6.148 1.00 49.81 326 PRO A CA 1
ATOM 2470 C C . PRO A 1 326 ? -5.164 4.071 4.743 1.00 49.81 326 PRO A C 1
ATOM 2472 O O . PRO A 1 326 ? -4.660 4.839 3.927 1.00 49.81 326 PRO A O 1
ATOM 2475 N N . TRP A 1 327 ? -6.300 3.428 4.482 1.00 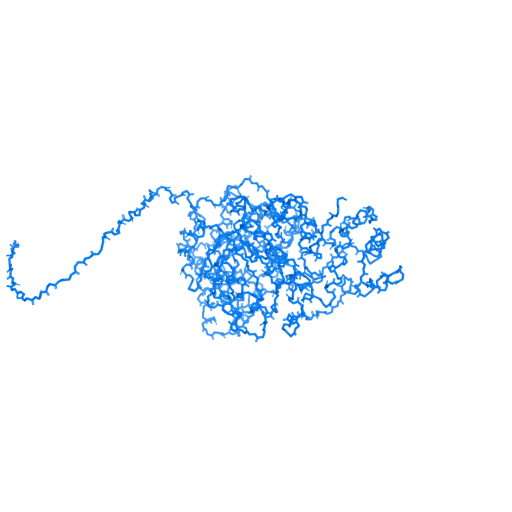59.22 327 TRP A N 1
ATOM 2476 C CA . TRP A 1 327 ? -7.211 3.791 3.397 1.00 59.22 327 TRP A CA 1
ATOM 2477 C C . TRP A 1 327 ? -7.912 5.115 3.756 1.00 59.22 327 TRP A C 1
ATOM 2479 O O . TRP A 1 327 ? -9.001 5.368 3.275 1.00 59.22 327 TRP A O 1
ATOM 2489 N N . ALA A 1 328 ? -7.289 5.928 4.619 1.00 60.44 328 ALA A N 1
ATOM 2490 C CA . ALA A 1 328 ? -7.557 7.291 5.040 1.00 60.44 328 ALA A CA 1
ATOM 2491 C C . ALA A 1 328 ? -6.189 7.996 5.167 1.00 60.44 328 ALA A C 1
ATOM 2493 O O . ALA A 1 328 ? -5.613 8.080 6.246 1.00 60.44 328 ALA A O 1
ATOM 2494 N N . THR A 1 329 ? -5.600 8.437 4.060 1.00 65.50 329 THR A N 1
ATOM 2495 C CA . THR A 1 329 ? -4.264 9.051 4.077 1.00 65.50 329 THR A CA 1
ATOM 2496 C C . THR A 1 329 ? -4.362 10.554 4.333 1.00 65.50 329 THR A C 1
ATOM 2498 O O . THR A 1 329 ? -4.966 11.266 3.535 1.00 65.50 329 THR A O 1
ATOM 2501 N N . ARG A 1 330 ? -3.758 11.038 5.428 1.00 71.62 330 ARG A N 1
ATOM 2502 C CA . ARG A 1 330 ? -3.614 12.470 5.739 1.00 71.62 330 ARG A CA 1
ATOM 2503 C C . ARG A 1 330 ? -2.475 13.069 4.927 1.00 71.62 330 ARG A C 1
ATOM 2505 O O . ARG A 1 330 ? -1.335 12.636 5.073 1.00 71.62 330 ARG A O 1
ATOM 2512 N N . MET A 1 331 ? -2.764 14.077 4.110 1.00 70.12 331 MET A N 1
ATOM 2513 C CA . MET A 1 331 ? -1.749 14.843 3.388 1.00 70.12 331 MET A CA 1
ATOM 2514 C C . MET A 1 331 ? -2.187 16.307 3.202 1.00 70.12 331 MET A C 1
ATOM 2516 O O . MET A 1 331 ? -3.359 16.567 2.939 1.00 70.12 331 MET A O 1
ATOM 2520 N N . PRO A 1 332 ? -1.262 17.278 3.277 1.00 68.38 332 PRO A N 1
ATOM 2521 C CA . PRO A 1 332 ? 0.074 17.162 3.855 1.00 68.38 332 PRO A CA 1
ATOM 2522 C C . PRO A 1 332 ? 0.042 17.074 5.387 1.00 68.38 332 PRO A C 1
ATOM 2524 O O . PRO A 1 332 ? -0.972 17.339 6.039 1.00 68.38 332 PRO A O 1
ATOM 2527 N N . ASP A 1 333 ? 1.207 16.785 5.952 1.00 64.44 333 ASP A N 1
ATOM 2528 C CA . ASP A 1 333 ? 1.509 16.826 7.384 1.00 64.44 333 ASP A CA 1
ATOM 2529 C C . ASP A 1 333 ? 1.652 18.278 7.891 1.00 64.44 333 ASP A C 1
ATOM 2531 O O . ASP A 1 333 ? 2.712 18.708 8.340 1.00 64.44 333 ASP A O 1
ATOM 2535 N N . GLN A 1 334 ? 0.584 19.074 7.759 1.00 67.69 334 GLN A N 1
ATOM 2536 C CA . GLN A 1 334 ? 0.511 20.485 8.171 1.00 67.69 334 GLN A CA 1
ATOM 2537 C C . GLN A 1 334 ? -0.836 20.809 8.849 1.00 67.69 334 GLN A C 1
ATOM 2539 O O . GLN A 1 334 ? -1.697 19.933 8.989 1.00 67.69 334 GLN A O 1
ATOM 2544 N N . ASP A 1 335 ? -1.006 22.069 9.274 1.00 67.00 335 ASP A N 1
ATOM 2545 C CA . ASP A 1 335 ? -2.220 22.578 9.937 1.00 67.00 335 ASP A CA 1
ATOM 2546 C C . ASP A 1 335 ? -3.470 22.455 9.054 1.00 67.00 335 ASP A C 1
ATOM 2548 O O . ASP A 1 335 ? -4.550 22.141 9.549 1.00 67.00 335 ASP A O 1
ATOM 2552 N N . LYS A 1 336 ? -3.320 22.682 7.743 1.00 72.44 336 LYS A N 1
ATOM 2553 C CA . LYS A 1 336 ? -4.341 22.373 6.739 1.00 72.44 336 LYS A CA 1
ATOM 2554 C C . LYS A 1 336 ? -4.031 21.026 6.119 1.00 72.44 336 LYS A C 1
ATOM 2556 O O . LYS A 1 336 ? -2.932 20.816 5.606 1.00 72.44 336 LYS A O 1
ATOM 2561 N N . THR A 1 337 ? -5.007 20.129 6.142 1.00 75.94 337 THR A N 1
ATOM 2562 C CA . THR A 1 337 ? -4.819 18.781 5.621 1.00 75.94 337 THR A CA 1
ATOM 2563 C C . THR A 1 337 ? -6.071 18.240 4.943 1.00 75.94 337 THR A C 1
ATOM 2565 O O . THR A 1 337 ? -7.192 18.706 5.178 1.00 75.94 337 THR A O 1
ATOM 2568 N N . LYS A 1 338 ? -5.866 17.238 4.097 1.00 80.06 338 LYS A N 1
ATOM 2569 C CA . LYS A 1 338 ? -6.905 16.470 3.427 1.00 80.06 338 LYS A CA 1
ATOM 2570 C C . LYS A 1 338 ? -6.691 14.989 3.731 1.00 80.06 338 LYS A C 1
ATOM 2572 O O . LYS A 1 338 ? -5.583 14.471 3.597 1.00 80.06 338 LYS A O 1
ATOM 2577 N N . ILE A 1 339 ? -7.752 14.312 4.154 1.00 78.12 339 ILE A N 1
ATOM 2578 C CA . ILE A 1 339 ? -7.785 12.864 4.357 1.00 78.12 339 ILE A CA 1
ATOM 2579 C C . ILE A 1 339 ? -8.375 12.211 3.108 1.00 78.12 339 ILE A C 1
ATOM 2581 O O . ILE A 1 339 ? -9.546 12.416 2.795 1.00 78.12 339 ILE A O 1
ATOM 2585 N N . PHE A 1 340 ? -7.595 11.382 2.422 1.00 77.75 340 PHE A N 1
ATOM 2586 C CA . PHE A 1 340 ? -8.082 10.577 1.302 1.00 77.75 340 PHE A CA 1
ATOM 2587 C C . PHE A 1 340 ? -8.572 9.232 1.793 1.00 77.75 340 PHE A C 1
ATOM 2589 O O . PHE A 1 340 ? -7.762 8.374 2.147 1.00 77.75 340 PHE A O 1
ATOM 2596 N N . GLN A 1 341 ? -9.888 9.043 1.782 1.00 78.38 341 GLN A N 1
ATOM 2597 C CA . GLN A 1 341 ? -10.490 7.742 1.980 1.00 78.38 341 GLN A CA 1
ATOM 2598 C C . GLN A 1 341 ? -10.409 6.923 0.680 1.00 78.38 341 GLN A C 1
ATOM 2600 O O . GLN A 1 341 ? -10.829 7.427 -0.355 1.00 78.38 341 GLN A O 1
ATOM 2605 N N . VAL A 1 342 ? -9.945 5.669 0.718 1.00 78.69 342 VAL A N 1
ATOM 2606 C CA . VAL A 1 342 ? -9.881 4.752 -0.437 1.00 78.69 342 VAL A CA 1
ATOM 2607 C C . VAL A 1 342 ? -10.800 3.542 -0.212 1.00 78.69 342 VAL A C 1
ATOM 2609 O O . VAL A 1 342 ? -10.345 2.503 0.273 1.00 78.69 342 VAL A O 1
ATOM 2612 N N . PRO A 1 343 ? -12.114 3.642 -0.511 1.00 75.44 343 PRO A N 1
ATOM 2613 C CA . PRO A 1 343 ? -13.087 2.601 -0.175 1.00 75.44 343 PRO A CA 1
ATOM 2614 C C . PRO A 1 343 ? -12.818 1.250 -0.843 1.00 75.44 343 PRO A C 1
ATOM 2616 O O . PRO A 1 343 ? -13.068 0.217 -0.229 1.00 75.44 343 PRO A O 1
ATOM 2619 N N . THR A 1 344 ? -12.298 1.239 -2.075 1.00 76.69 344 THR A N 1
ATOM 2620 C CA . THR A 1 344 ? -11.994 -0.003 -2.806 1.00 76.69 344 THR A CA 1
ATOM 2621 C C . THR A 1 344 ? -10.884 -0.796 -2.122 1.00 76.69 344 THR A C 1
ATOM 2623 O O . THR A 1 344 ? -11.030 -1.998 -1.913 1.00 76.69 344 THR A O 1
ATOM 2626 N N . ALA A 1 345 ? -9.822 -0.119 -1.674 1.00 76.62 345 ALA A N 1
ATOM 2627 C CA . ALA A 1 345 ? -8.762 -0.725 -0.873 1.00 76.62 345 ALA A CA 1
ATOM 2628 C C . ALA A 1 345 ? -9.298 -1.245 0.468 1.00 76.62 345 ALA A C 1
ATOM 2630 O O . ALA A 1 345 ? -9.043 -2.394 0.830 1.00 76.62 345 ALA A O 1
ATOM 2631 N N . ALA A 1 346 ? -10.099 -0.431 1.165 1.00 73.81 346 ALA A N 1
ATOM 2632 C CA . ALA A 1 346 ? -10.723 -0.801 2.435 1.00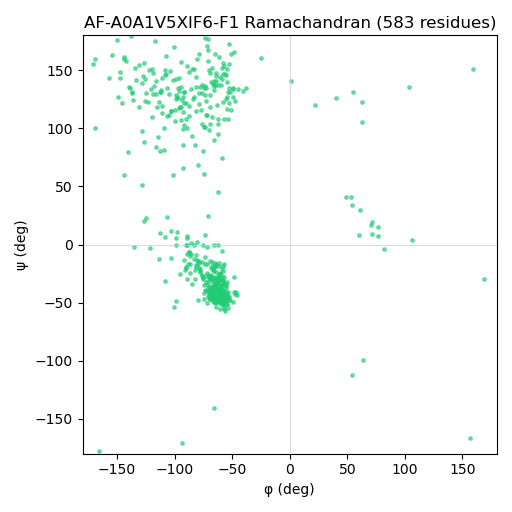 73.81 346 ALA A CA 1
ATOM 2633 C C . ALA A 1 346 ? -11.577 -2.072 2.310 1.00 73.81 346 ALA A C 1
ATOM 2635 O O . ALA A 1 346 ? -11.383 -3.028 3.054 1.00 73.81 346 ALA A O 1
ATOM 2636 N N . SER A 1 347 ? -12.479 -2.104 1.327 1.00 74.25 347 SER A N 1
ATOM 2637 C CA . SER A 1 347 ? -13.364 -3.241 1.070 1.00 74.25 347 SER A CA 1
ATOM 2638 C C . SER A 1 347 ? -12.571 -4.509 0.744 1.00 74.25 347 SER A C 1
ATOM 2640 O O . SER A 1 347 ? -12.799 -5.560 1.347 1.00 74.25 347 SER A O 1
ATOM 2642 N N . ALA A 1 348 ? -11.569 -4.401 -0.134 1.00 77.69 348 ALA A N 1
ATOM 2643 C CA . ALA A 1 348 ? -10.755 -5.535 -0.548 1.00 77.69 348 ALA A CA 1
ATOM 2644 C C . ALA A 1 348 ? -9.978 -6.163 0.624 1.00 77.69 348 ALA A C 1
ATOM 2646 O O . ALA A 1 348 ? -10.051 -7.376 0.839 1.00 77.69 348 ALA A O 1
ATOM 2647 N N . ILE A 1 349 ? -9.281 -5.363 1.441 1.00 74.94 349 ILE A N 1
ATOM 2648 C CA . ILE A 1 349 ? -8.566 -5.922 2.597 1.00 74.94 349 ILE A CA 1
ATOM 2649 C C . ILE A 1 349 ? -9.520 -6.407 3.683 1.00 74.94 349 ILE A C 1
ATOM 2651 O O . ILE A 1 349 ? -9.251 -7.449 4.271 1.00 74.94 349 ILE A O 1
ATOM 2655 N N . SER A 1 350 ? -10.645 -5.726 3.933 1.00 74.94 350 SER A N 1
ATOM 2656 C CA . SER A 1 350 ? -11.645 -6.193 4.899 1.00 74.94 350 SER A CA 1
ATOM 2657 C C . SER A 1 350 ? -12.234 -7.542 4.489 1.00 74.94 350 SER A C 1
ATOM 2659 O O . SER A 1 350 ? -12.374 -8.416 5.342 1.00 74.94 350 SER A O 1
ATOM 2661 N N . HIS A 1 351 ? -12.515 -7.758 3.200 1.00 77.69 351 HIS A N 1
ATOM 2662 C CA . HIS A 1 351 ? -12.968 -9.054 2.693 1.00 77.69 351 HIS A CA 1
ATOM 2663 C C . HIS A 1 351 ? -11.899 -10.138 2.895 1.00 77.69 351 HIS A C 1
ATOM 2665 O O . HIS A 1 351 ? -12.197 -11.235 3.371 1.00 77.69 351 HIS A O 1
ATOM 2671 N N . TYR A 1 352 ? -10.638 -9.844 2.562 1.00 78.88 352 TYR A N 1
ATOM 2672 C CA . TYR A 1 352 ? -9.533 -10.777 2.788 1.00 78.88 352 TYR A CA 1
ATOM 2673 C C . TYR A 1 352 ? -9.364 -11.126 4.276 1.00 78.88 352 TYR A C 1
ATOM 2675 O O . TYR A 1 352 ? -9.260 -12.296 4.654 1.00 78.88 352 TYR A O 1
ATOM 2683 N N . LEU A 1 353 ? -9.382 -10.099 5.126 1.00 76.81 353 LEU A N 1
ATOM 2684 C CA . LEU A 1 353 ? -9.237 -10.215 6.568 1.00 76.81 353 LEU A CA 1
ATOM 2685 C C . LEU A 1 353 ? -10.374 -10.993 7.203 1.00 76.81 353 LEU A C 1
ATOM 2687 O O . LEU A 1 353 ? -10.110 -11.818 8.070 1.00 76.81 353 LEU A O 1
ATOM 2691 N N . ARG A 1 354 ? -11.610 -10.783 6.748 1.00 79.94 354 ARG A N 1
ATOM 2692 C CA . ARG A 1 354 ? -12.773 -11.535 7.213 1.00 79.94 354 ARG A CA 1
ATOM 2693 C C . ARG A 1 354 ? -12.541 -13.038 7.075 1.00 79.94 354 ARG A C 1
ATOM 2695 O O . ARG A 1 354 ? -12.586 -13.750 8.074 1.00 79.94 354 ARG A O 1
ATOM 2702 N N . GLY A 1 355 ? -12.194 -13.506 5.874 1.00 82.12 355 GLY A N 1
ATOM 2703 C CA . GLY A 1 355 ? -11.933 -14.930 5.634 1.00 82.12 355 GLY A CA 1
ATOM 2704 C C . GLY A 1 355 ? -10.715 -15.467 6.398 1.00 82.12 355 GLY A C 1
ATOM 2705 O O . GLY A 1 355 ? -10.668 -16.638 6.779 1.00 82.12 355 GLY A O 1
ATOM 2706 N N . ALA A 1 356 ? -9.711 -14.626 6.664 1.00 84.56 356 ALA A N 1
ATOM 2707 C CA . ALA A 1 356 ? -8.582 -15.007 7.507 1.00 84.56 356 ALA A CA 1
ATOM 2708 C C . ALA A 1 356 ? -8.981 -15.127 8.989 1.00 84.56 356 ALA A C 1
ATOM 2710 O O . ALA A 1 356 ? -8.644 -16.123 9.628 1.00 84.56 356 ALA A O 1
ATOM 2711 N N . MET A 1 357 ? -9.737 -14.166 9.520 1.00 85.88 357 MET A N 1
ATOM 2712 C CA . MET A 1 357 ? -10.204 -14.141 10.907 1.00 85.88 357 MET A CA 1
ATOM 2713 C C . MET A 1 357 ? -11.204 -15.263 11.200 1.00 85.88 357 MET A C 1
ATOM 2715 O O . MET A 1 357 ? -11.096 -15.898 12.245 1.00 85.88 357 MET A O 1
ATOM 2719 N N . GLU A 1 358 ? -12.097 -15.596 10.263 1.00 86.62 358 GLU A N 1
ATOM 2720 C CA . GLU A 1 358 ? -12.977 -16.774 10.365 1.00 86.62 358 GLU A CA 1
ATOM 2721 C C . GLU A 1 358 ? -12.201 -18.075 10.570 1.00 86.62 358 GLU A C 1
ATOM 2723 O O . GLU A 1 358 ? -12.655 -18.974 11.276 1.00 86.62 358 GLU A O 1
ATOM 2728 N N . ARG A 1 359 ? -11.020 -18.181 9.951 1.00 87.56 359 ARG A N 1
ATOM 2729 C CA . ARG A 1 359 ? -10.140 -19.343 10.094 1.00 87.56 359 ARG A CA 1
ATOM 2730 C C . ARG A 1 359 ? -9.219 -19.241 11.300 1.00 87.56 359 ARG A C 1
ATOM 2732 O O . ARG A 1 359 ? -8.791 -20.285 11.784 1.00 87.56 359 ARG A O 1
ATOM 2739 N N . ALA A 1 360 ? -8.916 -18.037 11.781 1.00 86.12 360 ALA A N 1
ATOM 2740 C CA . ALA A 1 360 ? -8.039 -17.787 12.924 1.00 86.12 360 ALA A CA 1
ATOM 2741 C C . ALA A 1 360 ? -8.751 -17.943 14.271 1.00 86.12 360 ALA A C 1
ATOM 2743 O O . ALA A 1 360 ? -8.122 -18.326 15.255 1.00 86.12 360 ALA A O 1
ATOM 2744 N N . TYR A 1 361 ? -10.056 -17.678 14.318 1.00 87.12 361 TYR A N 1
ATOM 2745 C CA . TYR A 1 361 ? -10.841 -17.622 15.547 1.00 87.12 361 TYR A CA 1
ATOM 2746 C C . TYR A 1 361 ? -12.008 -18.606 15.527 1.00 87.12 361 TYR A C 1
ATOM 2748 O O . TYR A 1 361 ? -12.561 -18.934 14.483 1.00 87.12 361 TYR A O 1
ATOM 2756 N N . VAL A 1 362 ? -12.384 -19.088 16.710 1.00 88.44 362 VAL A N 1
ATOM 2757 C CA . VAL A 1 362 ? -13.545 -19.966 16.908 1.00 88.44 362 VAL A CA 1
ATOM 2758 C C . VAL A 1 362 ? -14.742 -19.088 17.244 1.00 88.44 362 VAL A C 1
ATOM 2760 O O . VAL A 1 362 ? -15.006 -18.806 18.414 1.00 88.44 362 VAL A O 1
ATOM 2763 N N . LEU A 1 363 ? -15.405 -18.600 16.201 1.00 86.56 363 LEU A N 1
ATOM 2764 C CA . LEU A 1 363 ? -16.589 -17.752 16.303 1.00 86.56 363 LEU A CA 1
ATOM 2765 C C . LEU A 1 363 ? -17.852 -18.606 16.139 1.00 86.56 363 LEU A C 1
ATOM 2767 O O . LEU A 1 363 ? -17.915 -19.448 15.235 1.00 86.56 363 LEU A O 1
ATOM 2771 N N . ASP A 1 364 ? -18.851 -18.392 16.993 1.00 86.50 364 ASP A N 1
ATOM 2772 C CA . ASP A 1 364 ? -20.182 -18.970 16.788 1.00 86.50 364 ASP A CA 1
ATOM 2773 C C . ASP A 1 364 ? -20.918 -18.296 15.608 1.00 86.50 364 ASP A C 1
ATOM 2775 O O . ASP A 1 364 ? -20.388 -17.402 14.944 1.00 86.50 364 ASP A O 1
ATOM 2779 N N . ALA A 1 365 ? -22.115 -18.781 15.272 1.00 84.69 365 ALA A N 1
ATOM 2780 C CA . ALA A 1 365 ? -22.851 -18.300 14.102 1.00 84.69 365 ALA A CA 1
ATOM 2781 C C . ALA A 1 365 ? -23.243 -16.815 14.211 1.00 84.69 365 ALA A C 1
ATOM 2783 O O . ALA A 1 365 ? -23.148 -16.094 13.220 1.00 84.69 365 ALA A O 1
ATOM 2784 N N . GLU A 1 366 ? -23.631 -16.363 15.404 1.00 83.44 366 GLU A N 1
ATOM 2785 C CA . GLU A 1 366 ? -24.012 -14.973 15.671 1.00 83.44 366 GLU A CA 1
ATOM 2786 C C . GLU A 1 366 ? -22.781 -14.066 15.595 1.00 83.44 366 GLU A C 1
ATOM 2788 O O . GLU A 1 366 ? -22.766 -13.083 14.859 1.00 83.44 366 GLU A O 1
ATOM 2793 N N . GLN A 1 367 ? -21.680 -14.470 16.231 1.00 83.81 367 GLN A N 1
ATOM 2794 C CA . GLN A 1 367 ? -20.398 -13.777 16.152 1.00 83.81 367 GLN A CA 1
ATOM 2795 C C . GLN A 1 367 ? -19.884 -13.665 14.712 1.00 83.81 367 GLN A C 1
ATOM 2797 O O . GLN A 1 367 ? -19.387 -12.610 14.318 1.00 83.81 367 GLN A O 1
ATOM 2802 N N . LYS A 1 368 ? -20.010 -14.723 13.901 1.00 82.94 368 LYS A N 1
ATOM 2803 C CA . LYS A 1 368 ? -19.653 -14.672 12.474 1.00 82.94 368 LYS A CA 1
ATOM 2804 C C . LYS A 1 368 ? -20.527 -13.687 11.708 1.00 82.94 368 LYS A C 1
ATOM 2806 O O . LYS A 1 368 ? -20.012 -12.948 10.878 1.00 82.94 368 LYS A O 1
ATOM 2811 N N . GLN A 1 369 ? -21.826 -13.670 11.980 1.00 81.88 369 GLN A N 1
ATOM 2812 C CA . GLN A 1 369 ? -22.758 -12.789 11.290 1.00 81.88 369 GLN A CA 1
ATOM 2813 C C . GLN A 1 369 ? -22.560 -11.317 11.674 1.00 81.88 369 GLN A C 1
ATOM 2815 O O . GLN A 1 369 ? -22.597 -10.453 10.799 1.00 81.88 369 GLN A O 1
ATOM 2820 N N . ASP A 1 370 ? -22.319 -11.024 12.951 1.00 85.44 370 ASP A N 1
ATOM 2821 C CA . ASP A 1 370 ? -22.327 -9.653 13.456 1.00 85.44 370 ASP A CA 1
ATOM 2822 C C . ASP A 1 370 ? -20.930 -9.042 13.591 1.00 85.44 370 ASP A C 1
ATOM 2824 O O . ASP A 1 370 ? -20.689 -7.956 13.057 1.00 85.44 370 ASP A O 1
ATOM 2828 N N . LEU A 1 371 ? -19.963 -9.730 14.213 1.00 82.44 371 LEU A N 1
ATOM 2829 C CA . LEU A 1 371 ? -18.622 -9.158 14.422 1.00 82.44 371 LEU A CA 1
ATOM 2830 C C . LEU A 1 371 ? -17.883 -8.948 13.101 1.00 82.44 371 LEU A C 1
ATOM 2832 O O . LEU A 1 371 ? -17.276 -7.902 12.881 1.00 82.44 371 LEU A O 1
ATOM 2836 N N . LEU A 1 372 ? -17.944 -9.921 12.195 1.00 81.25 372 LEU A N 1
ATOM 2837 C CA . LEU A 1 372 ? -17.209 -9.853 10.931 1.00 81.25 372 LEU A CA 1
ATOM 2838 C C . LEU A 1 372 ? -17.831 -8.892 9.919 1.00 81.25 372 LEU A C 1
ATOM 2840 O O . LEU A 1 372 ? -17.122 -8.304 9.096 1.00 81.25 372 LEU A O 1
ATOM 2844 N N . ARG A 1 373 ? -19.150 -8.711 9.997 1.00 83.94 373 ARG A N 1
ATOM 2845 C CA . ARG A 1 373 ? -19.888 -7.701 9.240 1.00 83.94 373 ARG A CA 1
ATOM 2846 C C . ARG A 1 373 ? -19.556 -6.296 9.735 1.00 83.94 373 ARG A C 1
ATOM 2848 O O . ARG A 1 373 ? -19.321 -5.405 8.924 1.00 83.94 373 ARG A O 1
ATOM 2855 N N . CYS A 1 374 ? -19.460 -6.114 11.052 1.00 85.06 374 CYS A N 1
ATOM 2856 C CA . CYS A 1 374 ? -19.127 -4.831 11.666 1.00 85.06 374 CYS A CA 1
ATOM 2857 C C . CYS A 1 374 ? -17.627 -4.497 11.666 1.00 85.06 374 CYS A C 1
ATOM 2859 O O . CYS A 1 374 ? -17.270 -3.338 11.865 1.00 85.06 374 CYS A O 1
ATOM 2861 N N . LEU A 1 375 ? -16.748 -5.461 11.374 1.00 81.50 375 LEU A N 1
ATOM 2862 C CA . LEU A 1 375 ? -15.296 -5.267 11.346 1.00 81.50 375 LEU A CA 1
ATOM 2863 C C . LEU A 1 375 ? -14.863 -4.111 10.429 1.00 81.50 375 LEU A C 1
ATOM 2865 O O . LEU A 1 375 ? -14.128 -3.227 10.866 1.00 81.50 375 LEU A O 1
ATOM 2869 N N . GLY A 1 376 ? -15.333 -4.100 9.178 1.00 77.31 376 GLY A N 1
ATOM 2870 C CA . GLY A 1 376 ? -14.994 -3.063 8.195 1.00 77.31 376 GLY A CA 1
ATOM 2871 C C . GLY A 1 376 ? -15.436 -1.659 8.636 1.00 77.31 376 GLY A C 1
ATOM 2872 O O . GLY A 1 376 ? -14.589 -0.773 8.749 1.00 77.31 376 GLY A O 1
ATOM 2873 N N . PRO A 1 377 ? -16.730 -1.442 8.951 1.00 77.88 377 PRO A N 1
ATOM 2874 C CA . PRO A 1 377 ? -17.227 -0.167 9.478 1.00 77.88 377 PRO A CA 1
ATOM 2875 C C . PRO A 1 377 ? -16.510 0.319 10.750 1.00 77.88 377 PRO A C 1
ATOM 2877 O O . PRO A 1 377 ? -16.160 1.496 10.846 1.00 77.88 377 PRO A O 1
ATOM 2880 N N . SER A 1 378 ? -16.237 -0.574 11.705 1.00 80.31 378 SER A N 1
ATOM 2881 C CA . SER A 1 378 ? -15.516 -0.235 12.940 1.00 80.31 378 SER A CA 1
ATOM 2882 C C . SER A 1 378 ? -14.081 0.201 12.660 1.00 80.31 378 SER A C 1
ATOM 2884 O O . SER A 1 378 ? -13.650 1.272 13.096 1.00 80.31 378 SER A O 1
ATOM 2886 N N . GLN A 1 379 ? -13.338 -0.595 11.880 1.00 78.19 379 GLN A N 1
ATOM 2887 C CA . GLN A 1 379 ? -11.990 -0.235 11.433 1.00 78.19 379 GLN A CA 1
ATOM 2888 C C . GLN A 1 379 ? -11.998 1.078 10.654 1.00 78.19 379 GLN A C 1
ATOM 2890 O O . GLN A 1 379 ? -11.030 1.841 10.749 1.00 78.19 379 GLN A O 1
ATOM 2895 N N . LYS A 1 380 ? -13.102 1.357 9.944 1.00 76.12 380 LYS A N 1
ATOM 2896 C CA . LYS A 1 380 ? -13.271 2.579 9.180 1.00 76.12 380 LYS A CA 1
ATOM 2897 C C . LYS A 1 380 ? -13.110 3.831 10.031 1.00 76.12 380 LYS A C 1
ATOM 2899 O O . LYS A 1 380 ? -12.231 4.664 9.807 1.00 76.12 380 LYS A O 1
ATOM 2904 N N . ILE A 1 381 ? -13.913 3.920 11.071 1.00 78.00 381 ILE A N 1
ATOM 2905 C CA . ILE A 1 381 ? -13.970 5.111 11.916 1.00 78.00 381 ILE A CA 1
ATOM 2906 C C . ILE A 1 381 ? -12.692 5.285 12.736 1.00 78.00 381 ILE A C 1
ATOM 2908 O O . ILE A 1 381 ? -12.182 6.400 12.843 1.00 78.00 381 ILE A O 1
ATOM 2912 N N . MET A 1 382 ? -12.126 4.194 13.257 1.00 80.06 382 MET A N 1
ATOM 2913 C CA . MET A 1 382 ? -10.893 4.263 14.047 1.00 80.06 382 MET A CA 1
ATOM 2914 C C . MET A 1 382 ? -9.720 4.811 13.234 1.00 80.06 382 MET A C 1
ATOM 2916 O O . MET A 1 382 ? -8.968 5.649 13.725 1.00 80.06 382 MET A O 1
ATOM 2920 N N . GLN A 1 383 ? -9.581 4.403 11.974 1.00 76.19 383 GLN A N 1
ATOM 2921 C CA . GLN A 1 383 ? -8.504 4.917 11.130 1.00 76.19 383 GLN A CA 1
ATOM 2922 C C . GLN A 1 383 ? -8.747 6.343 10.666 1.00 76.19 383 GLN A C 1
ATOM 2924 O O . GLN A 1 383 ? -7.788 7.102 10.598 1.00 76.19 383 GLN A O 1
ATOM 2929 N N . MET A 1 384 ? -9.994 6.739 10.395 1.00 75.25 384 MET A N 1
ATOM 2930 C CA . MET A 1 384 ? -10.301 8.147 10.125 1.00 75.25 384 MET A CA 1
ATOM 2931 C C . MET A 1 384 ? -9.913 9.028 11.320 1.00 75.25 384 MET A C 1
ATOM 2933 O O . MET A 1 384 ? -9.261 10.054 11.136 1.00 75.25 384 MET A O 1
ATOM 2937 N N . ALA A 1 385 ? -10.232 8.590 12.542 1.00 79.00 385 ALA A N 1
ATOM 2938 C CA . ALA A 1 385 ? -9.839 9.290 13.761 1.00 79.00 385 ALA A CA 1
ATOM 2939 C C . ALA A 1 385 ? -8.312 9.352 13.925 1.00 79.00 385 ALA A C 1
ATOM 2941 O O . ALA A 1 385 ? -7.770 10.408 14.240 1.00 79.00 385 ALA A O 1
ATOM 2942 N N . GLN A 1 386 ? -7.598 8.252 13.667 1.00 79.69 386 GLN A N 1
ATOM 2943 C CA . GLN A 1 386 ? -6.133 8.237 13.700 1.00 79.69 386 GLN A CA 1
ATOM 2944 C C . GLN A 1 386 ? -5.505 9.109 12.602 1.00 79.69 386 GLN A C 1
ATOM 2946 O O . GLN A 1 386 ? -4.514 9.780 12.868 1.00 79.69 386 GLN A O 1
ATOM 2951 N N . ALA A 1 387 ? -6.062 9.127 11.390 1.00 75.50 387 ALA A N 1
ATOM 2952 C CA . ALA A 1 387 ? -5.574 9.941 10.277 1.00 75.50 387 ALA A CA 1
ATOM 2953 C C . ALA A 1 387 ? -5.765 11.444 10.535 1.00 75.50 387 ALA A C 1
ATOM 2955 O O . ALA A 1 387 ? -4.966 12.262 10.089 1.00 75.50 387 ALA A O 1
ATOM 2956 N N . ALA A 1 388 ? -6.784 11.822 11.306 1.00 74.56 388 ALA A N 1
ATOM 2957 C CA . ALA A 1 388 ? -6.991 13.203 11.725 1.00 74.56 388 ALA A CA 1
ATOM 2958 C C . ALA A 1 388 ? -5.942 13.713 12.734 1.00 74.56 388 ALA A C 1
ATOM 2960 O O . ALA A 1 388 ? -5.818 14.923 12.944 1.00 74.56 388 ALA A O 1
ATOM 2961 N N . VAL A 1 389 ? -5.148 12.825 13.343 1.00 77.62 389 VAL A N 1
ATOM 2962 C CA . VAL A 1 389 ? -4.103 13.202 14.303 1.00 77.62 389 VAL A CA 1
ATOM 2963 C C . VAL A 1 389 ? -2.966 13.933 13.598 1.00 77.62 389 VAL A C 1
ATOM 2965 O O . VAL A 1 389 ? -2.435 13.471 12.589 1.00 77.62 389 VAL A O 1
ATOM 2968 N N . ALA A 1 390 ? -2.593 15.100 14.126 1.00 74.06 390 ALA A N 1
ATOM 2969 C CA . ALA A 1 390 ? -1.467 15.869 13.608 1.00 74.06 390 ALA A CA 1
ATOM 2970 C C . ALA A 1 390 ? -0.122 15.184 13.920 1.00 74.06 390 ALA A C 1
ATOM 2972 O O . ALA A 1 390 ? 0.004 14.514 14.954 1.00 74.06 390 ALA A O 1
ATOM 2973 N N . PRO A 1 391 ? 0.903 15.363 13.067 1.00 71.12 391 PRO A N 1
ATOM 2974 C CA . PRO A 1 391 ? 2.265 14.958 13.395 1.00 71.12 391 PRO A CA 1
ATOM 2975 C C . PRO A 1 391 ? 2.694 15.541 14.747 1.00 71.12 391 PRO A C 1
ATOM 2977 O O . PRO A 1 391 ? 2.465 16.720 15.026 1.00 71.12 391 PRO A O 1
ATOM 2980 N N . ALA A 1 392 ? 3.307 14.715 15.594 1.00 73.75 392 ALA A N 1
ATOM 2981 C CA . ALA A 1 392 ? 3.853 15.158 16.877 1.00 73.75 392 ALA A CA 1
ATOM 2982 C C . ALA A 1 392 ? 5.374 15.358 16.786 1.00 73.75 392 ALA A C 1
ATOM 2984 O O . ALA A 1 392 ? 6.006 14.952 15.813 1.00 73.75 392 ALA A O 1
ATOM 2985 N N . SER A 1 393 ? 5.979 15.961 17.815 1.00 73.81 393 SER A N 1
ATOM 2986 C CA . SER A 1 393 ? 7.427 16.229 17.860 1.00 73.81 393 SER A CA 1
ATOM 2987 C C . SER A 1 393 ? 8.302 14.973 17.887 1.00 73.81 393 SER A C 1
ATOM 2989 O O . SER A 1 393 ? 9.485 15.059 17.565 1.00 73.81 393 SER A O 1
ATOM 2991 N N . SER A 1 394 ? 7.737 13.821 18.250 1.00 77.31 394 SER A N 1
ATOM 2992 C CA . SER A 1 394 ? 8.427 12.533 18.282 1.00 77.31 394 SER A CA 1
ATOM 2993 C C . SER A 1 394 ? 7.506 11.389 17.826 1.00 77.31 394 SER A C 1
ATOM 2995 O O . SER A 1 394 ? 6.278 11.506 17.927 1.00 77.31 394 SER A O 1
ATOM 2997 N N . PRO A 1 395 ? 8.068 10.247 17.375 1.00 75.00 395 PRO A N 1
ATOM 2998 C CA . PRO A 1 395 ? 7.298 9.023 17.120 1.00 75.00 395 PRO A CA 1
ATOM 2999 C C . PRO A 1 395 ? 6.489 8.559 18.333 1.00 75.00 395 PRO A C 1
ATOM 3001 O O . PRO A 1 395 ? 5.366 8.073 18.194 1.00 75.00 395 PRO A O 1
ATOM 3004 N N . THR A 1 396 ? 7.065 8.720 19.524 1.00 81.81 396 THR A N 1
ATOM 3005 C CA . THR A 1 396 ? 6.484 8.323 20.806 1.00 81.81 396 THR A CA 1
ATOM 3006 C C . THR A 1 396 ? 5.211 9.118 21.079 1.00 81.81 396 THR A C 1
ATOM 3008 O O . THR A 1 396 ? 4.138 8.534 21.240 1.00 81.81 396 THR A O 1
ATOM 3011 N N . LEU A 1 397 ? 5.288 10.452 21.031 1.00 83.06 397 LEU A N 1
ATOM 3012 C CA . LEU A 1 397 ? 4.114 11.310 21.192 1.00 83.06 397 LEU A CA 1
ATOM 3013 C C . LEU A 1 397 ? 3.095 11.111 20.073 1.00 83.06 397 LEU A C 1
ATOM 3015 O O . LEU A 1 397 ? 1.895 11.148 20.335 1.00 83.06 397 LEU A O 1
ATOM 3019 N N . HIS A 1 398 ? 3.541 10.871 18.839 1.00 82.88 398 HIS A N 1
ATOM 3020 C CA . HIS A 1 398 ? 2.620 10.650 17.726 1.00 82.88 398 HIS A CA 1
ATOM 3021 C C . HIS A 1 398 ? 1.819 9.354 17.911 1.00 82.88 398 HIS A C 1
ATOM 3023 O O . HIS A 1 398 ? 0.611 9.321 17.679 1.00 82.88 398 HIS A O 1
ATOM 3029 N N . THR A 1 399 ? 2.463 8.305 18.421 1.00 83.69 399 THR A N 1
ATOM 3030 C CA . THR A 1 399 ? 1.797 7.046 18.780 1.00 83.69 399 THR A CA 1
ATOM 3031 C C . THR A 1 399 ? 0.766 7.255 19.881 1.00 83.69 399 THR A C 1
ATOM 3033 O O . THR A 1 399 ? -0.373 6.808 19.744 1.00 83.69 399 THR A O 1
ATOM 3036 N N . VAL A 1 400 ? 1.128 7.985 20.940 1.00 88.62 400 VAL A N 1
ATOM 3037 C CA . VAL A 1 400 ? 0.199 8.342 22.024 1.00 88.62 400 VAL A CA 1
ATOM 3038 C C . VAL A 1 400 ? -0.983 9.158 21.495 1.00 88.62 400 VAL A C 1
ATOM 3040 O O . VAL A 1 400 ? -2.119 8.913 21.890 1.00 88.62 400 VAL A O 1
ATOM 3043 N N . ALA A 1 401 ? -0.755 10.071 20.551 1.00 87.75 401 ALA A N 1
ATOM 3044 C CA . ALA A 1 401 ? -1.814 10.855 19.924 1.00 87.75 401 ALA A CA 1
ATOM 3045 C C . ALA A 1 401 ? -2.764 10.009 19.058 1.00 87.75 401 ALA A C 1
ATOM 3047 O O . ALA A 1 401 ? -3.981 10.195 19.104 1.00 87.75 401 ALA A O 1
ATOM 3048 N N . ARG A 1 402 ? -2.249 9.016 18.329 1.00 87.12 402 ARG A N 1
ATOM 3049 C CA . ARG A 1 402 ? -3.085 8.043 17.604 1.00 87.12 402 ARG A CA 1
ATOM 3050 C C . ARG A 1 402 ? -3.864 7.122 18.549 1.00 87.12 402 ARG A C 1
ATOM 3052 O O . ARG A 1 402 ? -5.034 6.825 18.287 1.00 87.12 402 ARG A O 1
ATOM 3059 N N . ALA A 1 403 ? -3.256 6.713 19.662 1.00 89.94 403 ALA A N 1
ATOM 3060 C CA . ALA A 1 403 ? -3.943 5.963 20.711 1.00 89.94 403 ALA A CA 1
ATOM 3061 C C . ALA A 1 403 ? -5.060 6.797 21.357 1.00 89.94 403 ALA A C 1
ATOM 3063 O O . ALA A 1 403 ? -6.166 6.291 21.522 1.00 89.94 403 ALA A O 1
ATOM 3064 N N . HIS A 1 404 ? -4.817 8.085 21.623 1.00 91.88 404 HIS A N 1
ATOM 3065 C CA . HIS A 1 404 ? -5.825 9.026 22.117 1.00 91.88 404 HIS A CA 1
ATOM 3066 C C . HIS A 1 404 ? -7.059 9.079 21.210 1.00 91.88 404 HIS A C 1
ATOM 3068 O O . HIS A 1 404 ? -8.181 8.908 21.686 1.00 91.88 404 HIS A O 1
ATOM 3074 N N . ALA A 1 405 ? -6.860 9.270 19.901 1.00 88.50 405 ALA A N 1
ATOM 3075 C CA . ALA A 1 405 ? -7.960 9.345 18.940 1.00 88.50 405 ALA A CA 1
ATOM 3076 C C . ALA A 1 405 ? -8.785 8.048 18.897 1.00 88.50 405 ALA A C 1
ATOM 3078 O O . ALA A 1 405 ? -10.014 8.086 18.874 1.00 88.50 405 ALA A O 1
ATOM 3079 N N . THR A 1 406 ? -8.116 6.896 18.954 1.00 90.69 406 THR A N 1
ATOM 3080 C CA . THR A 1 406 ? -8.781 5.583 18.974 1.00 90.69 406 THR A CA 1
ATOM 3081 C C . THR A 1 406 ? -9.550 5.369 20.279 1.00 90.69 406 THR A C 1
ATOM 3083 O O . THR A 1 406 ? -10.719 4.989 2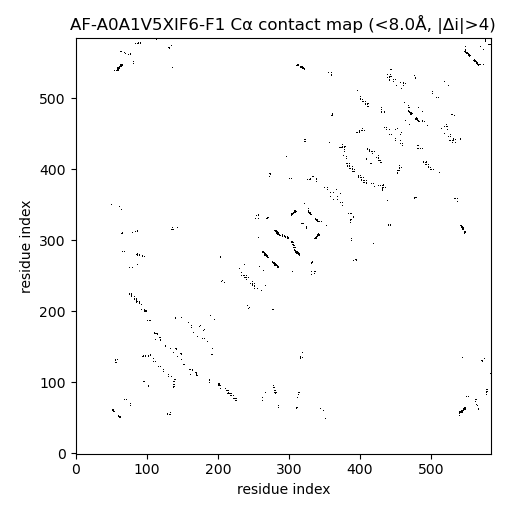0.256 1.00 90.69 406 THR A O 1
ATOM 3086 N N . ALA A 1 407 ? -8.933 5.685 21.420 1.00 92.69 407 ALA A N 1
ATOM 3087 C CA . ALA A 1 407 ? -9.570 5.608 22.730 1.00 92.69 407 ALA A CA 1
ATOM 3088 C C . ALA A 1 407 ? -10.790 6.538 22.823 1.00 92.69 407 ALA A C 1
ATOM 3090 O O . ALA A 1 407 ? -11.795 6.159 23.414 1.00 92.69 407 ALA A O 1
ATOM 3091 N N . ALA A 1 408 ? -10.757 7.718 22.192 1.00 89.38 408 ALA A N 1
ATOM 3092 C CA . ALA A 1 408 ? -11.905 8.622 22.132 1.00 89.38 408 ALA A CA 1
ATOM 3093 C C . ALA A 1 408 ? -13.110 8.006 21.403 1.00 89.38 408 ALA A C 1
ATOM 3095 O O . ALA A 1 408 ? -14.236 8.134 21.888 1.00 89.38 408 ALA A O 1
ATOM 3096 N N . VAL A 1 409 ? -12.874 7.302 20.289 1.00 88.06 409 VAL A N 1
ATOM 3097 C CA . VAL A 1 409 ? -13.920 6.557 19.567 1.00 88.06 409 VAL A CA 1
ATOM 3098 C C . VAL A 1 409 ? -14.484 5.437 20.440 1.00 88.06 409 VAL A C 1
ATOM 3100 O O . VAL A 1 409 ? -15.697 5.340 20.614 1.00 88.06 409 VAL A O 1
ATOM 3103 N N . LEU A 1 410 ? -13.609 4.626 21.037 1.00 91.06 410 LEU A N 1
ATOM 3104 C CA . LEU A 1 410 ? -14.006 3.465 21.839 1.00 91.06 410 LEU A CA 1
ATOM 3105 C C . LEU A 1 410 ? -14.685 3.846 23.168 1.00 91.06 410 LEU A C 1
ATOM 3107 O O . LEU A 1 410 ? -15.520 3.096 23.666 1.00 91.06 410 LEU A O 1
ATOM 3111 N N . ALA A 1 411 ? -14.356 5.007 23.740 1.00 90.06 411 ALA A N 1
ATOM 3112 C CA . ALA A 1 411 ? -14.939 5.512 24.984 1.00 90.06 411 ALA A CA 1
ATOM 3113 C C . ALA A 1 411 ? -16.337 6.117 24.807 1.00 90.06 411 ALA A C 1
ATOM 3115 O O . ALA A 1 411 ? -17.078 6.278 25.777 1.00 90.06 411 ALA A O 1
ATOM 3116 N N . SER A 1 412 ? -16.685 6.562 23.601 1.00 84.88 412 SER A N 1
ATOM 3117 C CA . SER A 1 412 ? -17.942 7.274 23.341 1.00 84.88 412 SER A CA 1
ATOM 3118 C C . SER A 1 412 ? -18.503 6.913 21.965 1.00 84.88 412 SER A C 1
ATOM 3120 O O . SER A 1 412 ? -18.694 7.793 21.125 1.00 84.88 412 SER A O 1
ATOM 3122 N N . PRO A 1 413 ? -18.804 5.625 21.723 1.00 79.69 413 PRO A N 1
ATOM 3123 C CA . PRO A 1 413 ? -19.140 5.121 20.393 1.00 79.69 413 PRO A CA 1
ATOM 3124 C C . PRO A 1 413 ? -20.413 5.766 19.818 1.00 79.69 413 PRO A C 1
ATOM 3126 O O . PRO A 1 413 ? -20.504 6.010 18.617 1.00 79.69 413 PRO A O 1
ATOM 3129 N N . LEU A 1 414 ? -21.370 6.139 20.677 1.00 82.88 414 LEU A N 1
ATOM 3130 C CA . LEU A 1 414 ? -22.609 6.813 20.271 1.00 82.88 414 LEU A CA 1
ATOM 3131 C C . LEU A 1 414 ? -22.376 8.198 19.651 1.00 82.88 414 LEU A C 1
ATOM 3133 O O . LEU A 1 414 ? -23.138 8.590 18.766 1.00 82.88 414 LEU A O 1
ATOM 3137 N N . SER A 1 415 ? -21.307 8.901 20.043 1.00 78.38 415 SER A N 1
ATOM 3138 C CA . SER A 1 415 ? -20.911 10.183 19.437 1.00 78.38 415 SER A CA 1
ATOM 3139 C C . SER A 1 415 ? -20.501 10.039 17.969 1.00 78.38 415 SER A C 1
ATOM 3141 O O . SER A 1 415 ? -20.442 11.028 17.250 1.00 78.38 415 SER A O 1
ATOM 3143 N N . PHE A 1 416 ? -20.237 8.808 17.527 1.00 74.81 416 PHE A N 1
ATOM 3144 C CA . PHE A 1 416 ? -19.867 8.459 16.159 1.00 74.81 416 PHE A CA 1
ATOM 3145 C C . PHE A 1 416 ? -20.954 7.626 15.467 1.00 74.81 416 PHE A C 1
ATOM 3147 O O . PHE A 1 416 ? -20.718 7.100 14.385 1.00 74.81 416 PHE A O 1
ATOM 3154 N N . SER A 1 417 ? -22.142 7.481 16.067 1.00 77.56 417 SER A N 1
ATOM 3155 C CA . SER A 1 417 ? -23.195 6.588 15.557 1.00 77.56 417 SER A CA 1
ATOM 3156 C C . SER A 1 417 ? -23.692 6.954 14.158 1.00 77.56 417 SER A C 1
ATOM 3158 O O . SER A 1 417 ? -24.039 6.059 13.392 1.00 77.56 417 SER A O 1
ATOM 3160 N N . ASP A 1 418 ? -23.660 8.235 13.794 1.00 73.06 418 ASP A N 1
ATOM 3161 C CA . ASP A 1 418 ? -24.033 8.706 12.455 1.00 73.06 418 ASP A CA 1
ATOM 3162 C C . ASP A 1 418 ? -22.978 8.374 11.385 1.00 73.06 418 ASP A C 1
ATOM 3164 O O . ASP A 1 418 ? -23.252 8.474 10.191 1.00 73.06 418 ASP A O 1
ATOM 3168 N N . LEU A 1 419 ? -21.790 7.911 11.794 1.00 68.62 419 LEU A N 1
ATOM 3169 C CA . LEU A 1 419 ? -20.752 7.409 10.887 1.00 68.62 419 LEU A CA 1
ATOM 3170 C C . LEU A 1 419 ? -20.964 5.944 10.497 1.00 68.62 419 LEU A C 1
ATOM 3172 O O . LEU A 1 419 ? -20.307 5.448 9.578 1.00 68.62 419 LEU A O 1
ATOM 3176 N N . PHE A 1 420 ? -21.862 5.245 11.193 1.00 72.00 420 PHE A N 1
ATOM 3177 C CA . PHE A 1 420 ? -22.212 3.866 10.897 1.00 72.00 420 PHE A CA 1
ATOM 3178 C C . PHE A 1 420 ? -23.502 3.812 10.085 1.00 72.00 420 PHE A C 1
ATOM 3180 O O . PHE A 1 420 ? -24.548 4.290 10.520 1.00 72.00 420 PHE A O 1
ATOM 3187 N N . ALA A 1 421 ? -23.449 3.143 8.932 1.00 71.94 421 ALA A N 1
ATOM 3188 C CA . ALA A 1 421 ? -24.656 2.826 8.170 1.00 71.94 421 ALA A CA 1
ATOM 3189 C C . ALA A 1 421 ? -25.593 1.901 8.968 1.00 71.94 421 ALA A C 1
ATOM 3191 O O . ALA A 1 421 ? -26.810 2.080 8.955 1.00 71.94 421 ALA A O 1
ATOM 3192 N N . ASP A 1 422 ? -25.017 0.947 9.707 1.00 81.06 422 ASP A N 1
ATOM 3193 C CA . ASP A 1 422 ? -25.740 0.114 10.659 1.00 81.06 422 ASP A CA 1
ATOM 3194 C C . ASP A 1 422 ? -25.339 0.450 12.097 1.00 81.06 422 ASP A C 1
ATOM 3196 O O . ASP A 1 422 ? -24.226 0.169 12.550 1.00 81.06 422 ASP A O 1
ATOM 3200 N N . ARG A 1 423 ? -26.295 1.008 12.841 1.00 80.81 423 ARG A N 1
ATOM 3201 C CA . ARG A 1 423 ? -26.115 1.392 14.241 1.00 80.81 423 ARG A CA 1
ATOM 3202 C C . ARG A 1 423 ? -25.866 0.206 15.176 1.00 80.81 423 ARG A C 1
ATOM 3204 O O . ARG A 1 423 ? -25.335 0.423 16.259 1.00 80.81 423 ARG A O 1
ATOM 3211 N N . THR A 1 424 ? -26.186 -1.029 14.787 1.00 84.12 424 THR A N 1
ATOM 3212 C CA . THR A 1 424 ? -25.845 -2.223 15.583 1.00 84.12 424 THR A CA 1
ATOM 3213 C C . THR A 1 424 ? -24.333 -2.397 15.734 1.00 84.12 424 THR A C 1
ATOM 3215 O O . THR A 1 424 ? -23.872 -2.802 16.800 1.00 84.12 424 THR A O 1
ATOM 3218 N N . CYS A 1 425 ? -23.543 -1.973 14.740 1.00 86.62 425 CYS A N 1
ATOM 3219 C CA . CYS A 1 425 ? -22.083 -2.041 14.799 1.00 86.62 425 CYS A CA 1
ATOM 3220 C C . CYS A 1 425 ? -21.464 -1.123 15.858 1.00 86.62 425 CYS A C 1
ATOM 3222 O O . CYS A 1 425 ? -20.370 -1.404 16.341 1.00 86.62 425 CYS A O 1
ATOM 3224 N N . VAL A 1 426 ? -22.177 -0.073 16.277 1.00 85.69 426 VAL A N 1
ATOM 3225 C CA . VAL A 1 426 ? -21.735 0.841 17.342 1.00 85.69 426 VAL A CA 1
ATOM 3226 C C . VAL A 1 426 ? -21.539 0.088 18.661 1.00 85.69 426 VAL A C 1
ATOM 3228 O O . VAL A 1 426 ? -20.591 0.362 19.394 1.00 85.69 426 VAL A O 1
ATOM 3231 N N . ASN A 1 427 ? -22.403 -0.891 18.942 1.00 86.00 427 ASN A N 1
ATOM 3232 C CA . ASN A 1 427 ? -22.364 -1.669 20.182 1.00 86.00 427 ASN A CA 1
ATOM 3233 C C . ASN A 1 427 ? -21.286 -2.759 20.178 1.00 86.00 427 ASN A C 1
ATOM 3235 O O . ASN A 1 427 ? -20.970 -3.277 21.240 1.00 86.00 427 ASN A O 1
ATOM 3239 N N . LEU A 1 428 ? -20.738 -3.091 19.004 1.00 89.44 428 LEU A N 1
ATOM 3240 C CA . LEU A 1 428 ? -19.718 -4.128 18.815 1.00 89.44 428 LEU A CA 1
ATOM 3241 C C . LEU A 1 428 ? -18.315 -3.539 18.615 1.00 89.44 428 LEU A C 1
ATOM 3243 O O . LEU A 1 428 ? -17.388 -4.226 18.177 1.00 89.44 428 LEU A O 1
ATOM 3247 N N . LEU A 1 429 ? -18.145 -2.238 18.866 1.00 88.62 429 LEU A N 1
ATOM 3248 C CA . LEU A 1 429 ? -16.889 -1.535 18.618 1.00 88.62 429 LEU A CA 1
ATOM 3249 C C . LEU A 1 429 ? -15.731 -2.087 19.459 1.00 88.62 429 LEU A C 1
ATOM 3251 O O . LEU A 1 429 ? -14.625 -2.230 18.945 1.00 88.62 429 LEU A O 1
ATOM 3255 N N . GLY A 1 430 ? -15.975 -2.433 20.727 1.00 91.38 430 GLY A N 1
ATOM 3256 C CA . GLY A 1 430 ? -14.950 -3.012 21.599 1.00 91.38 430 GLY A CA 1
ATOM 3257 C C . GLY A 1 430 ? -14.526 -4.408 21.143 1.00 91.38 430 GLY A C 1
ATOM 3258 O O . GLY A 1 430 ? -13.338 -4.697 21.019 1.00 91.38 430 GLY A O 1
ATOM 3259 N N . GLU A 1 431 ? -15.497 -5.258 20.823 1.00 91.75 431 GLU A N 1
ATOM 3260 C CA . GLU A 1 431 ? -15.301 -6.631 20.363 1.00 91.75 431 GLU A CA 1
ATOM 3261 C C . GLU A 1 431 ? -14.570 -6.666 19.018 1.00 91.75 431 GLU A C 1
ATOM 3263 O O . GLU A 1 431 ? -13.575 -7.376 18.861 1.00 91.75 431 GLU A O 1
ATOM 3268 N N . THR A 1 432 ? -15.021 -5.859 18.054 1.00 89.06 432 THR A N 1
ATOM 3269 C CA . THR A 1 432 ? -14.372 -5.752 16.739 1.00 89.06 432 THR A CA 1
ATOM 3270 C C . THR A 1 432 ? -12.965 -5.167 16.844 1.00 89.06 432 THR A C 1
ATOM 3272 O O . THR A 1 432 ? -12.069 -5.624 16.131 1.00 89.06 432 THR A O 1
ATOM 3275 N N . TYR A 1 433 ? -12.731 -4.221 17.762 1.00 90.94 433 TYR A N 1
ATOM 3276 C CA . TYR A 1 433 ? -11.397 -3.686 18.024 1.00 90.94 433 TYR A CA 1
ATOM 3277 C C . TYR A 1 433 ? -10.443 -4.735 18.596 1.00 90.94 433 TYR A C 1
ATOM 3279 O O . TYR A 1 433 ? -9.326 -4.871 18.095 1.00 90.94 433 TYR A O 1
ATOM 3287 N N . LEU A 1 434 ? -10.865 -5.496 19.611 1.00 91.94 434 LEU A N 1
ATOM 3288 C CA . LEU A 1 434 ? -10.037 -6.545 20.212 1.00 91.94 434 LEU A CA 1
ATOM 3289 C C . LEU A 1 434 ? -9.736 -7.670 19.219 1.00 91.94 434 LEU A C 1
ATOM 3291 O O . LEU A 1 434 ? -8.586 -8.096 19.119 1.00 91.94 434 LEU A O 1
ATOM 3295 N N . LEU A 1 435 ? -10.736 -8.098 18.441 1.00 89.31 435 LEU A N 1
ATOM 3296 C CA . LEU A 1 435 ? -10.571 -9.100 17.385 1.00 89.31 435 LEU A CA 1
ATOM 3297 C C . LEU A 1 435 ? -9.529 -8.655 16.347 1.00 89.31 435 LEU A C 1
ATOM 3299 O O . LEU A 1 435 ? -8.609 -9.409 16.021 1.00 89.31 435 LEU A O 1
ATOM 3303 N N . ALA A 1 436 ? -9.659 -7.420 15.851 1.00 86.00 436 ALA A N 1
ATOM 3304 C CA . ALA A 1 436 ? -8.747 -6.847 14.868 1.00 86.00 436 ALA A CA 1
ATOM 3305 C C . ALA A 1 436 ? -7.331 -6.667 15.426 1.00 86.00 436 ALA A C 1
ATOM 3307 O O . ALA A 1 436 ? -6.369 -7.090 14.790 1.00 86.00 436 ALA A O 1
ATOM 3308 N N . SER A 1 437 ? -7.211 -6.076 16.615 1.00 86.31 437 SER A N 1
ATOM 3309 C CA . SER A 1 437 ? -5.922 -5.738 17.226 1.00 86.31 437 SER A CA 1
ATOM 3310 C C . SER A 1 437 ? -5.147 -6.989 17.632 1.00 86.31 437 SER A C 1
ATOM 3312 O O . SER A 1 437 ? -3.941 -7.060 17.431 1.00 86.31 437 SER A O 1
ATOM 3314 N N . PHE A 1 438 ? -5.822 -8.019 18.153 1.00 87.69 438 PHE A N 1
ATOM 3315 C CA . PHE A 1 438 ? -5.159 -9.288 18.457 1.00 87.69 438 PHE A CA 1
ATOM 3316 C C . PHE A 1 438 ? -4.710 -10.010 17.182 1.00 87.69 438 PHE A C 1
ATOM 3318 O O . PHE A 1 438 ? -3.626 -10.585 17.151 1.00 87.69 438 PHE A O 1
ATOM 3325 N N . PHE A 1 439 ? -5.497 -9.930 16.102 1.00 85.88 439 PHE A N 1
ATOM 3326 C CA . PHE A 1 439 ? -5.084 -10.474 14.808 1.00 85.88 439 PHE A CA 1
ATOM 3327 C C . PHE A 1 439 ? -3.843 -9.738 14.287 1.00 85.88 439 PHE A C 1
ATOM 3329 O O . PHE A 1 439 ? -2.883 -10.383 13.872 1.00 85.88 439 PHE A O 1
ATOM 3336 N N . GLU A 1 440 ? -3.843 -8.402 14.368 1.00 80.94 440 GLU A N 1
ATOM 3337 C CA . GLU A 1 440 ? -2.741 -7.514 13.978 1.00 80.94 440 GLU A CA 1
ATOM 3338 C C . GLU A 1 440 ? -1.416 -7.897 14.652 1.00 80.94 440 GLU A C 1
ATOM 3340 O O . GLU A 1 440 ? -0.405 -8.028 13.958 1.00 80.94 440 GLU A O 1
ATOM 3345 N N . LEU A 1 441 ? -1.430 -8.196 15.958 1.00 80.69 441 LEU A N 1
ATOM 3346 C CA . LEU A 1 441 ? -0.244 -8.670 16.688 1.00 80.69 441 LEU A CA 1
ATOM 3347 C C . LEU A 1 441 ? 0.386 -9.924 16.060 1.00 80.69 441 LEU A C 1
ATOM 3349 O O . LEU A 1 441 ? 1.605 -10.087 16.081 1.00 80.69 441 LEU A O 1
ATOM 3353 N N . GLY A 1 442 ? -0.424 -10.819 15.486 1.00 78.31 442 GLY A N 1
ATOM 3354 C CA . GLY A 1 442 ? 0.071 -12.030 14.827 1.00 78.31 442 GLY A CA 1
ATOM 3355 C C . GLY A 1 442 ? 0.692 -11.789 13.448 1.00 78.31 442 GLY A C 1
ATOM 3356 O O . GLY A 1 442 ? 1.382 -12.663 12.918 1.00 78.31 442 GLY A O 1
ATOM 3357 N N . LEU A 1 443 ? 0.448 -10.617 12.861 1.00 75.25 443 LEU A N 1
ATOM 3358 C CA . LEU A 1 443 ? 0.897 -10.223 11.521 1.00 75.25 443 LEU A CA 1
ATOM 3359 C C . LEU A 1 443 ? 2.202 -9.421 11.580 1.00 75.25 443 LEU A C 1
ATOM 3361 O O . LEU A 1 443 ? 2.973 -9.404 10.610 1.00 75.25 443 LEU A O 1
ATOM 3365 N N . GLU A 1 444 ? 2.452 -8.769 12.716 1.00 67.88 444 GLU A N 1
ATOM 3366 C CA . GLU A 1 444 ? 3.718 -8.122 13.035 1.00 67.88 444 GLU A CA 1
ATOM 3367 C C . GLU A 1 444 ? 4.877 -9.133 12.995 1.00 67.88 444 GLU A C 1
ATOM 3369 O O . GLU A 1 444 ? 4.708 -10.331 13.230 1.00 67.88 444 GLU A O 1
ATOM 3374 N N . GLY A 1 445 ? 6.058 -8.649 12.587 1.00 56.25 445 GLY A N 1
ATOM 3375 C CA . GLY A 1 445 ? 7.277 -9.447 12.410 1.00 56.25 445 GLY A CA 1
ATOM 3376 C C . GLY A 1 445 ? 7.822 -10.020 13.723 1.00 56.25 445 GLY A C 1
ATOM 3377 O O . GLY A 1 445 ? 7.072 -10.497 14.562 1.00 56.25 445 GLY A O 1
ATOM 3378 N N . THR A 1 446 ? 9.141 -10.030 13.904 1.00 50.75 446 THR A N 1
ATOM 3379 C CA . THR A 1 446 ? 9.831 -10.513 15.122 1.00 50.75 446 THR A CA 1
ATOM 3380 C C . THR A 1 446 ? 9.280 -9.895 16.426 1.00 50.75 446 THR A C 1
ATOM 3382 O O . THR A 1 446 ? 8.556 -8.901 16.402 1.00 50.75 446 THR A O 1
ATOM 3385 N N . GLU A 1 447 ? 9.588 -10.474 17.597 1.00 47.75 447 GLU A N 1
ATOM 3386 C CA . GLU A 1 447 ? 9.174 -9.913 18.906 1.00 47.75 447 GLU A CA 1
ATOM 3387 C C . GLU A 1 447 ? 9.604 -8.443 19.091 1.00 47.75 447 GLU A C 1
ATOM 3389 O O . GLU A 1 447 ? 8.848 -7.655 19.650 1.00 47.75 447 GLU A O 1
ATOM 3394 N N . GLU A 1 448 ? 10.739 -8.032 18.515 1.00 45.97 448 GLU A N 1
ATOM 3395 C CA . GLU A 1 448 ? 11.212 -6.638 18.506 1.00 45.97 448 GLU A CA 1
ATOM 3396 C C . GLU A 1 448 ? 10.385 -5.708 17.597 1.00 45.97 448 GLU A C 1
ATOM 3398 O O . GLU A 1 448 ? 10.310 -4.505 17.840 1.00 45.97 448 GLU A O 1
ATOM 3403 N N . ALA A 1 449 ? 9.733 -6.235 16.555 1.00 43.50 449 ALA A N 1
ATOM 3404 C CA . ALA A 1 449 ? 8.838 -5.457 15.698 1.00 43.50 449 ALA A CA 1
ATOM 3405 C C . ALA A 1 449 ? 7.485 -5.169 16.371 1.00 43.50 449 ALA A C 1
ATOM 3407 O O . ALA A 1 449 ? 6.907 -4.119 16.108 1.00 43.50 449 ALA A O 1
ATOM 3408 N N . SER A 1 450 ? 7.025 -6.062 17.255 1.00 43.28 450 SER A N 1
ATOM 3409 C CA . SER A 1 450 ? 5.828 -5.869 18.092 1.00 43.28 450 SER A CA 1
ATOM 3410 C C . SER A 1 450 ? 6.114 -5.028 19.347 1.00 43.28 450 SER A C 1
ATOM 3412 O O . SER A 1 450 ? 5.222 -4.404 19.913 1.00 43.28 450 SER A O 1
ATOM 3414 N N . ALA A 1 451 ? 7.392 -4.894 19.725 1.00 43.91 451 ALA A N 1
ATOM 3415 C CA . ALA A 1 451 ? 7.871 -3.893 20.681 1.00 43.91 451 ALA A CA 1
ATOM 3416 C C . ALA A 1 451 ? 7.901 -2.455 20.108 1.00 43.91 451 ALA A C 1
ATOM 3418 O O . ALA A 1 451 ? 8.432 -1.541 20.738 1.00 43.91 451 ALA A O 1
ATOM 3419 N N . ARG A 1 452 ? 7.353 -2.229 18.905 1.00 55.75 452 ARG A N 1
ATOM 3420 C CA . ARG A 1 452 ? 7.229 -0.892 18.318 1.00 55.75 452 ARG A CA 1
ATOM 3421 C C . ARG A 1 452 ? 5.981 -0.190 18.839 1.00 55.75 452 ARG A C 1
ATOM 3423 O O . ARG A 1 452 ? 4.972 -0.802 19.160 1.00 55.75 452 ARG A O 1
ATOM 3430 N N . LEU A 1 453 ? 6.089 1.130 18.872 1.00 64.81 453 LEU A N 1
ATOM 3431 C CA . LEU A 1 453 ? 5.092 2.115 19.268 1.00 64.81 453 LEU A CA 1
ATOM 3432 C C . LEU A 1 453 ? 3.810 2.008 18.402 1.00 64.81 453 LEU A C 1
ATOM 3434 O O . LEU A 1 453 ? 3.603 2.828 17.510 1.00 64.81 453 LEU A O 1
ATOM 3438 N N . THR A 1 454 ? 2.953 1.002 18.607 1.00 77.06 454 THR A N 1
ATOM 3439 C CA . THR A 1 454 ? 1.653 0.924 17.917 1.00 77.06 454 THR A CA 1
ATOM 3440 C C . THR A 1 454 ? 0.529 1.385 18.846 1.00 77.06 454 THR A C 1
ATOM 3442 O O . THR A 1 454 ? 0.544 1.089 20.046 1.00 77.06 454 THR A O 1
ATOM 3445 N N . PRO A 1 455 ? -0.480 2.107 18.322 1.00 82.50 455 PRO A N 1
ATOM 3446 C CA . PRO A 1 455 ? -1.668 2.451 19.101 1.00 82.50 455 PRO A CA 1
ATOM 3447 C C . PRO A 1 455 ? -2.384 1.205 19.638 1.00 82.50 455 PRO A C 1
ATOM 3449 O O . PRO A 1 455 ? -2.822 1.202 20.788 1.00 82.50 455 PRO A O 1
ATOM 3452 N N . SER A 1 456 ? -2.450 0.142 18.825 1.00 84.62 456 SER A N 1
ATOM 3453 C CA . SER A 1 456 ? -3.094 -1.127 19.167 1.00 84.62 456 SER A CA 1
ATOM 3454 C C . SER A 1 456 ? -2.449 -1.788 20.386 1.00 84.62 456 SER A C 1
ATOM 3456 O O . SER A 1 456 ? -3.157 -2.098 21.344 1.00 84.62 456 SER A O 1
ATOM 3458 N N . ALA A 1 457 ? -1.116 -1.931 20.406 1.00 82.12 457 ALA A N 1
ATOM 3459 C CA . ALA A 1 457 ? -0.397 -2.533 21.532 1.00 82.12 457 ALA A CA 1
ATOM 3460 C C . ALA A 1 457 ? -0.563 -1.726 22.831 1.00 82.12 457 ALA A C 1
ATOM 3462 O O . ALA A 1 457 ? -0.822 -2.305 23.887 1.00 82.12 457 ALA A O 1
ATOM 3463 N N . LEU A 1 458 ? -0.494 -0.390 22.752 1.00 87.38 458 LEU A N 1
ATOM 3464 C CA . LEU A 1 458 ? -0.712 0.492 23.903 1.00 87.38 458 LEU A CA 1
ATOM 3465 C C . LEU A 1 458 ? -2.120 0.302 24.487 1.00 87.38 458 LEU A C 1
ATOM 3467 O O . LEU A 1 458 ? -2.270 0.089 25.690 1.00 87.38 458 LEU A O 1
ATOM 3471 N N . ILE A 1 459 ? -3.155 0.338 23.643 1.00 91.25 459 ILE A N 1
ATOM 3472 C CA . ILE A 1 459 ? -4.549 0.209 24.093 1.00 91.25 459 ILE A CA 1
ATOM 3473 C C . ILE A 1 459 ? -4.816 -1.192 24.656 1.00 91.25 459 ILE A C 1
ATOM 3475 O O . ILE A 1 459 ? -5.437 -1.304 25.713 1.00 91.25 459 ILE A O 1
ATOM 3479 N N . LEU A 1 460 ? -4.332 -2.249 23.992 1.00 89.69 460 LEU A N 1
ATOM 3480 C CA . LEU A 1 460 ? -4.472 -3.629 24.465 1.00 89.69 460 LEU A CA 1
ATOM 3481 C C . LEU A 1 460 ? -3.816 -3.824 25.833 1.00 89.69 460 LEU A C 1
ATOM 3483 O O . LEU A 1 460 ? -4.436 -4.393 26.733 1.00 89.69 460 LEU A O 1
ATOM 3487 N N . SER A 1 461 ? -2.588 -3.334 26.015 1.00 87.81 461 SER A N 1
ATOM 3488 C CA . SER A 1 461 ? -1.900 -3.468 27.297 1.00 87.81 461 SER A CA 1
ATOM 3489 C C . SER A 1 461 ? -2.573 -2.657 28.396 1.00 87.81 461 SER A C 1
ATOM 3491 O O . SER A 1 461 ? -2.820 -3.189 29.479 1.00 87.81 461 SER A O 1
ATOM 3493 N N . TYR A 1 462 ? -2.927 -1.397 28.124 1.00 91.00 462 TYR A N 1
ATOM 3494 C CA . TYR A 1 462 ? -3.615 -0.559 29.103 1.00 91.00 462 TYR A CA 1
ATOM 3495 C C . TYR A 1 462 ? -4.935 -1.199 29.543 1.00 91.00 462 TYR A C 1
ATOM 3497 O O . TYR A 1 462 ? -5.179 -1.360 30.737 1.00 91.00 462 TYR A O 1
ATOM 3505 N N . ALA A 1 463 ? -5.763 -1.638 28.591 1.00 93.12 463 ALA A N 1
ATOM 3506 C CA . ALA A 1 463 ? -7.032 -2.290 28.893 1.00 93.12 463 ALA A CA 1
ATOM 3507 C C . ALA A 1 463 ? -6.847 -3.595 29.681 1.00 93.12 463 ALA A C 1
ATOM 3509 O O . ALA A 1 463 ? -7.609 -3.864 30.611 1.00 93.12 463 ALA A O 1
ATOM 3510 N N . SER A 1 464 ? -5.809 -4.377 29.369 1.00 91.50 464 SER A N 1
ATOM 3511 C CA . SER A 1 464 ? -5.470 -5.574 30.138 1.00 91.50 464 SER A CA 1
ATOM 3512 C C . SER A 1 464 ? -5.090 -5.250 31.583 1.00 91.50 464 SER A C 1
ATOM 3514 O O . SER A 1 464 ? -5.535 -5.947 32.491 1.00 91.50 464 SER A O 1
ATOM 3516 N N . GLN A 1 465 ? -4.275 -4.217 31.811 1.00 89.31 465 GLN A N 1
ATOM 3517 C CA . GLN A 1 465 ? -3.826 -3.818 33.151 1.00 89.31 465 GLN A CA 1
ATOM 3518 C C . GLN A 1 465 ? -4.977 -3.310 34.022 1.00 89.31 465 GLN A C 1
ATOM 3520 O O . GLN A 1 465 ? -4.958 -3.502 35.235 1.00 89.31 465 GLN A O 1
ATOM 3525 N N . GLN A 1 466 ? -5.995 -2.708 33.404 1.00 92.50 466 GLN A N 1
ATOM 3526 C CA . GLN A 1 466 ? -7.220 -2.287 34.088 1.00 92.50 466 GLN A CA 1
ATOM 3527 C C . GLN A 1 466 ? -8.248 -3.422 34.258 1.00 92.50 466 GLN A C 1
ATOM 3529 O O . GLN A 1 466 ? -9.316 -3.196 34.820 1.00 92.50 466 GLN A O 1
ATOM 3534 N N . GLY A 1 467 ? -7.961 -4.640 33.780 1.00 92.94 467 GLY A N 1
ATOM 3535 C CA . GLY A 1 467 ? -8.888 -5.774 33.863 1.00 92.94 467 GLY A CA 1
ATOM 3536 C C . GLY A 1 467 ? -10.101 -5.666 32.930 1.00 92.94 467 GLY A C 1
ATOM 3537 O O . GLY A 1 467 ? -11.094 -6.354 33.141 1.00 92.94 467 GLY A O 1
ATOM 3538 N N . ALA A 1 468 ? -10.028 -4.822 31.895 1.00 95.38 468 ALA A N 1
ATOM 3539 C CA . ALA A 1 468 ? -11.115 -4.589 30.941 1.00 95.38 468 ALA A CA 1
ATOM 3540 C C . ALA A 1 468 ? -11.143 -5.596 29.776 1.00 95.38 468 ALA A C 1
ATOM 3542 O O . ALA A 1 468 ? -11.987 -5.487 28.886 1.00 95.38 468 ALA A O 1
ATOM 3543 N N . ILE A 1 469 ? -10.223 -6.567 29.763 1.00 95.44 469 ILE A N 1
ATOM 3544 C CA . ILE A 1 469 ? -10.147 -7.642 28.767 1.00 95.44 469 ILE A CA 1
ATOM 3545 C C . ILE A 1 469 ? -10.305 -8.990 29.469 1.00 95.44 469 ILE A C 1
ATOM 3547 O O . ILE A 1 469 ? -9.585 -9.295 30.419 1.00 95.44 469 ILE A O 1
ATOM 3551 N N . GLN A 1 470 ? -11.205 -9.819 28.950 1.00 94.38 470 GLN A N 1
ATOM 3552 C CA . GLN A 1 470 ? -11.292 -11.241 29.256 1.00 94.38 470 GLN A CA 1
ATOM 3553 C C . GLN A 1 470 ? -10.590 -12.054 28.164 1.00 94.38 470 GLN A C 1
ATOM 3555 O O . GLN A 1 470 ? -10.881 -11.918 26.975 1.00 94.38 470 GLN A O 1
ATOM 3560 N N . GLU A 1 471 ? -9.666 -12.918 28.584 1.00 92.94 471 GLU A N 1
ATOM 3561 C CA . GLU A 1 471 ? -9.029 -13.915 27.723 1.00 92.94 471 GLU A CA 1
ATOM 3562 C C . GLU A 1 471 ? -9.822 -15.224 27.805 1.00 92.94 471 GLU A C 1
ATOM 3564 O O . GLU A 1 471 ? -10.124 -15.712 28.895 1.00 92.94 471 GLU A O 1
ATOM 3569 N N . SER A 1 472 ? -10.146 -15.814 26.656 1.00 90.19 472 SER A N 1
ATOM 3570 C CA . SER A 1 472 ? -10.761 -17.140 26.586 1.00 90.19 472 SER A CA 1
ATOM 3571 C C . SER A 1 472 ? -9.986 -18.051 25.642 1.00 90.19 472 SER A C 1
ATOM 3573 O O . SER A 1 472 ? -9.454 -17.610 24.623 1.00 90.19 472 SER A O 1
ATOM 3575 N N . LEU A 1 473 ? -9.928 -19.338 25.988 1.00 90.81 473 LEU A N 1
ATOM 3576 C CA . LEU A 1 473 ? -9.346 -20.379 25.149 1.00 90.81 473 LEU A CA 1
ATOM 3577 C C . LEU A 1 473 ? -10.481 -21.218 24.561 1.00 90.81 473 LEU A C 1
ATOM 3579 O O . LEU A 1 473 ? -11.146 -21.960 25.284 1.00 90.81 473 LEU A O 1
ATOM 3583 N N . ARG A 1 474 ? -10.705 -21.107 23.251 1.00 88.94 474 ARG A N 1
ATOM 3584 C CA . ARG A 1 474 ? -11.718 -21.886 22.525 1.00 88.94 474 ARG A CA 1
ATOM 3585 C C . ARG A 1 474 ? -11.021 -22.790 21.521 1.00 88.94 474 ARG A C 1
ATOM 3587 O O . ARG A 1 474 ? -10.301 -22.301 20.658 1.00 88.94 474 ARG A O 1
ATOM 3594 N N . GLU A 1 475 ? -11.189 -24.102 21.675 1.00 88.94 475 GLU A N 1
ATOM 3595 C CA . GLU A 1 475 ? -10.540 -25.128 20.833 1.00 88.94 475 GLU A CA 1
ATOM 3596 C C . GLU A 1 475 ? -9.021 -24.906 20.662 1.00 88.94 475 GLU A C 1
ATOM 3598 O O . GLU A 1 475 ? -8.464 -25.031 19.574 1.00 88.94 475 GLU A O 1
ATOM 3603 N N . GLY A 1 476 ? -8.340 -24.521 21.747 1.00 86.12 476 GLY A N 1
ATOM 3604 C CA . GLY A 1 476 ? -6.896 -24.261 21.737 1.00 86.12 476 GLY A CA 1
ATOM 3605 C C . GLY A 1 476 ? -6.477 -22.922 21.118 1.00 86.12 476 GLY A C 1
ATOM 3606 O O . GLY A 1 476 ? -5.281 -22.692 20.963 1.00 86.12 476 GLY A O 1
ATOM 3607 N N . ARG A 1 477 ? -7.424 -22.034 20.785 1.00 89.31 477 ARG A N 1
ATOM 3608 C CA . ARG A 1 477 ? -7.159 -20.694 20.241 1.00 89.31 477 ARG A CA 1
ATOM 3609 C C . ARG A 1 477 ? -7.554 -19.609 21.232 1.00 89.31 477 ARG A C 1
ATOM 3611 O O . ARG A 1 477 ? -8.662 -19.630 21.773 1.00 89.31 477 ARG A O 1
ATOM 3618 N N . THR A 1 478 ? -6.650 -18.666 21.448 1.00 91.25 478 THR A N 1
ATOM 3619 C CA . THR A 1 478 ? -6.860 -17.505 22.307 1.00 91.25 478 THR A CA 1
ATOM 3620 C C . THR A 1 478 ? -7.788 -16.505 21.621 1.00 91.25 478 THR A C 1
ATOM 3622 O O . THR A 1 478 ? -7.653 -16.211 20.429 1.00 91.25 478 THR A O 1
ATOM 3625 N N . GLN A 1 479 ? -8.733 -15.975 22.394 1.00 90.00 479 GLN A N 1
ATOM 3626 C CA . GLN A 1 479 ? -9.624 -14.885 22.011 1.00 90.00 479 GLN A CA 1
ATOM 3627 C C . GLN A 1 479 ? -9.687 -13.844 23.121 1.00 90.00 479 GLN A C 1
ATOM 3629 O O . GLN A 1 479 ? -9.743 -14.195 24.301 1.00 90.00 479 GLN A O 1
ATOM 3634 N N . LEU A 1 480 ? -9.726 -12.575 22.720 1.00 92.69 480 LEU A N 1
ATOM 3635 C CA . LEU A 1 480 ? -9.899 -11.438 23.615 1.00 92.69 480 LEU A CA 1
ATOM 3636 C C . LEU A 1 480 ? -11.311 -10.878 23.457 1.00 92.69 480 LEU A C 1
ATOM 3638 O O . LEU A 1 480 ? -11.783 -10.696 22.334 1.00 92.69 480 LEU A O 1
ATOM 3642 N N . GLN A 1 481 ? -11.969 -10.595 24.575 1.00 92.62 481 GLN A N 1
ATOM 3643 C CA . GLN A 1 481 ? -13.285 -9.958 24.619 1.00 92.62 481 GLN A CA 1
ATOM 3644 C C . GLN A 1 481 ? -13.284 -8.848 25.674 1.00 92.62 481 GLN A C 1
ATOM 3646 O O . GLN A 1 481 ? -12.517 -8.939 26.638 1.00 92.62 481 GLN A O 1
ATOM 3651 N N . PRO A 1 482 ? -14.110 -7.798 25.527 1.00 94.12 482 PRO A N 1
ATOM 3652 C CA . PRO A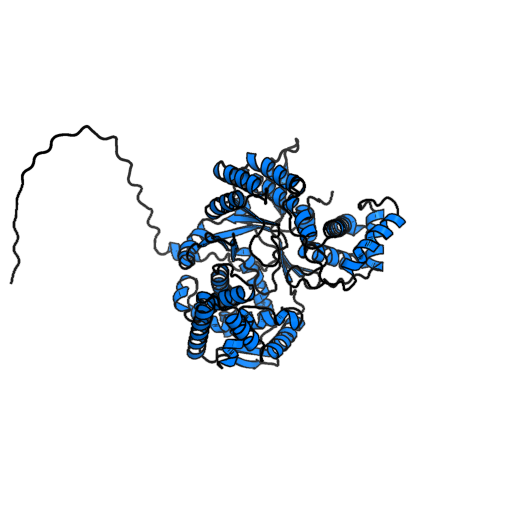 1 482 ? -14.295 -6.833 26.601 1.00 94.12 482 PRO A CA 1
ATOM 3653 C C . PRO A 1 482 ? -14.827 -7.561 27.840 1.00 94.12 482 PRO A C 1
ATOM 3655 O O . PRO A 1 482 ? -15.638 -8.477 27.708 1.00 94.12 482 PRO A O 1
ATOM 3658 N N . SER A 1 483 ? -14.386 -7.178 29.041 1.00 93.88 483 SER A N 1
ATOM 3659 C CA . SER A 1 483 ? -14.903 -7.795 30.273 1.00 93.88 483 SER A CA 1
ATOM 3660 C C . SER A 1 483 ? -16.411 -7.593 30.427 1.00 93.88 483 SER A C 1
ATOM 3662 O O . SER A 1 483 ? -17.142 -8.501 30.814 1.00 93.88 483 SER A O 1
ATOM 3664 N N . ASP A 1 484 ? -16.837 -6.377 30.112 1.00 92.81 484 ASP A N 1
ATOM 3665 C CA . ASP A 1 484 ? -18.200 -5.887 30.023 1.00 92.81 484 ASP A CA 1
ATOM 3666 C C . ASP A 1 484 ? -18.147 -4.498 29.364 1.00 92.81 484 ASP A C 1
ATOM 3668 O O . ASP A 1 484 ? -17.102 -3.835 29.346 1.00 92.81 484 ASP A O 1
ATOM 3672 N N . GLN A 1 485 ? -19.274 -4.045 28.814 1.00 88.25 485 GLN A N 1
ATOM 3673 C CA . GLN A 1 485 ? -19.322 -2.790 28.058 1.00 88.25 485 GLN A CA 1
ATOM 3674 C C . GLN A 1 485 ? -19.029 -1.552 28.923 1.00 88.25 485 GLN A C 1
ATOM 3676 O O . GLN A 1 485 ? -18.414 -0.601 28.439 1.00 88.25 485 GLN A O 1
ATOM 3681 N N . GLU A 1 486 ? -19.432 -1.548 30.198 1.00 90.56 486 GLU A N 1
ATOM 3682 C CA . GLU A 1 486 ? -19.265 -0.388 31.081 1.00 90.56 486 GLU A CA 1
ATOM 3683 C C . GLU A 1 486 ? -17.807 -0.232 31.527 1.00 90.56 486 GLU A C 1
ATOM 3685 O O . GLU A 1 486 ? -17.237 0.860 31.457 1.00 90.56 486 GLU A O 1
ATOM 3690 N N . SER A 1 487 ? -17.177 -1.322 31.966 1.00 93.00 487 SER A N 1
ATOM 3691 C CA . SER A 1 487 ? -15.758 -1.367 32.312 1.00 93.00 487 SER A CA 1
ATOM 3692 C C . SER A 1 487 ? -14.890 -0.995 31.114 1.00 93.00 487 SER A C 1
ATOM 3694 O O . SER A 1 487 ? -14.013 -0.136 31.240 1.00 93.00 487 SER A O 1
ATOM 3696 N N . TRP A 1 488 ? -15.186 -1.549 29.933 1.00 94.56 488 TRP A N 1
ATOM 3697 C CA . TRP A 1 488 ? -14.492 -1.202 28.695 1.00 94.56 488 TRP A CA 1
ATOM 3698 C C . TRP A 1 488 ? -14.582 0.296 28.385 1.00 94.56 488 TRP A C 1
ATOM 3700 O O . TRP A 1 488 ? -13.551 0.958 28.253 1.00 94.56 488 TRP A O 1
ATOM 3710 N N . ALA A 1 489 ? -15.791 0.863 28.348 1.00 92.25 489 ALA A N 1
ATOM 3711 C CA . ALA A 1 489 ? -15.989 2.281 28.052 1.00 92.25 489 ALA A CA 1
ATOM 3712 C C . ALA A 1 489 ? -15.293 3.196 29.075 1.00 92.25 489 ALA A C 1
ATOM 3714 O O . ALA A 1 489 ? -14.612 4.148 28.687 1.00 92.25 489 ALA A O 1
ATOM 3715 N N . ARG A 1 490 ? -15.392 2.886 30.379 1.00 95.50 490 ARG A N 1
ATOM 3716 C CA . ARG A 1 490 ? -14.685 3.628 31.441 1.00 95.50 490 ARG A CA 1
ATOM 3717 C C . ARG A 1 490 ? -13.169 3.566 31.276 1.00 95.50 490 ARG A C 1
ATOM 3719 O O . ARG A 1 490 ? -12.496 4.579 31.447 1.00 95.50 490 ARG A O 1
ATOM 3726 N N . THR A 1 491 ? -12.642 2.404 30.906 1.00 96.75 491 THR A N 1
ATOM 3727 C CA . THR A 1 491 ? -11.205 2.190 30.698 1.00 96.75 491 THR A CA 1
ATOM 3728 C C . THR A 1 491 ? -10.702 2.979 29.494 1.00 96.75 491 THR A C 1
ATOM 3730 O O . THR A 1 491 ? -9.679 3.656 29.577 1.00 96.75 491 THR A O 1
ATOM 3733 N N . MET A 1 492 ? -11.451 2.971 28.390 1.00 97.00 492 MET A N 1
ATOM 3734 C CA . MET A 1 492 ? -11.128 3.767 27.205 1.00 97.00 492 MET A CA 1
ATOM 3735 C C . MET A 1 492 ? -11.223 5.272 27.490 1.00 97.00 492 MET A C 1
ATOM 3737 O O . MET A 1 492 ? -10.390 6.037 27.005 1.00 97.00 492 MET A O 1
ATOM 3741 N N . ALA A 1 493 ? -12.178 5.711 28.319 1.00 96.00 493 ALA A N 1
ATOM 3742 C CA . ALA A 1 493 ? -12.278 7.107 28.747 1.00 96.00 493 ALA A CA 1
ATOM 3743 C C . ALA A 1 493 ? -11.070 7.532 29.598 1.00 96.00 493 ALA A C 1
ATOM 3745 O O . ALA A 1 493 ? -10.486 8.584 29.340 1.00 96.00 493 ALA A O 1
ATOM 3746 N N . ALA A 1 494 ? -10.646 6.694 30.549 1.00 97.00 494 ALA A N 1
ATOM 3747 C CA . ALA A 1 494 ? -9.454 6.943 31.357 1.00 97.00 494 ALA A CA 1
ATOM 3748 C C . ALA A 1 494 ? -8.184 7.017 30.493 1.00 97.00 494 ALA A C 1
ATOM 3750 O O . ALA A 1 494 ? -7.371 7.929 30.658 1.00 97.00 494 ALA A O 1
ATOM 3751 N N . LEU A 1 495 ? -8.048 6.115 29.513 1.00 95.81 495 LEU A N 1
ATOM 3752 C CA . LEU A 1 495 ? -6.935 6.147 28.569 1.00 95.81 495 LEU A CA 1
ATOM 3753 C C . LEU A 1 495 ? -6.952 7.412 27.704 1.00 95.81 495 LEU A C 1
ATOM 3755 O O . LEU A 1 495 ? -5.920 8.063 27.534 1.00 95.81 495 LEU A O 1
ATOM 3759 N N . ARG A 1 496 ? -8.117 7.786 27.163 1.00 95.19 496 ARG A N 1
ATOM 3760 C CA . ARG A 1 496 ? -8.297 9.025 26.396 1.00 95.19 496 ARG A CA 1
ATOM 3761 C C . ARG A 1 496 ? -7.845 10.237 27.210 1.00 95.19 496 ARG A C 1
ATOM 3763 O O . ARG A 1 496 ? -7.144 11.089 26.669 1.00 95.19 496 ARG A O 1
ATOM 3770 N N . ASP A 1 497 ? -8.226 10.316 28.480 1.00 94.81 497 ASP A N 1
ATOM 3771 C CA . ASP A 1 497 ? -7.926 11.467 29.332 1.00 94.81 497 ASP A CA 1
ATOM 3772 C C . ASP A 1 497 ? -6.434 11.532 29.709 1.00 94.81 497 ASP A C 1
ATOM 3774 O O . ASP A 1 497 ? -5.834 12.607 29.642 1.00 94.81 497 ASP A O 1
ATOM 3778 N N . GLU A 1 498 ? -5.794 10.395 30.006 1.00 94.44 498 GLU A N 1
ATOM 3779 C CA . GLU A 1 498 ? -4.349 10.360 30.286 1.00 94.44 498 GLU A CA 1
ATOM 3780 C C . GLU A 1 498 ? -3.512 10.680 29.042 1.00 94.44 498 GLU A C 1
ATOM 3782 O O . GLU A 1 498 ? -2.591 11.497 29.089 1.00 94.44 498 GLU A O 1
ATOM 3787 N N . THR A 1 499 ? -3.857 10.090 27.897 1.00 93.88 499 THR A N 1
ATOM 3788 C CA . THR A 1 499 ? -3.166 10.384 26.634 1.00 93.88 499 THR A CA 1
ATOM 3789 C C . THR A 1 499 ? -3.345 11.849 26.231 1.00 93.88 499 THR A C 1
ATOM 3791 O O . THR A 1 499 ? -2.370 12.490 25.841 1.00 93.88 499 THR A O 1
ATOM 3794 N N . LYS A 1 500 ? -4.539 12.431 26.423 1.00 92.12 500 LYS A N 1
ATOM 3795 C CA . LYS A 1 500 ? -4.787 13.868 26.226 1.00 92.12 500 LYS A CA 1
ATOM 3796 C C . LYS A 1 500 ? -3.858 14.722 27.086 1.00 92.12 500 LYS A C 1
ATOM 3798 O O . LYS A 1 500 ? -3.218 15.632 26.566 1.00 92.12 500 LYS A O 1
ATOM 3803 N N . ARG A 1 501 ? -3.740 14.402 28.379 1.00 94.19 501 ARG A N 1
ATOM 3804 C CA . ARG A 1 501 ? -2.864 15.111 29.324 1.00 94.19 501 ARG A CA 1
ATOM 3805 C C . ARG A 1 501 ? -1.403 15.097 28.864 1.00 94.19 501 ARG A C 1
ATOM 3807 O O . ARG A 1 501 ? -0.745 16.136 28.910 1.00 94.19 501 ARG A O 1
ATOM 3814 N N . ILE A 1 502 ? -0.903 13.942 28.417 1.00 90.94 502 ILE A N 1
ATOM 3815 C CA . ILE A 1 502 ? 0.465 13.786 27.891 1.00 90.94 502 ILE A CA 1
ATOM 3816 C C . ILE A 1 502 ? 0.674 14.664 26.648 1.00 90.94 502 ILE A C 1
ATOM 3818 O O . ILE A 1 502 ? 1.682 15.367 26.558 1.00 90.94 502 ILE A O 1
ATOM 3822 N N . ILE A 1 503 ? -0.286 14.658 25.717 1.00 88.25 503 ILE A N 1
ATOM 3823 C CA . ILE A 1 503 ? -0.228 15.422 24.461 1.00 88.25 503 ILE A CA 1
ATOM 3824 C C . ILE A 1 503 ? -0.257 16.931 24.731 1.00 88.25 503 ILE A C 1
ATOM 3826 O O . ILE A 1 503 ? 0.600 17.658 24.229 1.00 88.25 503 ILE A O 1
ATOM 3830 N N . GLU A 1 504 ? -1.203 17.408 25.545 1.00 87.44 504 GLU A N 1
ATOM 3831 C CA . GLU A 1 504 ? -1.371 18.837 25.853 1.00 87.44 504 GLU A CA 1
ATOM 3832 C C . GLU A 1 504 ? -0.140 19.422 26.551 1.00 87.44 504 GLU A C 1
ATOM 3834 O O . GLU A 1 504 ? 0.265 20.550 26.264 1.00 87.44 504 GLU A O 1
ATOM 3839 N N . LYS A 1 505 ? 0.496 18.641 27.429 1.00 88.88 505 LYS A N 1
ATOM 3840 C CA . LYS A 1 505 ? 1.712 19.051 28.140 1.00 88.88 505 LYS A CA 1
ATOM 3841 C C . LYS A 1 505 ? 3.008 18.753 27.384 1.00 88.88 505 LYS A C 1
ATOM 3843 O O . LYS A 1 505 ? 4.068 19.175 27.841 1.00 88.88 505 LYS A O 1
ATOM 3848 N N . ARG A 1 506 ? 2.941 18.048 26.247 1.00 82.00 506 ARG A N 1
ATOM 3849 C CA . ARG A 1 506 ? 4.100 17.586 25.458 1.00 82.00 506 ARG A CA 1
ATOM 3850 C C . ARG A 1 506 ? 5.119 16.801 26.301 1.00 82.00 506 ARG A C 1
ATOM 3852 O O . ARG A 1 506 ? 6.327 16.986 26.178 1.00 82.00 506 ARG A O 1
ATOM 3859 N N . GLU A 1 507 ? 4.626 15.939 27.190 1.00 87.31 507 GLU A N 1
ATOM 3860 C CA . GLU A 1 507 ? 5.451 15.171 28.132 1.00 87.31 507 GLU A CA 1
ATOM 3861 C C . GLU A 1 507 ? 6.044 13.910 27.473 1.00 87.31 507 GLU A C 1
ATOM 3863 O O . GLU A 1 507 ? 5.495 12.819 27.619 1.00 87.31 507 GLU A O 1
ATOM 3868 N N . GLU A 1 508 ? 7.192 14.029 26.796 1.00 84.19 508 GLU A N 1
ATOM 3869 C CA . GLU A 1 508 ? 7.897 12.880 26.180 1.00 84.19 508 GLU A CA 1
ATOM 3870 C C . GLU A 1 508 ? 8.144 11.741 27.183 1.00 84.19 508 GLU A C 1
ATOM 3872 O O . GLU A 1 508 ? 7.779 10.599 26.924 1.00 84.19 508 GLU A O 1
ATOM 3877 N N . GLY A 1 509 ? 8.654 12.049 28.381 1.00 85.81 509 GLY A N 1
ATOM 3878 C CA . GLY A 1 509 ? 8.873 11.035 29.420 1.00 85.81 509 GLY A CA 1
ATOM 3879 C C . GLY A 1 509 ? 7.578 10.385 29.929 1.00 85.81 509 GLY A C 1
ATOM 3880 O O . GLY A 1 509 ? 7.586 9.230 30.348 1.00 85.81 509 GLY A O 1
ATOM 3881 N N . GLY A 1 510 ? 6.446 11.097 29.866 1.00 86.19 510 GLY A N 1
ATOM 3882 C CA . GLY A 1 510 ? 5.128 10.528 30.155 1.00 86.19 510 GLY A CA 1
ATOM 3883 C C . GLY A 1 510 ? 4.687 9.546 29.070 1.00 86.19 510 GLY A C 1
ATOM 3884 O O . GLY A 1 510 ? 4.204 8.459 29.384 1.00 86.19 510 GLY A O 1
ATOM 3885 N N . ALA A 1 511 ? 4.919 9.899 27.804 1.00 86.38 511 ALA A N 1
ATOM 3886 C CA . ALA A 1 511 ? 4.656 9.035 26.660 1.00 86.38 511 ALA A CA 1
ATOM 3887 C C . ALA A 1 511 ? 5.526 7.766 26.695 1.00 86.38 511 ALA A C 1
ATOM 3889 O O . ALA A 1 511 ? 4.998 6.659 26.606 1.00 86.38 511 ALA A O 1
ATOM 3890 N N . GLU A 1 512 ? 6.837 7.913 26.909 1.00 85.69 512 GLU A N 1
ATOM 3891 C CA . GLU A 1 512 ? 7.778 6.794 27.045 1.00 85.69 512 GLU A CA 1
ATOM 3892 C C . GLU A 1 512 ? 7.405 5.875 28.206 1.00 85.69 512 GLU A C 1
ATOM 3894 O O . GLU A 1 512 ? 7.417 4.654 28.052 1.00 85.69 512 GLU A O 1
ATOM 3899 N N . LYS A 1 513 ? 7.024 6.443 29.356 1.00 85.31 513 LYS A N 1
ATOM 3900 C CA . LYS A 1 513 ? 6.576 5.660 30.509 1.00 85.31 513 LYS A CA 1
ATOM 3901 C C . LYS A 1 513 ? 5.318 4.857 30.186 1.00 85.31 513 LYS A C 1
ATOM 3903 O O . LYS A 1 513 ? 5.296 3.663 30.468 1.00 85.31 513 LYS A O 1
ATOM 3908 N N . LEU A 1 514 ? 4.303 5.484 29.587 1.00 85.62 514 LEU A N 1
ATOM 3909 C CA . LEU A 1 514 ? 3.051 4.813 29.228 1.00 85.62 514 LEU A CA 1
ATOM 3910 C C . LEU A 1 514 ? 3.298 3.647 28.259 1.00 85.62 514 LEU A C 1
ATOM 3912 O O . LEU A 1 514 ? 2.739 2.566 28.426 1.00 85.62 514 LEU A O 1
ATOM 3916 N N . LEU A 1 515 ? 4.177 3.844 27.277 1.00 79.62 515 LEU A N 1
ATOM 3917 C CA . LEU A 1 515 ? 4.553 2.811 26.314 1.00 79.62 515 LEU A CA 1
ATOM 3918 C C . LEU A 1 515 ? 5.397 1.701 26.948 1.00 79.62 515 LEU A C 1
ATOM 3920 O O . LEU A 1 515 ? 5.103 0.531 26.748 1.00 79.62 515 LEU A O 1
ATOM 3924 N N . THR A 1 516 ? 6.380 2.042 27.783 1.00 77.62 516 THR A N 1
ATOM 3925 C CA . THR A 1 516 ? 7.217 1.056 28.492 1.00 77.62 516 THR A CA 1
ATOM 3926 C C . THR A 1 516 ? 6.373 0.179 29.410 1.00 77.62 516 THR A C 1
ATOM 3928 O O . THR A 1 516 ? 6.468 -1.043 29.352 1.00 77.62 516 THR A O 1
ATOM 3931 N N . GLN A 1 517 ? 5.475 0.788 30.188 1.00 74.50 517 GLN A N 1
ATOM 3932 C CA . GLN A 1 517 ? 4.509 0.058 31.010 1.00 74.50 517 GLN A CA 1
ATOM 3933 C C . GLN A 1 517 ? 3.584 -0.814 30.158 1.00 74.50 517 GLN A C 1
ATOM 3935 O O . GLN A 1 517 ? 3.158 -1.866 30.615 1.00 74.50 517 GLN A O 1
ATOM 3940 N N . SER A 1 518 ? 3.304 -0.423 28.913 1.00 68.00 518 SER A N 1
ATOM 3941 C CA . SER A 1 518 ? 2.517 -1.230 27.976 1.00 68.00 518 SER A CA 1
ATOM 3942 C C . SER A 1 518 ? 3.276 -2.447 27.417 1.00 68.00 518 SER A C 1
ATOM 3944 O O . SER A 1 518 ? 2.663 -3.365 26.882 1.00 68.00 518 SER A O 1
ATOM 3946 N N . HIS A 1 519 ? 4.606 -2.490 27.532 1.00 65.06 519 HIS A N 1
ATOM 3947 C CA . HIS A 1 519 ? 5.408 -3.653 27.135 1.00 65.06 519 HIS A CA 1
ATOM 3948 C C . HIS A 1 519 ? 5.564 -4.683 28.266 1.00 65.06 519 HIS A C 1
ATOM 3950 O O . HIS A 1 519 ? 5.885 -5.846 28.008 1.00 65.06 519 HIS A O 1
ATOM 3956 N N . GLU A 1 520 ? 5.290 -4.295 29.512 1.00 63.38 520 GLU A N 1
ATOM 3957 C CA . GLU A 1 520 ? 5.237 -5.208 30.650 1.00 63.38 520 GLU A CA 1
ATOM 3958 C C . GLU A 1 520 ? 3.944 -6.040 30.567 1.00 63.38 520 GLU A C 1
ATOM 3960 O O . GLU A 1 520 ? 2.869 -5.535 30.861 1.00 63.38 520 GLU A O 1
ATOM 3965 N N . SER A 1 521 ? 4.065 -7.297 30.099 1.00 59.59 521 SER A N 1
ATOM 3966 C CA . SER A 1 521 ? 3.082 -8.410 30.119 1.00 59.59 521 SER A CA 1
ATOM 3967 C C . SER A 1 521 ? 1.585 -8.028 30.258 1.00 59.59 521 SER A C 1
ATOM 3969 O O . SER A 1 521 ? 1.174 -7.578 31.325 1.00 59.59 521 SER A O 1
ATOM 3971 N N . PRO A 1 522 ? 0.707 -8.375 29.285 1.00 73.44 522 PRO A N 1
ATOM 3972 C CA . PRO A 1 522 ? 0.732 -9.670 28.588 1.00 73.44 522 PRO A CA 1
ATOM 3973 C C . PRO A 1 522 ? 1.200 -9.639 27.127 1.00 73.44 522 PRO A C 1
ATOM 3975 O O . PRO A 1 522 ? 1.149 -10.683 26.476 1.00 73.44 522 PRO A O 1
ATOM 3978 N N . MET A 1 523 ? 1.676 -8.498 26.608 1.00 80.94 523 MET A N 1
ATOM 3979 C CA . MET A 1 523 ? 1.979 -8.331 25.174 1.00 80.94 523 MET A CA 1
ATOM 3980 C C . MET A 1 523 ? 2.882 -9.426 24.603 1.00 80.94 523 MET A C 1
ATOM 3982 O O . MET A 1 523 ? 2.512 -10.035 23.609 1.00 80.94 523 MET A O 1
ATOM 3986 N N . GLY A 1 524 ? 3.992 -9.779 25.261 1.00 78.38 524 GLY A N 1
ATOM 3987 C CA . GLY A 1 524 ? 4.869 -10.854 24.769 1.00 78.38 524 GLY A CA 1
ATOM 3988 C C . GLY A 1 524 ? 4.147 -12.198 24.578 1.00 78.38 524 GLY A C 1
ATOM 3989 O O . GLY A 1 524 ? 4.300 -12.850 23.544 1.00 78.38 524 GLY A O 1
ATOM 3990 N N . ARG A 1 525 ? 3.284 -12.585 25.532 1.00 85.56 525 ARG A N 1
ATOM 3991 C CA . ARG A 1 525 ? 2.469 -13.810 25.438 1.00 85.56 525 ARG A CA 1
ATOM 3992 C C . ARG A 1 525 ? 1.451 -13.710 24.303 1.00 85.56 525 ARG A C 1
ATOM 3994 O O . ARG A 1 525 ? 1.340 -14.645 23.512 1.00 85.56 525 ARG A O 1
ATOM 4001 N N . TRP A 1 526 ? 0.717 -12.601 24.228 1.00 87.12 526 TRP A N 1
ATOM 4002 C CA . TRP A 1 526 ? -0.318 -12.385 23.216 1.00 87.12 526 TRP A CA 1
ATOM 4003 C C . TRP A 1 526 ? 0.257 -12.312 21.806 1.00 87.12 526 TRP A C 1
ATOM 4005 O O . TRP A 1 526 ? -0.268 -12.977 20.921 1.00 87.12 526 TRP A O 1
ATOM 4015 N N . THR A 1 527 ? 1.374 -11.615 21.600 1.00 82.19 527 THR A N 1
ATOM 4016 C CA . THR A 1 527 ? 2.090 -11.594 20.320 1.00 82.19 527 THR A CA 1
ATOM 4017 C C . THR A 1 527 ? 2.508 -13.003 19.912 1.00 82.19 527 THR A C 1
ATOM 4019 O O . THR A 1 527 ? 2.286 -13.401 18.771 1.00 82.19 527 THR A O 1
ATOM 4022 N N . HIS A 1 528 ? 3.056 -13.805 20.831 1.00 84.19 528 HIS A N 1
ATOM 4023 C CA . HIS A 1 528 ? 3.421 -15.189 20.532 1.00 84.19 528 HIS A CA 1
ATOM 4024 C C . HIS A 1 528 ? 2.200 -16.053 20.157 1.00 84.19 528 HIS A C 1
ATOM 4026 O O . HIS A 1 528 ? 2.228 -16.738 19.133 1.00 84.19 528 HIS A O 1
ATOM 4032 N N . GLN A 1 529 ? 1.113 -15.999 20.935 1.00 88.19 529 GLN A N 1
ATOM 4033 C CA . GLN A 1 529 ? -0.127 -16.746 20.667 1.00 88.19 529 GLN A CA 1
ATOM 4034 C C . GLN A 1 529 ? -0.785 -16.323 19.343 1.00 88.19 529 GL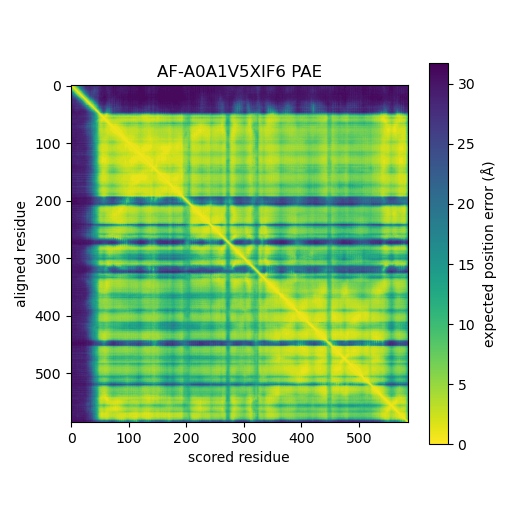N A C 1
ATOM 4036 O O . GLN A 1 529 ? -1.091 -17.170 18.500 1.00 88.19 529 GLN A O 1
ATOM 4041 N N . ALA A 1 530 ? -0.954 -15.017 19.127 1.00 87.56 530 ALA A N 1
ATOM 4042 C CA . ALA A 1 530 ? -1.506 -14.464 17.897 1.00 87.56 530 ALA A CA 1
ATOM 4043 C C . ALA A 1 530 ? -0.656 -14.860 16.686 1.00 87.56 530 ALA A C 1
ATOM 4045 O O . ALA A 1 530 ? -1.192 -15.283 15.662 1.00 87.56 530 ALA A O 1
ATOM 4046 N N . ARG A 1 531 ? 0.677 -14.808 16.809 1.00 84.81 531 ARG A N 1
ATOM 4047 C CA . ARG A 1 531 ? 1.598 -15.215 15.743 1.00 84.81 531 ARG A CA 1
ATOM 4048 C C . ARG A 1 531 ? 1.440 -16.689 15.397 1.00 84.81 531 ARG A C 1
ATOM 4050 O O . ARG A 1 531 ? 1.363 -17.010 14.216 1.00 84.81 531 ARG A O 1
ATOM 4057 N N . GLN A 1 532 ? 1.349 -17.576 16.386 1.00 86.12 532 GLN A N 1
ATOM 4058 C CA . GLN A 1 532 ? 1.094 -18.998 16.134 1.00 86.12 532 GLN A CA 1
ATOM 4059 C C . GLN A 1 532 ? -0.231 -19.210 15.388 1.00 86.12 532 GLN A C 1
ATOM 4061 O O . GLN A 1 532 ? -0.266 -19.941 14.397 1.00 86.12 532 GLN A O 1
ATOM 4066 N N . GLN A 1 533 ? -1.299 -18.529 15.817 1.00 88.38 533 GLN A N 1
ATOM 4067 C CA . GLN A 1 533 ? -2.615 -18.602 15.175 1.00 88.38 533 GLN A CA 1
ATOM 4068 C C . GLN A 1 533 ? -2.588 -18.106 13.726 1.00 88.38 533 GLN A C 1
ATOM 4070 O O . GLN A 1 533 ? -3.138 -18.760 12.845 1.00 88.38 533 GLN A O 1
ATOM 4075 N N . VAL A 1 534 ? -1.937 -16.971 13.470 1.00 85.38 534 VAL A N 1
ATOM 4076 C CA . VAL A 1 534 ? -1.880 -16.334 12.148 1.00 85.38 534 VAL A CA 1
ATOM 4077 C C . VAL A 1 534 ? -0.942 -17.074 11.192 1.00 85.38 534 VAL A C 1
ATOM 4079 O O . VAL A 1 534 ? -1.296 -17.286 10.032 1.00 85.38 534 VAL A O 1
ATOM 4082 N N . GLN A 1 535 ? 0.233 -17.516 11.654 1.00 83.31 535 GLN A N 1
ATOM 4083 C CA . GLN A 1 535 ? 1.186 -18.266 10.826 1.00 83.31 535 GLN A CA 1
ATOM 4084 C C . GLN A 1 535 ? 0.595 -19.585 10.324 1.00 83.31 535 GLN A C 1
ATOM 4086 O O . GLN A 1 535 ? 0.828 -19.958 9.174 1.00 83.31 535 GLN A O 1
ATOM 4091 N N . ALA A 1 536 ? -0.224 -20.254 11.142 1.00 86.00 536 ALA A N 1
ATOM 4092 C CA . ALA A 1 536 ? -0.909 -21.487 10.759 1.00 86.00 536 ALA A CA 1
ATOM 4093 C C . ALA A 1 536 ? -1.869 -21.314 9.564 1.00 86.00 536 ALA A C 1
ATOM 4095 O O . ALA A 1 536 ? -2.226 -22.298 8.919 1.00 86.00 536 ALA A O 1
ATOM 4096 N N . LEU A 1 537 ? -2.276 -20.081 9.238 1.00 86.94 537 LEU A N 1
ATOM 4097 C CA . LEU A 1 537 ? -3.180 -19.800 8.120 1.00 86.94 537 LEU A CA 1
ATOM 4098 C C . LEU A 1 537 ? -2.474 -19.800 6.758 1.00 86.94 537 LEU A C 1
ATOM 4100 O O . LEU A 1 537 ? -3.161 -19.830 5.734 1.00 86.94 537 LEU A O 1
ATOM 4104 N N . GLY A 1 538 ? -1.137 -19.709 6.734 1.00 83.06 538 GLY A N 1
ATOM 4105 C CA . GLY A 1 538 ? -0.356 -19.604 5.497 1.00 83.06 538 GLY A CA 1
ATOM 4106 C C . GLY A 1 538 ? -0.691 -18.361 4.665 1.00 83.06 538 GLY A C 1
ATOM 4107 O O . GLY A 1 538 ? -0.629 -18.407 3.439 1.00 83.06 538 GLY A O 1
ATOM 4108 N N . ILE A 1 539 ? -1.110 -17.272 5.317 1.00 82.06 539 ILE A N 1
ATOM 4109 C CA . ILE A 1 539 ? -1.525 -16.033 4.654 1.00 82.06 539 ILE A CA 1
ATOM 4110 C C . ILE A 1 539 ? -0.356 -15.071 4.435 1.00 82.06 539 ILE A C 1
ATOM 4112 O O . ILE A 1 539 ? 0.604 -15.050 5.207 1.00 82.06 539 ILE A O 1
ATOM 4116 N N . ALA A 1 540 ? -0.477 -14.216 3.418 1.00 81.00 540 ALA A N 1
ATOM 4117 C CA . ALA A 1 540 ? 0.408 -13.067 3.266 1.00 81.00 540 ALA A CA 1
ATOM 4118 C C . ALA A 1 540 ? 0.299 -12.121 4.477 1.00 81.00 540 ALA A C 1
ATOM 4120 O O . ALA A 1 540 ? -0.783 -11.942 5.044 1.00 81.00 540 ALA A O 1
ATOM 4121 N N . ARG A 1 541 ? 1.432 -11.519 4.860 1.00 76.62 541 ARG A N 1
ATOM 4122 C CA . ARG A 1 541 ? 1.573 -10.623 6.026 1.00 76.62 541 ARG A CA 1
ATOM 4123 C C . ARG A 1 541 ? 1.882 -9.176 5.641 1.00 76.62 541 ARG A C 1
ATOM 4125 O O . ARG A 1 541 ? 1.864 -8.288 6.496 1.00 76.62 541 ARG A O 1
ATOM 4132 N N . ARG A 1 542 ? 2.230 -8.946 4.379 1.00 78.06 542 ARG A N 1
ATOM 4133 C CA . ARG A 1 542 ? 2.430 -7.627 3.780 1.00 78.06 542 ARG A CA 1
ATOM 4134 C C . ARG A 1 542 ? 1.469 -7.492 2.625 1.00 78.06 542 ARG A C 1
ATOM 4136 O O . ARG A 1 542 ? 1.375 -8.416 1.824 1.00 78.06 542 ARG A O 1
ATOM 4143 N N . PHE A 1 543 ? 0.787 -6.359 2.541 1.00 79.81 543 PHE A N 1
ATOM 4144 C CA . PHE A 1 543 ? -0.095 -6.076 1.419 1.00 79.81 543 PHE A CA 1
ATOM 4145 C C . PHE A 1 543 ? 0.373 -4.858 0.651 1.00 79.81 543 PHE A C 1
ATOM 4147 O O . PHE A 1 543 ? 0.737 -3.842 1.244 1.00 79.81 543 PHE A O 1
ATOM 4154 N N . VAL A 1 544 ? 0.340 -4.980 -0.671 1.00 80.81 544 VAL A N 1
ATOM 4155 C CA . VAL A 1 544 ? 0.452 -3.855 -1.594 1.00 80.81 544 VAL A CA 1
ATOM 4156 C C . VAL A 1 544 ? -0.798 -3.765 -2.440 1.00 80.81 544 VAL A C 1
ATOM 4158 O O . VAL A 1 544 ? -1.462 -4.760 -2.737 1.00 80.81 544 VAL A O 1
ATOM 4161 N N . TRP A 1 545 ? -1.086 -2.540 -2.837 1.00 82.06 545 TRP A N 1
ATOM 4162 C CA . TRP A 1 545 ? -2.229 -2.200 -3.654 1.00 82.06 545 TRP A CA 1
ATOM 4163 C C . TRP A 1 545 ? -1.784 -2.066 -5.098 1.00 82.06 545 TRP A C 1
ATOM 4165 O O . TRP A 1 545 ? -0.834 -1.337 -5.389 1.00 82.06 545 TRP A O 1
ATOM 4175 N N . GLN A 1 546 ? -2.476 -2.760 -5.991 1.00 85.69 546 GLN A N 1
ATOM 4176 C CA . GLN A 1 546 ? -2.273 -2.658 -7.425 1.00 85.69 546 GLN A CA 1
ATOM 4177 C C . GLN A 1 546 ? -3.484 -1.951 -8.040 1.00 85.69 546 GLN A C 1
ATOM 4179 O O . GLN A 1 546 ? -4.519 -2.589 -8.241 1.00 85.69 546 GLN A O 1
ATOM 4184 N N . PRO A 1 547 ? -3.383 -0.645 -8.336 1.00 82.50 547 PRO A N 1
ATOM 4185 C CA . PRO A 1 547 ? -4.339 0.023 -9.206 1.00 82.50 547 PRO A CA 1
ATOM 4186 C C . PRO A 1 547 ? -4.337 -0.587 -10.615 1.00 82.50 547 PRO A C 1
ATOM 4188 O O . PRO A 1 547 ? -3.344 -1.216 -11.001 1.00 82.50 547 PRO A O 1
ATOM 4191 N N . PRO A 1 548 ? -5.395 -0.353 -11.404 1.00 84.94 548 PRO A N 1
ATOM 4192 C CA . PRO A 1 548 ? -5.424 -0.739 -12.809 1.00 84.94 548 PRO A CA 1
ATOM 4193 C C . PRO A 1 548 ? -4.299 -0.098 -13.626 1.00 84.94 548 PRO A C 1
ATOM 4195 O O . PRO A 1 548 ? -3.847 1.013 -13.335 1.00 84.94 548 PRO A O 1
ATOM 4198 N N . LEU A 1 549 ? -3.877 -0.776 -14.691 1.00 87.06 549 LEU A N 1
ATOM 4199 C CA . LEU A 1 549 ? -2.901 -0.247 -15.639 1.00 87.06 549 LEU A CA 1
ATOM 4200 C C . LEU A 1 549 ? -3.580 0.739 -16.586 1.00 87.06 549 LEU A C 1
ATOM 4202 O O . LEU A 1 549 ? -4.641 0.459 -17.135 1.00 87.06 549 LEU A O 1
ATOM 4206 N N . LEU A 1 550 ? -2.942 1.884 -16.825 1.00 88.19 550 LEU A N 1
ATOM 4207 C CA . LEU A 1 550 ? -3.425 2.880 -17.782 1.00 88.19 550 LEU A CA 1
ATOM 4208 C C . LEU A 1 550 ? -2.887 2.566 -19.178 1.00 88.19 550 LEU A C 1
ATOM 4210 O O . LEU A 1 550 ? -1.697 2.744 -19.434 1.00 88.19 550 LEU A O 1
ATOM 4214 N N . ILE A 1 551 ? -3.749 2.146 -20.096 1.00 89.62 551 ILE A N 1
ATOM 4215 C CA . ILE A 1 551 ? -3.362 1.752 -21.452 1.00 89.62 551 ILE A CA 1
ATOM 4216 C C . ILE A 1 551 ? -3.646 2.900 -22.431 1.00 89.62 551 ILE A C 1
ATOM 4218 O O . ILE A 1 551 ? -4.810 3.271 -22.618 1.00 89.62 551 ILE A O 1
ATOM 4222 N N . PRO A 1 552 ? -2.617 3.494 -23.067 1.00 91.69 552 PRO A N 1
ATOM 4223 C CA . PRO A 1 552 ? -2.815 4.567 -24.031 1.00 91.69 552 PRO A CA 1
ATOM 4224 C C . PRO A 1 552 ? -3.378 4.021 -25.348 1.00 91.69 552 PRO A C 1
ATOM 4226 O O . PRO A 1 552 ? -2.796 3.134 -25.967 1.00 91.69 552 PRO A O 1
ATOM 4229 N N . LEU A 1 553 ? -4.463 4.621 -25.829 1.00 93.56 553 LEU A N 1
ATOM 4230 C CA . LEU A 1 553 ? -4.964 4.436 -27.188 1.00 93.56 553 LEU A CA 1
ATOM 4231 C C . LEU A 1 553 ? -4.368 5.539 -28.063 1.00 93.56 553 LEU A C 1
ATOM 4233 O O . LEU A 1 553 ? -4.439 6.719 -27.707 1.00 93.56 553 LEU A O 1
ATOM 4237 N N . ARG A 1 554 ? -3.738 5.177 -29.182 1.00 92.75 554 ARG A N 1
ATOM 4238 C CA . ARG A 1 554 ? -3.009 6.115 -30.047 1.00 92.75 554 ARG A CA 1
ATOM 4239 C C . ARG A 1 554 ? -3.603 6.162 -31.446 1.00 92.75 554 ARG A C 1
ATOM 4241 O O . ARG A 1 554 ? -4.076 5.153 -31.953 1.00 92.75 554 ARG A O 1
ATOM 4248 N N . HIS A 1 555 ? -3.528 7.339 -32.055 1.00 92.19 555 HIS A N 1
ATOM 4249 C CA . HIS A 1 555 ? -3.733 7.514 -33.487 1.00 92.19 555 HIS A CA 1
ATOM 4250 C C . HIS A 1 555 ? -2.551 6.930 -34.280 1.00 92.19 555 HIS A C 1
ATOM 4252 O O . HIS A 1 555 ? -1.485 6.670 -33.717 1.00 92.19 555 HIS A O 1
ATOM 4258 N N . ASP A 1 556 ? -2.717 6.787 -35.597 1.00 92.12 556 ASP A N 1
ATOM 4259 C CA . ASP A 1 556 ? -1.678 6.267 -36.503 1.00 92.12 556 ASP A CA 1
ATOM 4260 C C . ASP A 1 556 ? -0.386 7.105 -36.487 1.00 92.12 556 ASP A C 1
ATOM 4262 O O . ASP A 1 556 ? 0.703 6.589 -36.725 1.00 92.12 556 ASP A O 1
ATOM 4266 N N . ASP A 1 557 ? -0.489 8.397 -36.163 1.00 91.06 557 ASP A N 1
ATOM 4267 C CA . ASP A 1 557 ? 0.650 9.310 -36.010 1.00 91.06 557 ASP A CA 1
ATOM 4268 C C . ASP A 1 557 ? 1.359 9.190 -34.642 1.00 91.06 557 ASP A C 1
ATOM 4270 O O . ASP A 1 557 ? 2.301 9.930 -34.352 1.00 91.06 557 ASP A O 1
ATOM 4274 N N . GLY A 1 558 ? 0.908 8.270 -33.784 1.00 87.31 558 GLY A N 1
ATOM 4275 C CA . GLY A 1 558 ? 1.427 8.034 -32.439 1.00 87.31 558 GLY A CA 1
ATOM 4276 C C . GLY A 1 558 ? 0.893 8.994 -31.369 1.00 87.31 558 GLY A C 1
ATOM 4277 O O . GLY A 1 558 ? 1.201 8.811 -30.180 1.00 87.31 558 GLY A O 1
ATOM 4278 N N . SER A 1 559 ? 0.082 9.991 -31.737 1.00 88.88 559 SER A N 1
ATOM 4279 C CA . SER A 1 559 ? -0.523 10.922 -30.784 1.00 88.88 559 SER A CA 1
ATOM 4280 C C . SER A 1 559 ? -1.575 10.228 -29.911 1.00 88.88 559 SER A C 1
ATOM 4282 O O . SER A 1 559 ? -2.223 9.261 -30.311 1.00 88.88 559 SER A O 1
ATOM 4284 N N . LEU A 1 560 ? -1.715 10.686 -28.662 1.00 91.12 560 LEU A N 1
ATOM 4285 C CA . LEU A 1 560 ? -2.610 10.065 -27.685 1.00 91.12 560 LEU A CA 1
ATOM 4286 C C . LEU A 1 560 ? -4.075 10.374 -28.033 1.00 91.12 560 LEU A C 1
ATOM 4288 O O . LEU A 1 560 ? -4.524 11.516 -27.887 1.00 91.12 560 LEU A O 1
ATOM 4292 N N . GLN A 1 561 ? -4.824 9.354 -28.447 1.00 94.25 561 GLN A N 1
ATOM 4293 C CA . GLN A 1 561 ? -6.247 9.432 -28.773 1.00 94.25 561 GLN A CA 1
ATOM 4294 C C . GLN A 1 561 ? -7.115 9.397 -27.518 1.00 94.25 561 GLN A C 1
ATOM 4296 O O . GLN A 1 561 ? -8.001 10.240 -27.374 1.00 94.25 561 GLN A O 1
ATOM 4301 N N . ASP A 1 562 ? -6.849 8.455 -26.616 1.00 95.38 562 ASP A N 1
ATOM 4302 C CA . ASP A 1 562 ? -7.585 8.230 -25.369 1.00 95.38 562 ASP A CA 1
ATOM 4303 C C . ASP A 1 562 ? -6.771 7.308 -24.441 1.00 95.38 562 ASP A C 1
ATOM 4305 O O . ASP A 1 562 ? -5.643 6.935 -24.765 1.00 95.38 562 ASP A O 1
ATOM 4309 N N . VAL A 1 563 ? -7.312 6.956 -23.279 1.00 93.31 563 VAL A N 1
ATOM 4310 C CA . VAL A 1 563 ? -6.706 6.037 -22.310 1.00 93.31 563 VAL A CA 1
ATOM 4311 C C . VAL A 1 563 ? -7.793 5.120 -21.758 1.00 93.31 563 VAL A C 1
ATOM 4313 O O . VAL A 1 563 ? -8.862 5.597 -21.382 1.00 93.31 563 VAL A O 1
ATOM 4316 N N . THR A 1 564 ? -7.509 3.823 -21.683 1.00 91.69 564 THR A N 1
ATOM 4317 C CA . THR A 1 564 ? -8.368 2.812 -21.044 1.00 91.69 564 THR A CA 1
ATOM 4318 C C . THR A 1 564 ? -7.656 2.172 -19.850 1.00 91.69 564 THR A C 1
ATOM 4320 O O . THR A 1 564 ? -6.491 2.475 -19.590 1.00 91.69 564 THR A O 1
ATOM 4323 N N . LEU A 1 565 ? -8.354 1.305 -19.118 1.00 88.88 565 LEU A N 1
ATOM 4324 C CA . LEU A 1 565 ? -7.794 0.513 -18.027 1.00 88.88 565 LEU A CA 1
ATOM 4325 C C . LEU A 1 565 ? -7.571 -0.945 -18.435 1.00 88.88 565 LEU A C 1
ATOM 4327 O O . LEU A 1 565 ? -8.341 -1.492 -19.224 1.00 88.88 565 LEU A O 1
ATOM 4331 N N . ASP A 1 566 ? -6.553 -1.563 -17.845 1.00 87.06 566 ASP A N 1
ATOM 4332 C CA . ASP A 1 566 ? -6.408 -3.012 -17.724 1.00 87.06 566 ASP A CA 1
ATOM 4333 C C . ASP A 1 566 ? -6.360 -3.377 -16.230 1.00 87.06 566 ASP A C 1
ATOM 4335 O O . ASP A 1 566 ? -5.413 -3.039 -15.515 1.00 87.06 566 ASP A O 1
ATOM 4339 N N . GLU A 1 567 ? -7.424 -4.022 -15.748 1.00 84.06 567 GLU A N 1
ATOM 4340 C CA . GLU A 1 567 ? -7.568 -4.458 -14.352 1.00 84.06 567 GLU A CA 1
ATOM 4341 C C . GLU A 1 567 ? -7.005 -5.875 -14.114 1.00 84.06 567 GLU A C 1
ATOM 4343 O O . GLU A 1 567 ? -6.880 -6.313 -12.968 1.00 84.06 567 GLU A O 1
ATOM 4348 N N . GLU A 1 568 ? -6.624 -6.589 -15.179 1.00 86.75 568 GLU A N 1
ATOM 4349 C CA . GLU A 1 568 ? -6.232 -8.001 -15.127 1.00 86.75 568 GLU A CA 1
ATOM 4350 C C . GLU A 1 568 ? -4.725 -8.240 -15.202 1.00 86.75 568 GLU A C 1
ATOM 4352 O O . GLU A 1 568 ? -4.263 -9.356 -14.920 1.00 86.75 568 GLU A O 1
ATOM 4357 N N . ALA A 1 569 ? -3.947 -7.209 -15.538 1.00 85.88 569 ALA A N 1
ATOM 4358 C CA . ALA A 1 569 ? -2.503 -7.339 -15.642 1.00 85.88 569 ALA A CA 1
ATOM 4359 C C . ALA A 1 569 ? -1.876 -7.864 -14.342 1.00 85.88 569 ALA A C 1
ATOM 4361 O O . ALA A 1 569 ? -2.321 -7.587 -13.222 1.00 85.88 569 ALA A O 1
ATOM 4362 N N . SER A 1 570 ? -0.802 -8.636 -14.486 1.00 90.12 570 SER A N 1
ATOM 4363 C CA . SER A 1 570 ? -0.087 -9.166 -13.330 1.00 90.12 570 SER A CA 1
ATOM 4364 C C . SER A 1 570 ? 0.671 -8.076 -12.574 1.00 90.12 570 SER A C 1
ATOM 4366 O O . SER A 1 570 ? 1.079 -7.062 -13.147 1.00 90.12 570 SER A O 1
ATOM 4368 N N . TRP A 1 571 ? 0.974 -8.333 -11.300 1.00 90.38 571 TRP A N 1
ATOM 4369 C CA . TRP A 1 571 ? 1.811 -7.448 -10.479 1.00 90.38 571 TRP A CA 1
ATOM 4370 C C . TRP A 1 571 ? 3.115 -7.011 -11.168 1.00 90.38 571 TRP A C 1
ATOM 4372 O O . TRP A 1 571 ? 3.535 -5.855 -11.081 1.00 90.38 571 TRP A O 1
ATOM 4382 N N . ILE A 1 572 ? 3.773 -7.942 -11.864 1.00 91.06 572 ILE A N 1
ATOM 4383 C CA . ILE A 1 572 ? 5.051 -7.675 -12.532 1.00 91.06 572 ILE A CA 1
ATOM 4384 C C . ILE A 1 572 ? 4.858 -6.779 -13.755 1.00 91.06 572 ILE A C 1
ATOM 4386 O O . ILE A 1 572 ? 5.680 -5.892 -13.975 1.00 91.06 572 ILE A O 1
ATOM 4390 N N . GLU A 1 573 ? 3.789 -6.977 -14.527 1.00 89.25 573 GLU A N 1
ATOM 4391 C CA . GLU A 1 573 ? 3.456 -6.117 -15.671 1.00 89.25 573 GLU A CA 1
ATOM 4392 C C . GLU A 1 573 ? 3.123 -4.700 -15.204 1.00 89.25 573 GLU A C 1
ATOM 4394 O O . GLU A 1 573 ? 3.704 -3.744 -15.718 1.00 89.25 573 GLU A O 1
ATOM 4399 N N . ALA A 1 574 ? 2.303 -4.574 -14.155 1.00 86.94 574 ALA A N 1
ATOM 4400 C CA . ALA A 1 574 ? 1.984 -3.295 -13.525 1.00 86.94 574 ALA A CA 1
ATOM 4401 C C . ALA A 1 574 ? 3.254 -2.548 -13.084 1.00 86.94 574 ALA A C 1
ATOM 4403 O O . ALA A 1 574 ? 3.436 -1.363 -13.366 1.00 86.94 574 ALA A O 1
ATOM 4404 N N . CYS A 1 575 ? 4.175 -3.253 -12.420 1.00 87.75 575 CYS A N 1
ATOM 4405 C CA . CYS A 1 575 ? 5.423 -2.662 -11.950 1.00 87.75 575 CYS A CA 1
ATOM 4406 C C . CYS A 1 575 ? 6.369 -2.271 -13.085 1.00 87.75 575 CYS A C 1
ATOM 4408 O O . CYS A 1 575 ? 7.031 -1.237 -12.981 1.00 87.75 575 CYS A O 1
ATOM 4410 N N . LEU A 1 576 ? 6.471 -3.080 -14.141 1.00 88.81 576 LEU A N 1
ATOM 4411 C CA . LEU A 1 576 ? 7.279 -2.751 -15.313 1.00 88.81 576 LEU A CA 1
ATOM 4412 C C . LEU A 1 576 ? 6.738 -1.489 -15.996 1.00 88.81 576 LEU A C 1
ATOM 4414 O O . LEU A 1 576 ? 7.503 -0.550 -16.227 1.00 88.81 576 LEU A O 1
ATOM 4418 N N . GLN A 1 577 ? 5.421 -1.403 -16.201 1.00 84.75 577 GLN A N 1
ATOM 4419 C CA . GLN A 1 577 ? 4.795 -0.218 -16.781 1.00 84.75 577 GLN A CA 1
ATOM 4420 C C . GLN A 1 577 ? 5.010 1.025 -15.906 1.00 84.75 577 GLN A C 1
ATOM 4422 O O . GLN A 1 577 ? 5.381 2.082 -16.416 1.00 84.75 577 GLN A O 1
ATOM 4427 N N . ALA A 1 578 ? 4.866 0.898 -14.583 1.00 79.88 578 ALA A N 1
ATOM 4428 C CA . ALA A 1 578 ? 5.146 1.980 -13.635 1.00 79.88 578 ALA A CA 1
ATOM 4429 C C . ALA A 1 578 ? 6.615 2.449 -13.657 1.00 79.88 578 ALA A C 1
ATOM 4431 O O . ALA A 1 578 ? 6.922 3.528 -13.157 1.00 79.88 578 ALA A O 1
ATOM 4432 N N . GLN A 1 579 ? 7.520 1.661 -14.244 1.00 80.94 579 GLN A N 1
ATOM 4433 C CA . GLN A 1 579 ? 8.925 2.001 -14.489 1.00 80.94 579 GLN A CA 1
ATOM 4434 C C . GLN A 1 579 ? 9.183 2.476 -15.932 1.00 80.94 579 GLN A C 1
ATOM 4436 O O . GLN A 1 579 ? 10.310 2.828 -16.275 1.00 80.94 579 GLN A O 1
ATOM 4441 N N . GLY A 1 580 ? 8.157 2.532 -16.788 1.00 81.62 580 GLY A N 1
ATOM 4442 C CA . GLY A 1 580 ? 8.299 2.871 -18.207 1.00 81.62 580 GLY A CA 1
ATOM 4443 C C . GLY A 1 580 ? 8.845 1.758 -19.071 1.00 81.62 580 GLY A C 1
ATOM 4444 O O . GLY A 1 580 ? 9.342 2.019 -20.165 1.00 81.62 580 GLY A O 1
ATOM 4445 N N . ARG A 1 581 ? 8.836 0.537 -18.549 1.00 82.69 581 ARG A N 1
ATOM 4446 C CA . ARG A 1 581 ? 9.305 -0.650 -19.238 1.00 82.69 581 ARG A CA 1
ATOM 4447 C C . ARG A 1 581 ? 8.060 -1.392 -19.699 1.00 82.69 581 ARG A C 1
ATOM 4449 O O . ARG A 1 581 ? 7.279 -1.863 -18.884 1.00 82.69 581 ARG A O 1
ATOM 4456 N N . GLU A 1 582 ? 7.856 -1.501 -20.998 1.00 66.38 582 GLU A N 1
ATOM 4457 C CA . GLU A 1 582 ? 6.838 -2.400 -21.536 1.00 66.38 582 GLU A CA 1
ATOM 4458 C C . GLU A 1 582 ? 7.529 -3.707 -21.923 1.00 66.38 582 GLU A C 1
ATOM 4460 O O . GLU A 1 582 ? 8.672 -3.701 -22.396 1.00 66.38 582 GLU A O 1
ATOM 4465 N N . ARG A 1 583 ? 6.859 -4.846 -21.711 1.00 52.56 583 ARG A N 1
ATOM 4466 C CA . ARG A 1 583 ? 7.233 -6.033 -22.476 1.00 52.56 583 ARG A CA 1
ATOM 4467 C C . ARG A 1 583 ? 6.946 -5.678 -23.927 1.00 52.56 583 ARG A C 1
ATOM 4469 O O . ARG A 1 583 ? 5.813 -5.340 -24.257 1.00 52.56 583 ARG A O 1
ATOM 4476 N N . GLY A 1 584 ? 7.981 -5.707 -24.764 1.00 41.91 584 GLY A N 1
ATOM 4477 C CA . GLY A 1 584 ? 7.751 -5.751 -26.201 1.00 41.91 584 GLY A CA 1
ATOM 4478 C C . GLY A 1 584 ? 6.803 -6.915 -26.531 1.00 41.91 584 GLY A C 1
ATOM 4479 O O . GLY A 1 584 ? 6.707 -7.847 -25.723 1.00 41.91 584 GLY A O 1
ATOM 4480 N N . PRO A 1 585 ? 6.086 -6.834 -27.660 1.00 30.20 585 PRO A N 1
ATOM 4481 C CA . PRO A 1 585 ? 5.169 -7.886 -28.091 1.00 30.20 585 PRO A CA 1
ATOM 4482 C C . PRO A 1 585 ? 5.809 -9.280 -28.111 1.00 30.20 585 PRO A C 1
ATOM 4484 O O . PRO A 1 585 ? 7.033 -9.378 -28.376 1.00 30.20 585 PRO A O 1
#